Protein AF-A0A1H4KQU6-F1 (afdb_monomer)

Foldseek 3Di:
DQEPEDPVLLVQEDPVQRDPSVVLVVVQCVVLVQAALQQRDHHDSVPFRKYKAFQQHVVNVGGSYSVRIHIHTPVRVVQCVVPHSLLRRLLSNQVVLCVVVPVFDFLVSCCVSLVAAADFWAWDDDPFKIWIAGPVRDIDMWTWDWDADPNDIWIKTWIKDFSNQEDEPVLQAVGGDDSVLLSVLLVVCVPDVDDAAFEWEWDDADPVNTIGTHTRGDSSVSSSCSSVVNRITIHIYTYDDDSVNSNCVVCCCVPPVCPPPCLLVLLLVQFPVVVSVLSVVQCVVQVVVVHFDWQVSSLVVQDPDPRSVVNLVSSLSSLLVVLVPPPLQCLVVQCDPPHVVHAPPVLCSPQACVQQADSDTDPDGSVVVRLQSVQLSVLSSVLVVLLCVLQPNDDPDDDQDPLNSQSNLLCRQSLNSNQVNNQLQVLQCVLVVVPPDSGSGDDDDPVSVVQSSQLSVLLSPQCLSRDDCVPDPLSVLSVCCSVVVPPSNVSCVQCVSHNQCSRQRCNDPSNVVRVD

Radius of gyration: 28.19 Å; Cα contacts (8 Å, |Δi|>4): 769; chains: 1; bounding box: 75×46×89 Å

Organism: NCBI:txid402596

Sequence (516 aa):
MPYNIAKSLVNKLPANERNDPEVIGKYLLDEQGGICWLCSGQMHIASEVLEADHDEPEGEGGPTVLANLHLAHLECNRSKRNLSTTQIQPYLRLRRFMRENGGRLKYDGVTTHFDIVPGPSHVELSPTSADISFADKSTTSSQLHRESVGGTDFTFCFVEVPRVALFNDARVQPRNIRYDHAFMIYSDLLKNPLHEPPGCRLDEPDKNGLQRILMFDGQHKTIACWMQGRMTIVIKLYLDMSVSAANYLVNSIQSKIKKLPLSAFELASKMSDEWRNKVDQYESAMADQGKSASEDGFLRWVPSGAERTRAKAAFQSALMQRVLEHSNFRANNFTEASASPSLTEGMIKRQILDKMLSSAPLKDPFYESTSRREEEVENIVWMWNLVLDELATKRDDGTPDEIFIERSRRLFKQASLEHISNLLGQLYGYVMIKGDSKMLDGVPDQTQRDAIEKSIKNICDHPVWTASLDRDGRMLAVQDALTKNQGGKDSFEGVALKLSYALLGQGDTEYGAYWK

Nearest PDB structures (foldseek):
  3cyi-assembly1_A  TM=8.044E-01  e=8.217E-03  Homo sapiens
  7lj1-assembly1_a  TM=8.438E-01  e=5.896E-02  Homo sapiens
  6ryk-assembly1_B  TM=6.499E-01  e=9.026E-03  Myxococcus xanthus DK 1622
  2rii-assembly1_X  TM=7.075E-01  e=2.917E-02  Homo sapiens
  1yzs-assembly1_A  TM=7.013E-01  e=6.477E-02  Homo sapiens

Solvent-accessible surface area (backbone atoms only — not comparable to full-atom values): 28025 Å² total; per-residue (Å²): 106,42,47,56,49,55,68,72,58,44,70,58,27,49,82,93,69,50,64,56,47,66,58,51,40,50,52,43,36,62,75,50,70,39,36,18,70,46,44,70,38,80,59,50,67,90,83,41,55,30,30,62,46,56,57,50,45,63,94,78,70,29,65,66,40,75,94,32,44,41,44,20,45,47,73,55,54,66,66,34,73,92,49,51,55,85,67,38,24,47,52,39,33,50,49,48,54,38,53,79,64,72,52,69,37,39,64,64,70,47,28,64,83,70,76,42,68,62,32,51,26,41,73,46,77,56,103,57,33,39,41,37,37,37,65,88,70,50,71,44,74,28,58,59,44,78,50,74,57,98,90,44,77,46,43,31,31,64,40,71,40,50,64,35,37,54,38,58,23,74,91,55,37,86,67,57,56,52,63,69,59,17,43,55,50,29,62,44,52,76,80,42,95,80,71,87,55,30,39,28,26,50,47,78,60,46,99,86,55,38,21,43,39,26,37,48,43,44,63,46,58,55,50,17,42,49,57,72,65,49,63,57,49,58,28,38,38,28,71,76,55,49,70,68,58,50,37,49,49,51,48,42,44,72,73,69,46,70,72,74,62,60,59,62,50,53,49,21,70,60,26,59,73,72,49,28,56,48,52,53,52,49,44,50,59,24,51,79,68,78,43,80,48,18,53,38,54,47,57,65,67,39,58,84,59,74,60,29,52,51,50,51,52,42,51,50,51,21,58,50,47,54,47,68,67,35,90,75,35,59,73,61,71,26,48,44,95,84,37,82,68,51,45,53,69,71,47,47,48,60,23,34,41,63,51,40,50,57,80,71,63,44,76,47,40,41,80,60,41,42,56,41,51,50,31,24,42,52,46,52,36,51,57,51,40,55,51,38,54,72,40,65,43,84,74,81,78,71,77,86,50,71,65,50,53,44,24,27,50,52,47,65,20,60,18,38,34,34,38,51,25,41,44,52,43,51,48,49,31,60,70,67,66,43,76,91,50,70,57,49,46,68,84,75,51,73,69,46,45,53,52,50,54,52,18,52,47,33,57,66,68,37,59,84,51,71,54,65,45,78,75,43,78,48,36,35,40,34,46,48,9,51,72,70,53,44,64,24,57,65,22,39,41,67,66,32,61,41,67,63,24,24,75,46,34,88,73,19,66,63,38,42,75,73,78,106

InterPro domains:
  IPR002711 HNH endonuclease [PF01844] (36-82)
  IPR003615 HNH nuclease [cd00085] (31-80)

pLDDT: mean 86.47, std 12.46, range [33.03, 97.88]

Structure (mmCIF, N/CA/C/O backbone):
data_AF-A0A1H4KQU6-F1
#
_entry.id   AF-A0A1H4KQU6-F1
#
loop_
_atom_site.group_PDB
_atom_site.id
_atom_site.type_symbol
_atom_site.label_atom_id
_atom_site.label_alt_id
_atom_site.label_comp_id
_atom_site.label_asym_id
_atom_site.label_entity_id
_atom_site.label_seq_id
_atom_site.pdbx_PDB_ins_code
_atom_site.Cartn_x
_atom_site.Cartn_y
_atom_site.Cartn_z
_atom_site.occupancy
_atom_site.B_iso_or_equiv
_atom_site.auth_seq_id
_atom_site.auth_comp_id
_atom_site.auth_asym_id
_atom_site.auth_atom_id
_atom_site.pdbx_PDB_model_num
ATOM 1 N N . MET A 1 1 ? 26.985 -5.602 -9.247 1.00 61.44 1 MET A N 1
ATOM 2 C CA . MET A 1 1 ? 27.666 -5.727 -7.929 1.00 61.44 1 MET A CA 1
ATOM 3 C C . MET A 1 1 ? 26.610 -5.603 -6.840 1.00 61.44 1 MET A C 1
ATOM 5 O O . MET A 1 1 ? 25.777 -4.716 -6.979 1.00 61.44 1 MET A O 1
ATOM 9 N N . PRO A 1 2 ? 26.618 -6.436 -5.784 1.00 81.06 2 PRO A N 1
ATOM 10 C CA . PRO A 1 2 ? 25.543 -6.449 -4.782 1.00 81.06 2 PRO A CA 1
ATOM 11 C C . PRO A 1 2 ? 25.516 -5.195 -3.894 1.00 81.06 2 PRO A C 1
ATOM 13 O O . PRO A 1 2 ? 24.488 -4.882 -3.299 1.00 81.06 2 PRO A O 1
ATOM 16 N N . TYR A 1 3 ? 26.628 -4.457 -3.825 1.00 90.38 3 TYR A N 1
ATOM 17 C CA . TYR A 1 3 ? 26.761 -3.230 -3.045 1.00 90.38 3 TYR A CA 1
ATOM 18 C C . TYR A 1 3 ? 26.627 -1.998 -3.948 1.00 90.38 3 TYR A C 1
ATOM 20 O O . TYR A 1 3 ? 27.503 -1.705 -4.763 1.00 90.38 3 TYR A O 1
ATOM 28 N N . ASN A 1 4 ? 25.542 -1.250 -3.785 1.00 89.88 4 ASN A N 1
ATOM 29 C CA . ASN A 1 4 ? 25.312 0.029 -4.442 1.00 89.88 4 ASN A CA 1
ATOM 30 C C . ASN A 1 4 ? 25.788 1.177 -3.535 1.00 89.88 4 ASN A C 1
ATOM 32 O O . ASN A 1 4 ? 24.990 1.856 -2.890 1.00 89.88 4 ASN A O 1
ATOM 36 N N . ILE A 1 5 ? 27.108 1.372 -3.453 1.00 91.06 5 ILE A N 1
ATOM 37 C CA . ILE A 1 5 ? 27.723 2.455 -2.670 1.00 91.06 5 ILE A CA 1
ATOM 38 C C . ILE A 1 5 ? 28.143 3.581 -3.615 1.00 91.06 5 ILE A C 1
ATOM 40 O O . ILE A 1 5 ? 28.981 3.400 -4.503 1.00 91.06 5 ILE A O 1
ATOM 44 N N . ALA A 1 6 ? 27.559 4.766 -3.434 1.00 88.00 6 ALA A N 1
ATOM 45 C CA . ALA A 1 6 ? 27.809 5.903 -4.311 1.00 88.00 6 ALA A CA 1
ATOM 46 C C . ALA A 1 6 ? 29.274 6.371 -4.237 1.00 88.00 6 ALA A C 1
ATOM 48 O O . ALA A 1 6 ? 29.828 6.577 -3.158 1.00 88.00 6 ALA A O 1
ATOM 49 N N . LYS A 1 7 ? 29.894 6.650 -5.394 1.00 89.50 7 LYS A N 1
ATOM 50 C CA . LYS A 1 7 ? 31.267 7.197 -5.457 1.00 89.50 7 LYS A CA 1
ATOM 51 C C . LYS A 1 7 ? 31.419 8.505 -4.677 1.00 89.50 7 LYS A C 1
ATOM 53 O O . LYS A 1 7 ? 32.477 8.772 -4.118 1.00 89.50 7 LYS A O 1
ATOM 58 N N . SER A 1 8 ? 30.366 9.322 -4.638 1.00 89.19 8 SER A N 1
ATOM 59 C CA . SER A 1 8 ? 30.322 10.548 -3.837 1.00 89.19 8 SER A CA 1
ATOM 60 C C . SER A 1 8 ? 30.475 10.265 -2.343 1.00 89.19 8 SER A C 1
ATOM 62 O O . SER A 1 8 ? 31.195 11.000 -1.675 1.00 89.19 8 SER A O 1
ATOM 64 N N . LEU A 1 9 ? 29.856 9.194 -1.839 1.00 89.81 9 LEU A N 1
ATOM 65 C CA . LEU A 1 9 ? 29.969 8.764 -0.448 1.00 89.81 9 LEU A CA 1
ATOM 66 C C . LEU A 1 9 ? 31.392 8.287 -0.142 1.00 89.81 9 LEU A C 1
ATOM 68 O O . LEU A 1 9 ? 32.010 8.766 0.805 1.00 89.81 9 LEU A O 1
ATOM 72 N N . VAL A 1 10 ? 31.959 7.440 -1.010 1.00 93.31 10 VAL A N 1
ATOM 73 C CA . VAL A 1 10 ? 33.347 6.960 -0.875 1.00 93.31 10 VAL A CA 1
ATOM 74 C C . VAL A 1 10 ? 34.338 8.124 -0.849 1.00 93.31 10 VAL A C 1
ATOM 76 O O . VAL A 1 10 ? 35.224 8.172 -0.004 1.00 93.31 10 VAL A O 1
ATOM 79 N N . ASN A 1 11 ? 34.172 9.113 -1.728 1.00 93.19 11 ASN A N 1
ATOM 80 C CA . ASN A 1 11 ? 35.063 10.273 -1.782 1.00 93.19 11 ASN A CA 1
ATOM 81 C C . ASN A 1 11 ? 34.990 11.164 -0.533 1.00 93.19 11 ASN A C 1
ATOM 83 O O . ASN A 1 11 ? 35.941 11.899 -0.265 1.00 93.19 11 ASN A O 1
ATOM 87 N N . LYS A 1 12 ? 33.884 11.123 0.217 1.00 93.50 12 LYS A N 1
ATOM 88 C CA . LYS A 1 12 ? 33.710 11.879 1.463 1.00 93.50 12 LYS A CA 1
ATOM 89 C C . LYS A 1 12 ? 34.305 11.177 2.686 1.00 93.50 12 LYS A C 1
ATOM 91 O O . LYS A 1 12 ? 34.570 11.860 3.670 1.00 93.50 12 LYS A O 1
ATOM 96 N N . LEU A 1 13 ? 34.567 9.868 2.620 1.00 94.50 13 LEU A N 1
ATOM 97 C CA . LEU A 1 13 ? 35.227 9.140 3.707 1.00 94.50 13 LEU A CA 1
ATOM 98 C C . LEU A 1 13 ? 36.637 9.700 3.993 1.00 94.50 13 LEU A C 1
ATOM 100 O O . LEU A 1 13 ? 37.293 10.227 3.075 1.00 94.50 13 LEU A O 1
ATOM 104 N N . PRO A 1 14 ? 37.143 9.562 5.234 1.00 94.94 14 PRO A N 1
ATOM 105 C CA . PRO A 1 14 ? 38.536 9.828 5.578 1.00 94.94 14 PRO A CA 1
ATOM 106 C C . PRO A 1 14 ? 39.495 9.082 4.650 1.00 94.94 14 PRO A C 1
ATOM 108 O O . PRO A 1 14 ? 39.223 7.957 4.243 1.00 94.94 14 PRO A O 1
ATOM 111 N N . ALA A 1 15 ? 40.641 9.679 4.310 1.00 93.31 15 ALA A N 1
ATOM 112 C CA . ALA A 1 15 ? 41.569 9.104 3.327 1.00 93.31 15 ALA A CA 1
ATOM 113 C C . ALA A 1 15 ? 42.043 7.679 3.679 1.00 93.31 15 ALA A C 1
ATOM 115 O O . ALA A 1 15 ? 42.285 6.882 2.780 1.00 93.31 15 ALA A O 1
ATOM 116 N N . ASN A 1 16 ? 42.140 7.360 4.972 1.00 93.38 16 ASN A N 1
ATOM 117 C CA . ASN A 1 16 ? 42.482 6.037 5.499 1.00 93.38 16 ASN A CA 1
ATOM 118 C C . ASN A 1 16 ? 41.332 5.013 5.432 1.00 93.38 16 ASN A C 1
ATOM 120 O O . ASN A 1 16 ? 41.581 3.828 5.616 1.00 93.38 16 ASN A O 1
ATOM 124 N N . GLU A 1 17 ? 40.100 5.456 5.183 1.00 93.00 17 GLU A N 1
ATOM 125 C CA . GLU A 1 17 ? 38.889 4.626 5.090 1.00 93.00 17 GLU A CA 1
ATOM 126 C C . GLU A 1 17 ? 38.379 4.479 3.647 1.00 93.00 17 GLU A C 1
ATOM 128 O O . GLU A 1 17 ? 37.503 3.660 3.370 1.00 93.00 17 GLU A O 1
ATOM 133 N N . ARG A 1 18 ? 38.929 5.253 2.702 1.00 93.69 18 ARG A N 1
ATOM 134 C CA . ARG A 1 18 ? 38.573 5.154 1.281 1.00 93.69 18 ARG A CA 1
ATOM 135 C C . ARG A 1 18 ? 39.054 3.833 0.702 1.00 93.69 18 ARG A C 1
ATOM 137 O O . ARG A 1 18 ? 40.242 3.520 0.741 1.00 93.69 18 ARG A O 1
ATOM 144 N N . ASN A 1 19 ? 38.137 3.099 0.087 1.00 94.00 19 ASN A N 1
ATOM 145 C CA . ASN A 1 19 ? 38.436 1.876 -0.643 1.00 94.00 19 ASN A CA 1
ATOM 146 C C . ASN A 1 19 ? 37.432 1.677 -1.787 1.00 94.00 19 ASN A C 1
ATOM 148 O O . ASN A 1 19 ? 36.530 2.495 -1.980 1.00 94.00 19 ASN A O 1
ATOM 152 N N . ASP A 1 20 ? 37.593 0.601 -2.551 1.00 92.81 20 ASP A N 1
ATOM 153 C CA . ASP A 1 20 ? 36.606 0.197 -3.546 1.00 92.81 20 ASP A CA 1
ATOM 154 C C . ASP A 1 20 ? 35.235 -0.081 -2.879 1.00 92.81 20 ASP A C 1
ATOM 156 O O . ASP A 1 20 ? 35.203 -0.672 -1.790 1.00 92.81 20 ASP A O 1
ATOM 160 N N . PRO A 1 21 ? 34.104 0.329 -3.493 1.00 92.06 21 PRO A N 1
ATOM 161 C CA . PRO A 1 21 ? 32.752 0.019 -3.021 1.00 92.06 21 PRO A CA 1
ATOM 162 C C . PRO A 1 21 ? 32.526 -1.439 -2.617 1.00 92.06 21 PRO A C 1
ATOM 164 O O . PRO A 1 21 ? 31.807 -1.695 -1.655 1.00 92.06 21 PRO A O 1
ATOM 167 N N . GLU A 1 22 ? 33.137 -2.395 -3.317 1.00 92.31 22 GLU A N 1
ATOM 168 C CA . GLU A 1 22 ? 32.999 -3.816 -3.005 1.00 92.31 22 GLU A CA 1
ATOM 169 C C . GLU A 1 22 ? 33.698 -4.184 -1.690 1.00 92.31 22 GLU A C 1
ATOM 171 O O . GLU A 1 22 ? 33.154 -4.939 -0.882 1.00 92.31 22 GLU A O 1
ATOM 176 N N . VAL A 1 23 ? 34.868 -3.595 -1.424 1.00 94.06 23 VAL A N 1
ATOM 177 C CA . VAL A 1 23 ? 35.614 -3.799 -0.173 1.00 94.06 23 VAL A CA 1
ATOM 178 C C . VAL A 1 23 ? 34.871 -3.175 1.004 1.00 94.06 23 VAL A C 1
ATOM 180 O O . VAL A 1 23 ? 34.739 -3.812 2.048 1.00 94.06 23 VAL A O 1
ATOM 183 N N . ILE A 1 24 ? 34.346 -1.958 0.827 1.00 94.69 24 ILE A N 1
ATOM 184 C CA . ILE A 1 24 ? 33.536 -1.279 1.848 1.00 94.69 24 ILE A CA 1
ATOM 185 C C . ILE A 1 24 ? 32.263 -2.083 2.121 1.00 94.69 24 ILE A C 1
ATOM 187 O O . ILE A 1 24 ? 31.950 -2.368 3.271 1.00 94.69 24 ILE A O 1
ATOM 191 N N . GLY A 1 25 ? 31.548 -2.492 1.072 1.00 93.88 25 GLY A N 1
ATOM 192 C CA . GLY A 1 25 ? 30.322 -3.271 1.200 1.00 93.88 25 GLY A CA 1
ATOM 193 C C . GLY A 1 25 ? 30.546 -4.600 1.916 1.00 93.88 25 GLY A C 1
ATOM 194 O O . GLY A 1 25 ? 29.788 -4.945 2.818 1.00 93.88 25 GLY A O 1
ATOM 195 N N . LYS A 1 26 ? 31.623 -5.320 1.590 1.00 94.44 26 LYS A N 1
ATOM 196 C CA . LYS A 1 26 ? 31.975 -6.555 2.295 1.00 94.44 26 LYS A CA 1
ATOM 197 C C . LYS A 1 26 ? 32.310 -6.308 3.766 1.00 94.44 26 LYS A C 1
ATOM 199 O O . LYS A 1 26 ? 31.794 -7.019 4.620 1.00 94.44 26 LYS A O 1
ATOM 204 N N . TYR A 1 27 ? 33.113 -5.283 4.057 1.00 95.12 27 TYR A N 1
ATOM 205 C CA . TYR A 1 27 ? 33.445 -4.899 5.429 1.00 95.12 27 TYR A CA 1
ATOM 206 C C . TYR A 1 27 ? 32.188 -4.610 6.259 1.00 95.12 27 TYR A C 1
ATOM 208 O O . TYR A 1 27 ? 32.017 -5.189 7.328 1.00 95.12 27 TYR A O 1
ATOM 216 N N . LEU A 1 28 ? 31.282 -3.775 5.739 1.00 95.44 28 LEU A N 1
ATOM 217 C CA . LEU A 1 28 ? 30.032 -3.441 6.420 1.00 95.44 28 LEU A CA 1
ATOM 218 C C . LEU A 1 28 ? 29.142 -4.676 6.596 1.00 95.44 28 LEU A C 1
ATOM 220 O O . LEU A 1 28 ? 28.527 -4.852 7.643 1.00 95.44 28 LEU A O 1
ATOM 224 N N . LEU A 1 29 ? 29.048 -5.542 5.585 1.00 93.94 29 LEU A N 1
ATOM 225 C CA . LEU A 1 29 ? 28.237 -6.757 5.664 1.00 93.94 29 LEU A CA 1
ATOM 226 C C . LEU A 1 29 ? 28.731 -7.698 6.771 1.00 93.94 29 LEU A C 1
ATOM 228 O O . LEU A 1 29 ? 27.913 -8.218 7.530 1.00 93.94 29 LEU A O 1
ATOM 232 N N . ASP A 1 30 ? 30.048 -7.894 6.861 1.00 93.81 30 ASP A N 1
ATOM 233 C CA . ASP A 1 30 ? 30.680 -8.731 7.882 1.00 93.81 30 ASP A CA 1
ATOM 234 C C . ASP A 1 30 ? 30.490 -8.126 9.285 1.00 93.81 30 ASP A C 1
ATOM 236 O O . ASP A 1 30 ? 30.147 -8.841 10.227 1.00 93.81 30 ASP A O 1
ATOM 240 N N . GLU A 1 31 ? 30.644 -6.805 9.420 1.00 94.12 31 GLU A N 1
ATOM 241 C CA . GLU A 1 31 ? 30.481 -6.073 10.684 1.00 94.12 31 GLU A CA 1
ATOM 242 C C . GLU A 1 31 ? 29.044 -6.149 11.229 1.00 94.12 31 GLU A C 1
ATOM 244 O O . GLU A 1 31 ? 28.840 -6.363 12.424 1.00 94.12 31 GLU A O 1
ATOM 249 N N . GLN A 1 32 ? 28.045 -6.105 10.344 1.00 93.81 32 GLN A N 1
ATOM 250 C CA . GLN A 1 32 ? 26.621 -6.213 10.693 1.00 93.81 32 GLN A CA 1
ATOM 251 C C . GLN A 1 32 ? 26.112 -7.665 10.755 1.00 93.81 32 GLN A C 1
ATOM 253 O O . GLN A 1 32 ? 24.913 -7.902 10.927 1.00 93.81 32 GLN A O 1
ATOM 258 N N . GLY A 1 33 ? 26.988 -8.658 10.566 1.00 93.38 33 GLY A N 1
ATOM 259 C CA . GLY A 1 33 ? 26.627 -10.078 10.605 1.00 93.38 33 GLY A CA 1
ATOM 260 C C . GLY A 1 33 ? 25.660 -10.513 9.498 1.00 93.38 33 GLY A C 1
ATOM 261 O O . GLY A 1 33 ? 24.876 -11.442 9.695 1.00 93.38 33 GLY A O 1
ATOM 262 N N . GLY A 1 34 ? 25.676 -9.839 8.345 1.00 93.06 34 GLY A N 1
ATOM 263 C CA . GLY A 1 34 ? 24.780 -10.135 7.226 1.00 93.06 34 GLY A CA 1
ATOM 264 C C . GLY A 1 34 ? 23.324 -9.723 7.458 1.00 93.06 34 GLY A C 1
ATOM 265 O O . GLY A 1 34 ? 22.425 -10.274 6.820 1.00 93.06 34 GLY A O 1
ATOM 266 N N . ILE A 1 35 ? 23.076 -8.793 8.382 1.00 94.69 35 ILE A N 1
ATOM 267 C CA . ILE A 1 35 ? 21.739 -8.324 8.740 1.00 94.69 35 ILE A CA 1
ATOM 268 C C . ILE A 1 35 ? 21.542 -6.880 8.269 1.00 94.69 35 ILE A C 1
ATOM 270 O O . ILE A 1 35 ? 22.390 -6.015 8.454 1.00 94.69 35 ILE A O 1
ATOM 274 N N . CYS A 1 36 ? 20.373 -6.608 7.696 1.00 94.56 36 CYS A N 1
ATOM 275 C CA . CYS A 1 36 ? 19.926 -5.281 7.315 1.00 94.56 36 CYS A CA 1
ATOM 276 C C . CYS A 1 36 ? 19.754 -4.376 8.524 1.00 94.56 36 CYS A C 1
ATOM 278 O O . CYS A 1 36 ? 18.934 -4.653 9.402 1.00 94.56 36 CYS A O 1
ATOM 280 N N . TRP A 1 37 ? 20.456 -3.243 8.511 1.00 94.81 37 TRP A N 1
ATOM 281 C CA . TRP A 1 37 ? 20.439 -2.274 9.600 1.00 94.81 37 TRP A CA 1
ATOM 282 C C . TRP A 1 37 ? 19.043 -1.735 9.914 1.00 94.81 37 TRP A C 1
ATOM 284 O O . TRP A 1 37 ? 18.705 -1.463 11.063 1.00 94.81 37 TRP A O 1
ATOM 294 N N . LEU A 1 38 ? 18.186 -1.614 8.897 1.00 93.81 38 LEU A N 1
ATOM 295 C CA . LEU A 1 38 ? 16.875 -0.981 9.038 1.00 93.81 38 LEU A CA 1
ATOM 296 C C . LEU A 1 38 ? 15.747 -1.962 9.399 1.00 93.81 38 LEU A C 1
ATOM 298 O O . LEU A 1 38 ? 14.904 -1.647 10.234 1.00 93.81 38 LEU A O 1
ATOM 302 N N . CYS A 1 39 ? 15.693 -3.150 8.793 1.00 93.56 39 CYS A N 1
ATOM 303 C CA . CYS A 1 39 ? 14.611 -4.120 9.046 1.00 93.56 39 CYS A CA 1
ATOM 304 C C . CYS A 1 39 ? 15.043 -5.329 9.888 1.00 93.56 39 CYS A C 1
ATOM 306 O O . CYS A 1 39 ? 14.225 -6.207 10.173 1.00 93.56 39 CYS A O 1
ATOM 308 N N . SER A 1 40 ? 16.325 -5.397 10.260 1.00 93.94 40 SER A N 1
ATOM 309 C CA . SER A 1 40 ? 16.947 -6.519 10.970 1.00 93.94 40 SER A CA 1
ATOM 310 C C . SER A 1 40 ? 16.813 -7.860 10.240 1.00 93.94 40 SER A C 1
ATOM 312 O O . SER A 1 40 ? 16.745 -8.917 10.869 1.00 93.94 40 SER A O 1
ATOM 314 N N . GLY A 1 41 ? 16.724 -7.822 8.906 1.00 92.56 41 GLY A N 1
ATOM 315 C CA . GLY A 1 41 ? 16.575 -9.002 8.056 1.00 92.56 41 GLY A CA 1
ATOM 316 C C . GLY A 1 41 ? 17.827 -9.500 7.405 1.00 92.56 41 GLY A C 1
ATOM 317 O O . GLY A 1 41 ? 18.730 -8.725 7.133 1.00 92.56 41 GLY A O 1
ATOM 318 N N . GLN A 1 42 ? 17.867 -10.811 7.182 1.00 93.19 42 GLN A N 1
ATOM 319 C CA . GLN A 1 42 ? 19.005 -11.441 6.544 1.00 93.19 42 GLN A CA 1
ATOM 320 C C . GLN A 1 42 ? 19.179 -10.867 5.138 1.00 93.19 42 GLN A C 1
ATOM 322 O O . GLN A 1 42 ? 18.208 -10.698 4.401 1.00 93.19 42 GLN A O 1
ATOM 327 N N . MET A 1 43 ? 20.417 -10.522 4.810 1.00 92.38 43 MET A N 1
ATOM 328 C CA . MET A 1 43 ? 20.793 -10.021 3.501 1.00 92.38 43 MET A CA 1
ATOM 329 C C . MET A 1 43 ? 21.280 -11.171 2.629 1.00 92.38 43 MET A C 1
ATOM 331 O O . MET A 1 43 ? 22.181 -11.926 3.002 1.00 92.38 43 MET A O 1
ATOM 335 N N . HIS A 1 44 ? 20.719 -11.272 1.434 1.00 88.56 44 HIS A N 1
ATOM 336 C CA . HIS A 1 44 ? 21.075 -12.270 0.441 1.00 88.56 44 HIS A CA 1
ATOM 337 C C . HIS A 1 44 ? 21.771 -11.593 -0.738 1.00 88.56 44 HIS A C 1
ATOM 339 O O . HIS A 1 44 ? 21.147 -11.262 -1.742 1.00 88.56 44 HIS A O 1
ATOM 345 N N . ILE A 1 45 ? 23.096 -11.441 -0.645 1.00 86.56 45 ILE A N 1
ATOM 346 C CA . ILE A 1 45 ? 23.935 -10.786 -1.671 1.00 86.56 45 ILE A CA 1
ATOM 347 C C . ILE A 1 45 ? 23.804 -11.379 -3.086 1.00 86.56 45 ILE A C 1
ATOM 349 O O . ILE A 1 45 ? 24.190 -10.739 -4.055 1.00 86.56 45 ILE A O 1
ATOM 353 N N . ALA A 1 46 ? 23.283 -12.602 -3.221 1.00 83.06 46 ALA A N 1
ATOM 354 C CA . ALA A 1 46 ? 23.053 -13.241 -4.516 1.00 83.06 46 ALA A CA 1
ATOM 355 C C . ALA A 1 46 ? 21.792 -12.730 -5.237 1.00 83.06 46 ALA A C 1
ATOM 357 O O . ALA A 1 46 ? 21.683 -12.888 -6.449 1.00 83.06 46 ALA A O 1
ATOM 358 N N . SER A 1 47 ? 20.833 -12.161 -4.503 1.00 82.75 47 SER A N 1
ATOM 359 C CA . SER A 1 47 ? 19.510 -11.784 -5.018 1.00 82.75 47 SER A CA 1
ATOM 360 C C . SER A 1 47 ? 19.085 -10.365 -4.650 1.00 82.75 47 SER A C 1
ATOM 362 O O . SER A 1 47 ? 18.043 -9.903 -5.107 1.00 82.75 47 SER A O 1
ATOM 364 N N . GLU A 1 48 ? 19.850 -9.678 -3.806 1.00 85.50 48 GLU A N 1
ATOM 365 C CA . GLU A 1 48 ? 19.484 -8.381 -3.251 1.00 85.50 48 GLU A CA 1
ATOM 366 C C . GLU A 1 48 ? 20.543 -7.324 -3.555 1.00 85.50 48 GLU A C 1
ATOM 368 O O . GLU A 1 48 ? 21.747 -7.576 -3.493 1.00 85.50 48 GLU A O 1
ATOM 373 N N . VAL A 1 49 ? 20.067 -6.110 -3.827 1.00 89.06 49 VAL A N 1
ATOM 374 C CA . VAL A 1 49 ? 20.903 -4.912 -3.898 1.00 89.06 49 VAL A CA 1
ATOM 375 C C . VAL A 1 49 ? 20.896 -4.241 -2.530 1.00 89.06 49 VAL A C 1
ATOM 377 O O . VAL A 1 49 ? 19.831 -3.942 -1.975 1.00 89.06 49 VAL A O 1
ATOM 380 N N . LEU A 1 50 ? 22.091 -4.000 -2.002 1.00 92.75 50 LEU A N 1
ATOM 381 C CA . LEU A 1 50 ? 22.312 -3.361 -0.714 1.00 92.75 50 LEU A CA 1
ATOM 382 C C . LEU A 1 50 ? 22.824 -1.941 -0.932 1.00 92.75 50 LEU A C 1
ATOM 384 O O . LEU A 1 50 ? 23.727 -1.720 -1.736 1.00 92.75 50 LEU A O 1
ATOM 388 N N . GLU A 1 51 ? 22.268 -0.982 -0.207 1.00 93.00 51 GLU A N 1
ATOM 389 C CA . GLU A 1 51 ? 22.746 0.400 -0.195 1.00 93.00 51 GLU A CA 1
ATOM 390 C C . GLU A 1 51 ? 23.419 0.697 1.139 1.00 93.00 51 GLU A C 1
ATOM 392 O O . GLU A 1 51 ? 22.967 0.218 2.180 1.00 93.00 51 GLU A O 1
ATOM 397 N N . ALA A 1 52 ? 24.498 1.479 1.093 1.00 92.62 52 ALA A N 1
ATOM 398 C CA . ALA A 1 52 ? 25.098 2.057 2.286 1.00 92.62 52 ALA A CA 1
ATOM 399 C C . ALA A 1 52 ? 24.502 3.446 2.527 1.00 92.62 52 ALA A C 1
ATOM 401 O O . ALA A 1 52 ? 24.459 4.261 1.602 1.00 92.62 52 ALA A O 1
ATOM 402 N N . ASP A 1 53 ? 24.080 3.709 3.757 1.00 89.06 53 ASP A N 1
ATOM 403 C CA . ASP A 1 53 ? 23.577 5.014 4.185 1.00 89.06 53 ASP A CA 1
ATOM 404 C C . ASP A 1 53 ? 24.073 5.339 5.595 1.00 89.06 53 ASP A C 1
ATOM 406 O O . ASP A 1 53 ? 24.507 4.447 6.332 1.00 89.06 53 ASP A O 1
ATOM 410 N N . HIS A 1 54 ? 24.031 6.621 5.954 1.00 88.94 54 HIS A N 1
ATOM 411 C CA . HIS A 1 54 ? 24.443 7.070 7.276 1.00 88.94 54 HIS A CA 1
ATOM 412 C C . HIS A 1 54 ? 23.438 6.658 8.358 1.00 88.94 54 HIS A C 1
ATOM 414 O O . HIS A 1 54 ? 22.223 6.751 8.143 1.00 88.94 54 HIS A O 1
ATOM 420 N N . ASP A 1 55 ? 23.917 6.258 9.539 1.00 86.75 55 ASP A N 1
ATOM 421 C CA . ASP A 1 55 ? 23.048 6.061 10.704 1.00 86.75 55 ASP A CA 1
ATOM 422 C C . ASP A 1 55 ? 22.505 7.405 11.192 1.00 86.75 55 ASP A C 1
ATOM 424 O O . ASP A 1 55 ? 21.294 7.642 11.196 1.00 86.75 55 ASP A O 1
ATOM 428 N N . GLU A 1 56 ? 23.431 8.313 11.501 1.00 84.75 56 GLU A N 1
ATOM 429 C CA . GLU A 1 56 ? 23.180 9.730 11.718 1.00 84.75 56 GLU A CA 1
ATOM 430 C C . GLU A 1 56 ? 23.279 10.464 10.374 1.00 84.75 56 GLU A C 1
ATOM 432 O O . GLU A 1 56 ? 24.374 10.534 9.803 1.00 84.75 56 GLU A O 1
ATOM 437 N N . PRO A 1 57 ? 22.173 11.013 9.838 1.00 82.75 57 PRO A N 1
ATOM 438 C CA . PRO A 1 57 ? 22.181 11.657 8.530 1.00 82.75 57 PRO A CA 1
ATOM 439 C C . PRO A 1 57 ? 23.192 12.808 8.441 1.00 82.75 57 PRO A C 1
ATOM 441 O O . PRO A 1 57 ? 23.294 13.638 9.345 1.00 82.75 57 PRO A O 1
ATOM 444 N N . GLU A 1 58 ? 23.866 12.941 7.294 1.00 82.31 58 GLU A N 1
ATOM 445 C CA . GLU A 1 58 ? 24.807 14.048 7.039 1.00 82.31 58 GLU A CA 1
ATOM 446 C C . GLU A 1 58 ? 24.141 15.427 7.236 1.00 82.31 58 GLU A C 1
ATOM 448 O O . GLU A 1 58 ? 24.746 16.349 7.782 1.00 82.31 58 GLU A O 1
ATOM 453 N N . GLY A 1 59 ? 22.864 15.561 6.854 1.00 78.69 59 GLY A N 1
ATOM 454 C CA . GLY A 1 59 ? 22.080 16.792 7.028 1.00 78.69 59 GLY A CA 1
ATOM 455 C C . GLY A 1 59 ? 21.799 17.178 8.487 1.00 78.69 59 GLY A C 1
ATOM 456 O O . GLY A 1 59 ? 21.468 18.332 8.750 1.00 78.69 59 GLY A O 1
ATOM 457 N N . GLU A 1 60 ? 21.962 16.245 9.425 1.00 78.25 60 GLU A N 1
ATOM 458 C CA . GLU A 1 60 ? 21.819 16.460 10.871 1.00 78.25 60 GLU A CA 1
ATOM 459 C C . GLU A 1 60 ? 23.184 16.586 11.575 1.00 78.25 60 GLU A C 1
ATOM 461 O O . GLU A 1 60 ? 23.250 16.684 12.797 1.00 78.25 60 GLU A O 1
ATOM 466 N N . GLY A 1 61 ? 24.280 16.643 10.806 1.00 82.94 61 GLY A N 1
ATOM 467 C CA . GLY A 1 61 ? 25.647 16.758 11.318 1.00 82.94 61 GLY A CA 1
ATOM 468 C C . GLY A 1 61 ? 26.378 15.424 11.483 1.00 82.94 61 GLY A C 1
ATOM 469 O O . GLY A 1 61 ? 27.498 15.421 11.995 1.00 82.94 61 GLY A O 1
ATOM 470 N N . GLY A 1 62 ? 25.788 14.313 11.032 1.00 86.50 62 GLY A N 1
ATOM 471 C CA . GLY A 1 62 ? 26.413 12.996 11.095 1.00 86.50 62 GLY A CA 1
ATOM 472 C C . GLY A 1 62 ? 27.698 12.914 10.254 1.00 86.50 62 GLY A C 1
ATOM 473 O O . GLY A 1 62 ? 27.712 13.341 9.091 1.00 86.50 62 GLY A O 1
ATOM 474 N N . PRO A 1 63 ? 28.808 12.380 10.797 1.00 91.75 63 PRO A N 1
ATOM 475 C CA . PRO A 1 63 ? 30.076 12.313 10.080 1.00 91.75 63 PRO A CA 1
ATOM 476 C C . PRO A 1 63 ? 30.032 11.254 8.972 1.00 91.75 63 PRO A C 1
ATOM 478 O O . PRO A 1 63 ? 29.481 10.169 9.145 1.00 91.75 63 PRO A O 1
ATOM 481 N N . THR A 1 64 ? 30.675 11.520 7.834 1.00 93.50 64 THR A N 1
ATOM 482 C CA . THR A 1 64 ? 30.873 10.488 6.802 1.00 93.50 64 THR A CA 1
ATOM 483 C C . THR A 1 64 ? 32.112 9.664 7.135 1.00 93.50 64 THR A C 1
ATOM 485 O O . THR A 1 64 ? 33.200 9.981 6.668 1.00 93.50 64 THR A O 1
ATOM 488 N N . VAL A 1 65 ? 31.945 8.634 7.963 1.00 95.62 65 VAL A N 1
ATOM 489 C CA . VAL A 1 65 ? 32.978 7.667 8.389 1.00 95.62 65 VAL A CA 1
ATOM 490 C C . VAL A 1 65 ? 32.391 6.258 8.351 1.00 95.62 65 VAL A C 1
ATOM 492 O O . VAL A 1 65 ? 31.180 6.116 8.504 1.00 95.62 65 VAL A O 1
ATOM 495 N N . LEU A 1 66 ? 33.214 5.219 8.187 1.00 93.69 66 LEU A N 1
ATOM 496 C CA . LEU A 1 66 ? 32.728 3.831 8.097 1.00 93.69 66 LEU A CA 1
ATOM 497 C C . LEU A 1 66 ? 31.883 3.419 9.307 1.00 93.69 66 LEU A C 1
ATOM 499 O O . LEU 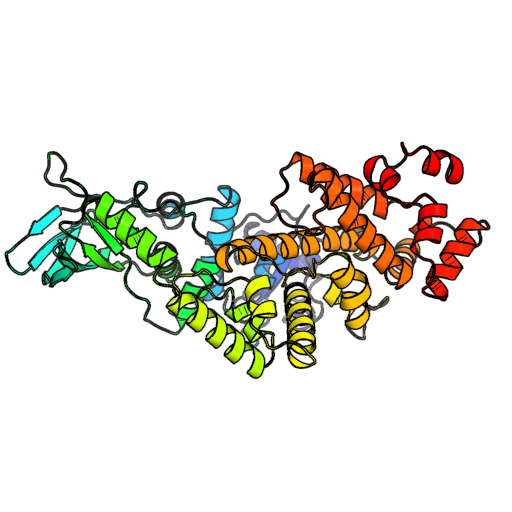A 1 66 ? 30.878 2.747 9.133 1.00 93.69 66 LEU A O 1
ATOM 503 N N . ALA A 1 67 ? 32.241 3.883 10.506 1.00 93.19 67 ALA A N 1
ATOM 504 C CA . ALA A 1 67 ? 31.496 3.606 11.736 1.00 93.19 67 ALA A CA 1
ATOM 505 C C . ALA A 1 67 ? 30.085 4.228 11.787 1.00 93.19 67 ALA A C 1
ATOM 507 O O . ALA A 1 67 ? 29.301 3.854 12.649 1.00 93.19 67 ALA A O 1
ATOM 508 N N . ASN A 1 68 ? 29.772 5.185 10.906 1.00 92.12 68 ASN A N 1
ATOM 509 C CA . ASN A 1 68 ? 28.438 5.778 10.768 1.00 92.12 68 ASN A CA 1
ATOM 510 C C . ASN A 1 68 ? 27.735 5.288 9.491 1.00 92.12 68 ASN A C 1
ATOM 512 O O . ASN A 1 68 ? 26.683 5.808 9.148 1.00 92.12 68 ASN A O 1
ATOM 516 N N . LEU A 1 69 ? 28.314 4.349 8.737 1.00 93.25 69 LEU A N 1
ATOM 517 C CA . LEU A 1 69 ? 27.695 3.793 7.536 1.00 93.25 69 LEU A CA 1
ATOM 518 C C . LEU A 1 69 ? 27.221 2.376 7.806 1.00 93.25 69 LEU A C 1
ATOM 520 O O . LEU A 1 69 ? 27.973 1.547 8.303 1.00 93.25 69 LEU A O 1
ATOM 524 N N . HIS A 1 70 ? 26.003 2.076 7.379 1.00 94.19 70 HIS A N 1
ATOM 525 C CA . HIS A 1 70 ? 25.437 0.742 7.498 1.00 94.19 70 HIS A CA 1
ATOM 526 C C . HIS A 1 70 ? 24.776 0.312 6.201 1.00 94.19 70 HIS A C 1
ATOM 528 O O . HIS A 1 70 ? 24.355 1.139 5.390 1.00 94.19 70 HIS A O 1
ATOM 534 N N . LEU A 1 71 ? 24.686 -1.003 6.005 1.00 95.12 71 LEU A N 1
ATOM 535 C CA . LEU A 1 71 ? 24.006 -1.557 4.843 1.00 95.12 71 LEU A CA 1
ATOM 536 C C . LEU A 1 71 ? 22.525 -1.744 5.146 1.00 95.12 71 LEU A C 1
ATOM 538 O O . LEU A 1 71 ? 22.118 -2.205 6.214 1.00 95.12 71 LEU A O 1
ATOM 542 N N . ALA A 1 72 ? 21.706 -1.470 4.143 1.00 94.06 72 ALA A N 1
ATOM 543 C CA . ALA A 1 72 ? 20.292 -1.775 4.161 1.00 94.06 72 ALA A CA 1
ATOM 544 C C . ALA A 1 72 ? 19.847 -2.357 2.820 1.00 94.06 72 ALA A C 1
ATOM 546 O O . ALA A 1 72 ? 20.439 -2.089 1.774 1.00 94.06 72 ALA A O 1
ATOM 547 N N . HIS A 1 73 ? 18.759 -3.131 2.836 1.00 91.69 73 HIS A N 1
ATOM 548 C CA . HIS A 1 73 ? 18.053 -3.477 1.602 1.00 91.69 73 HIS A CA 1
ATOM 549 C C . HIS A 1 73 ? 17.655 -2.202 0.863 1.00 91.69 73 HIS A C 1
ATOM 551 O O . HIS A 1 73 ? 17.159 -1.262 1.489 1.00 91.69 73 HIS A O 1
ATOM 557 N N . LEU A 1 74 ? 17.759 -2.214 -0.465 1.00 88.31 74 LEU A N 1
ATOM 558 C CA . LEU A 1 74 ? 17.332 -1.110 -1.328 1.00 88.31 74 LEU A CA 1
ATOM 559 C C . LEU A 1 74 ? 15.935 -0.562 -0.967 1.00 88.31 74 LEU A C 1
ATOM 561 O O . LEU A 1 74 ? 15.740 0.645 -0.833 1.00 88.31 74 LEU A O 1
ATOM 565 N N . GLU A 1 75 ? 14.948 -1.445 -0.771 1.00 85.44 75 GLU A N 1
ATOM 566 C CA . GLU A 1 75 ? 13.575 -1.052 -0.408 1.00 85.44 75 GLU A CA 1
ATOM 567 C C . GLU A 1 75 ? 13.507 -0.397 0.983 1.00 85.44 75 GLU A C 1
ATOM 569 O O . GLU A 1 75 ? 12.752 0.558 1.184 1.00 85.44 75 GLU A O 1
ATOM 574 N N . CYS A 1 76 ? 14.302 -0.883 1.940 1.00 88.38 76 CYS A N 1
ATOM 575 C CA . CYS A 1 76 ? 14.355 -0.336 3.293 1.00 88.38 76 CYS A CA 1
ATOM 576 C C . CYS A 1 76 ? 14.974 1.062 3.291 1.00 88.38 76 CYS A C 1
ATOM 578 O O . CYS A 1 76 ? 14.385 1.984 3.855 1.00 88.38 76 CYS A O 1
ATOM 580 N N . ASN A 1 77 ? 16.104 1.226 2.597 1.00 86.75 77 ASN A N 1
ATOM 581 C CA . ASN A 1 77 ? 16.801 2.504 2.507 1.00 86.75 77 ASN A CA 1
ATOM 582 C C . ASN A 1 77 ? 15.921 3.573 1.846 1.00 86.75 77 ASN A C 1
ATOM 584 O O . ASN A 1 77 ? 15.695 4.648 2.392 1.00 86.75 77 ASN A O 1
ATOM 588 N N . ARG A 1 78 ? 15.273 3.233 0.727 1.00 82.62 78 ARG A N 1
ATOM 589 C CA . ARG A 1 78 ? 14.337 4.143 0.044 1.00 82.62 78 ARG A CA 1
ATOM 590 C C . ARG A 1 78 ? 13.092 4.478 0.868 1.00 82.62 78 ARG A C 1
ATOM 592 O O . ARG A 1 78 ? 12.511 5.549 0.695 1.00 82.62 78 ARG A O 1
ATOM 599 N N . SER A 1 79 ? 12.668 3.580 1.760 1.00 78.69 79 SER A N 1
ATOM 600 C CA . SER A 1 79 ? 11.532 3.821 2.660 1.00 78.69 79 SER A CA 1
ATOM 601 C C . SER A 1 79 ? 11.868 4.810 3.783 1.00 78.69 79 SER A C 1
ATOM 603 O O . SER A 1 79 ? 10.959 5.488 4.259 1.00 78.69 79 SER A O 1
ATOM 605 N N . LYS A 1 80 ? 13.146 4.927 4.177 1.00 80.31 80 LYS A N 1
ATOM 606 C CA . LYS A 1 80 ? 13.628 5.863 5.208 1.00 80.31 80 LYS A CA 1
ATOM 607 C C . LYS A 1 80 ? 13.307 7.318 4.854 1.00 80.31 80 LYS A C 1
ATOM 609 O O . LYS A 1 80 ? 12.813 8.052 5.706 1.00 80.31 80 LYS A O 1
ATOM 614 N N . ARG A 1 81 ? 13.475 7.719 3.586 1.00 74.50 81 ARG A N 1
ATOM 615 C CA . ARG A 1 81 ? 13.274 9.108 3.119 1.00 74.50 81 ARG A CA 1
ATOM 616 C C . ARG A 1 81 ? 14.006 10.102 4.039 1.00 74.50 81 ARG A C 1
ATOM 618 O O . ARG A 1 81 ? 15.224 10.069 4.100 1.00 74.50 81 ARG A O 1
ATOM 625 N N . ASN A 1 82 ? 13.263 10.944 4.762 1.00 69.06 82 ASN A N 1
ATOM 626 C CA . ASN A 1 82 ? 13.794 11.957 5.679 1.00 69.06 82 ASN A CA 1
ATOM 627 C C . ASN A 1 82 ? 13.634 11.557 7.159 1.00 69.06 82 ASN A C 1
ATOM 629 O O . ASN A 1 82 ? 13.743 12.414 8.030 1.00 69.06 82 ASN A O 1
ATOM 633 N N . LEU A 1 83 ? 13.263 10.307 7.451 1.00 74.38 83 LEU A N 1
ATOM 634 C CA . LEU A 1 83 ? 13.146 9.808 8.821 1.00 74.38 83 LEU A CA 1
ATOM 635 C C . LEU A 1 83 ? 14.513 9.336 9.318 1.00 74.38 83 LEU A C 1
ATOM 637 O O . LEU A 1 83 ? 15.298 8.774 8.553 1.00 74.38 83 LEU A O 1
ATOM 641 N N . SER A 1 84 ? 14.779 9.517 10.610 1.00 81.81 84 SER A N 1
ATOM 642 C CA . SER A 1 84 ? 15.976 8.949 11.232 1.00 81.81 84 SER A CA 1
ATOM 643 C C . SER A 1 84 ? 15.906 7.417 11.247 1.00 81.81 84 SER A C 1
ATOM 645 O O . SER A 1 84 ? 14.822 6.821 11.180 1.00 81.81 84 SER A O 1
ATOM 647 N N . THR A 1 85 ? 17.056 6.753 11.399 1.00 86.94 85 THR A N 1
ATOM 648 C CA . THR A 1 85 ? 17.107 5.291 11.562 1.00 86.94 85 THR A CA 1
ATOM 649 C C . THR A 1 85 ? 16.194 4.819 12.700 1.00 86.94 85 THR A C 1
ATOM 651 O O . THR A 1 85 ? 15.395 3.897 12.525 1.00 86.94 85 THR A O 1
ATOM 654 N N . THR A 1 86 ? 16.237 5.505 13.843 1.00 86.06 86 THR A N 1
ATOM 655 C CA . THR A 1 86 ? 15.422 5.189 15.027 1.00 86.06 86 THR A CA 1
ATOM 656 C C . THR A 1 86 ? 13.917 5.325 14.786 1.00 86.06 86 THR A C 1
ATOM 658 O O . THR A 1 86 ? 13.136 4.587 15.384 1.00 86.06 86 THR A O 1
ATOM 661 N N . GLN A 1 87 ? 13.497 6.221 13.889 1.00 85.69 87 GLN A N 1
ATOM 662 C CA . GLN A 1 87 ? 12.092 6.409 13.524 1.00 85.69 87 GLN A CA 1
ATOM 663 C C . GLN A 1 87 ? 11.603 5.361 12.520 1.00 85.69 87 GLN A C 1
ATOM 665 O O . GLN A 1 87 ? 10.470 4.896 12.608 1.00 85.69 87 GLN A O 1
ATOM 670 N N . ILE A 1 88 ? 12.423 4.973 11.541 1.00 88.69 88 ILE A N 1
ATOM 671 C CA . ILE A 1 88 ? 11.965 4.058 10.486 1.00 88.69 88 ILE A CA 1
ATOM 672 C C . ILE A 1 88 ? 12.058 2.577 10.891 1.00 88.69 88 ILE A C 1
ATOM 674 O O . ILE A 1 88 ? 11.248 1.762 10.439 1.00 88.69 88 ILE A O 1
ATOM 678 N N . GLN A 1 89 ? 13.015 2.212 11.754 1.00 93.31 89 GLN A N 1
ATOM 679 C CA . GLN A 1 89 ? 13.274 0.818 12.137 1.00 93.31 89 GLN A CA 1
ATOM 680 C C . GLN A 1 89 ? 12.038 0.079 12.687 1.00 93.31 89 GLN A C 1
ATOM 682 O O . GLN A 1 89 ? 11.760 -1.018 12.192 1.00 93.31 89 GLN A O 1
ATOM 687 N N . PRO A 1 90 ? 11.257 0.623 13.650 1.00 94.19 90 PRO A N 1
ATOM 688 C CA . PRO A 1 90 ? 10.092 -0.083 14.195 1.00 94.19 90 PRO A CA 1
ATOM 689 C C . PRO A 1 90 ? 9.086 -0.483 13.112 1.00 94.19 90 PRO A C 1
ATOM 691 O O . PRO A 1 90 ? 8.584 -1.607 13.094 1.00 94.19 90 PRO A O 1
ATOM 694 N N . TYR A 1 91 ? 8.854 0.416 12.155 1.00 92.25 91 TYR A N 1
ATOM 695 C CA . TYR A 1 91 ? 7.978 0.165 11.021 1.00 92.25 91 TYR A CA 1
ATOM 696 C C . TYR A 1 91 ? 8.525 -0.913 10.084 1.00 92.25 91 TYR A C 1
ATOM 698 O O . TYR A 1 91 ? 7.797 -1.836 9.720 1.00 92.25 91 TYR A O 1
ATOM 706 N N . LEU A 1 92 ? 9.796 -0.823 9.685 1.00 93.75 92 LEU A N 1
ATOM 707 C CA . LEU A 1 92 ? 10.379 -1.775 8.736 1.00 93.75 92 LEU A CA 1
ATOM 708 C C . LEU A 1 92 ? 10.493 -3.182 9.325 1.00 93.75 92 LEU A C 1
ATOM 710 O O . LEU A 1 92 ? 10.229 -4.158 8.618 1.00 93.75 92 LEU A O 1
ATOM 714 N N . ARG A 1 93 ? 10.805 -3.290 10.621 1.00 95.56 93 ARG A N 1
ATOM 715 C CA . ARG A 1 93 ? 10.787 -4.559 11.360 1.00 95.56 93 ARG A CA 1
ATOM 716 C C . ARG A 1 93 ? 9.380 -5.158 11.400 1.00 95.56 93 ARG A C 1
ATOM 718 O O . ARG A 1 93 ? 9.224 -6.335 11.075 1.00 95.56 93 ARG A O 1
ATOM 725 N N . LEU A 1 94 ? 8.352 -4.355 11.695 1.00 93.56 94 LEU A N 1
ATOM 726 C CA . LEU A 1 94 ? 6.959 -4.812 11.676 1.00 93.56 94 LEU A CA 1
ATOM 727 C C . LEU A 1 94 ? 6.511 -5.231 10.269 1.00 93.56 94 LEU A C 1
ATOM 729 O O . LEU A 1 94 ? 5.905 -6.287 10.098 1.00 93.56 94 LEU A O 1
ATOM 733 N N . ARG A 1 95 ? 6.806 -4.423 9.244 1.00 90.81 95 ARG A N 1
ATOM 734 C CA . ARG A 1 95 ? 6.461 -4.70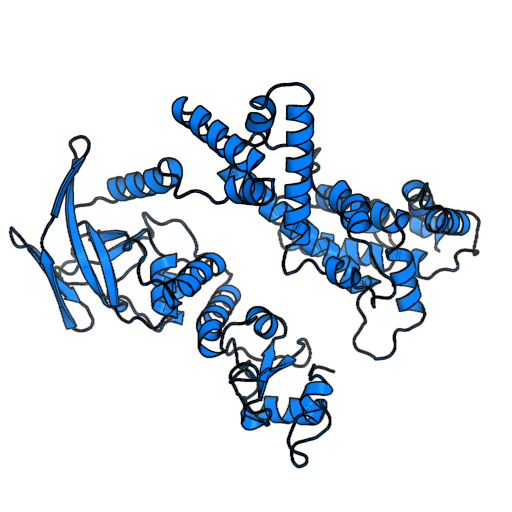7 7.842 1.00 90.81 95 ARG A CA 1
ATOM 735 C C . ARG A 1 95 ? 7.064 -6.030 7.387 1.00 90.81 95 ARG A C 1
ATOM 737 O O . ARG A 1 95 ? 6.372 -6.833 6.763 1.00 90.81 95 ARG A O 1
ATOM 744 N N . ARG A 1 96 ? 8.337 -6.262 7.707 1.00 91.69 96 ARG A N 1
ATOM 745 C CA . ARG A 1 96 ? 9.012 -7.523 7.408 1.00 91.69 96 ARG A CA 1
ATOM 746 C C . ARG A 1 96 ? 8.362 -8.691 8.144 1.00 91.69 96 ARG A C 1
ATOM 748 O O . ARG A 1 96 ? 7.966 -9.646 7.485 1.00 91.69 96 ARG A O 1
ATOM 755 N N . PHE A 1 97 ? 8.176 -8.577 9.460 1.00 94.69 97 PHE A N 1
ATOM 756 C CA . PHE A 1 97 ? 7.508 -9.602 10.265 1.00 94.69 97 PHE A CA 1
ATOM 757 C C . PHE A 1 97 ? 6.135 -9.975 9.684 1.00 94.69 97 PHE A C 1
ATOM 759 O O . PHE A 1 97 ? 5.825 -11.151 9.510 1.00 94.69 97 PHE A O 1
ATOM 766 N N . MET A 1 98 ? 5.332 -8.974 9.311 1.00 89.12 98 MET A N 1
ATOM 767 C CA . MET A 1 98 ? 4.032 -9.175 8.669 1.00 89.12 98 MET A CA 1
ATOM 768 C C . MET A 1 98 ? 4.165 -9.940 7.346 1.00 89.12 98 MET A C 1
ATOM 770 O O . MET A 1 98 ? 3.405 -10.878 7.120 1.00 89.12 98 MET A O 1
ATOM 774 N N . ARG A 1 99 ? 5.114 -9.565 6.475 1.00 86.38 99 ARG A N 1
ATOM 775 C CA . ARG A 1 99 ? 5.351 -10.232 5.180 1.00 86.38 99 ARG A CA 1
ATOM 776 C C . ARG A 1 99 ? 5.769 -11.694 5.350 1.00 86.38 99 ARG A C 1
ATOM 778 O O . ARG A 1 99 ? 5.198 -12.557 4.690 1.00 86.38 99 ARG A O 1
ATOM 785 N N . GLU A 1 100 ? 6.697 -11.972 6.261 1.00 89.19 100 GLU A N 1
ATOM 786 C CA . GLU A 1 100 ? 7.184 -13.330 6.555 1.00 89.19 100 GLU A CA 1
ATOM 787 C C . GLU A 1 100 ? 6.083 -14.238 7.130 1.00 89.19 100 GLU A C 1
ATOM 789 O O . GLU A 1 100 ? 6.125 -15.452 6.961 1.00 89.19 100 GLU A O 1
ATOM 794 N N . ASN A 1 101 ? 5.048 -13.648 7.734 1.00 87.88 101 ASN A N 1
ATOM 795 C CA . ASN A 1 101 ? 3.891 -14.349 8.293 1.00 87.88 101 ASN A CA 1
ATOM 796 C C . ASN A 1 101 ? 2.625 -14.228 7.412 1.00 87.88 101 ASN A C 1
ATOM 798 O O . ASN A 1 101 ? 1.497 -14.263 7.907 1.00 87.88 101 ASN A O 1
ATOM 802 N N . GLY A 1 102 ? 2.784 -14.064 6.092 1.00 77.88 102 GLY A N 1
ATOM 803 C CA . GLY A 1 102 ? 1.682 -14.124 5.117 1.00 77.88 102 GLY A CA 1
ATOM 804 C C . GLY A 1 102 ? 0.841 -12.847 4.977 1.00 77.88 102 GLY A C 1
ATOM 805 O O . GLY A 1 102 ? -0.198 -12.856 4.316 1.00 77.88 102 GLY A O 1
ATOM 806 N N . GLY A 1 103 ? 1.251 -11.739 5.600 1.00 72.25 103 GLY A N 1
ATOM 807 C CA . GLY A 1 103 ? 0.707 -10.387 5.405 1.00 72.25 103 GLY A CA 1
ATOM 808 C C . GLY A 1 103 ? -0.698 -10.131 5.966 1.00 72.25 103 GLY A C 1
ATOM 809 O O . GLY A 1 103 ? -1.161 -8.992 5.957 1.00 72.25 103 GLY A O 1
ATOM 810 N N . ARG A 1 104 ? -1.388 -11.161 6.466 1.00 78.19 104 ARG A N 1
ATOM 811 C CA . ARG A 1 104 ? -2.797 -11.117 6.895 1.00 78.19 104 ARG A CA 1
ATOM 812 C C . ARG A 1 104 ? -2.951 -11.417 8.383 1.00 78.19 104 ARG A C 1
ATOM 814 O O . ARG A 1 104 ? -3.678 -12.327 8.769 1.00 78.19 104 ARG A O 1
ATOM 821 N N . LEU A 1 105 ? -2.261 -10.647 9.217 1.00 84.25 105 LEU A N 1
ATOM 822 C CA . LEU A 1 105 ? -2.322 -10.808 10.667 1.00 84.25 105 LEU A CA 1
ATOM 823 C C . LEU A 1 105 ? -3.343 -9.862 11.302 1.00 84.25 105 LEU A C 1
ATOM 825 O O . LEU A 1 105 ? -3.513 -8.720 10.867 1.00 84.25 105 LEU A O 1
ATOM 829 N N . LYS A 1 106 ? -4.003 -10.342 12.356 1.00 88.50 106 LYS A N 1
ATOM 830 C CA . LYS A 1 106 ? -4.764 -9.530 13.314 1.00 88.50 106 LYS A CA 1
ATOM 831 C C . LYS A 1 106 ? -3.877 -9.200 14.519 1.00 88.50 106 LYS A C 1
ATOM 833 O O . LYS A 1 106 ? -2.706 -9.568 14.542 1.00 88.50 106 LYS A O 1
ATOM 838 N N . TYR A 1 107 ? -4.415 -8.474 15.500 1.00 92.75 107 TYR A N 1
ATOM 839 C CA . TYR A 1 107 ? -3.643 -8.005 16.657 1.00 92.75 107 TYR A CA 1
ATOM 840 C C . TYR A 1 107 ? -2.897 -9.128 17.392 1.00 92.75 107 TYR A C 1
ATOM 842 O O . TYR A 1 107 ? -1.704 -9.000 17.64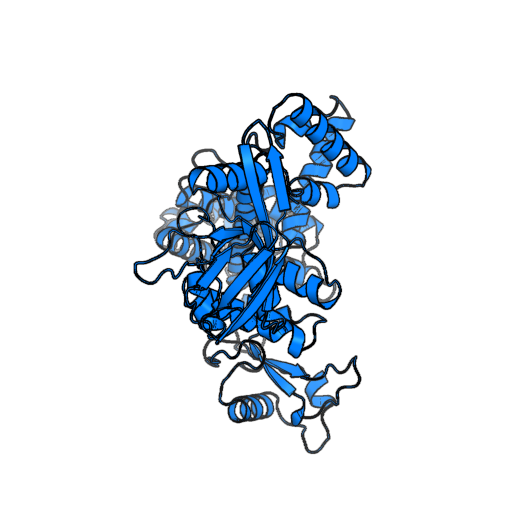4 1.00 92.75 107 TYR A O 1
ATOM 850 N N . ASP A 1 108 ? -3.575 -10.243 17.653 1.00 92.25 108 ASP A N 1
ATOM 851 C CA . ASP A 1 108 ? -3.017 -11.459 18.261 1.00 92.25 108 ASP A CA 1
ATOM 852 C C . ASP A 1 108 ? -1.866 -12.081 17.456 1.00 92.25 108 ASP A C 1
ATOM 854 O O . ASP A 1 108 ? -0.900 -12.563 18.035 1.00 92.25 108 ASP A O 1
ATOM 858 N N . GLY A 1 109 ? -1.925 -12.031 16.125 1.00 91.69 109 GLY A N 1
ATOM 859 C CA . GLY A 1 109 ? -0.839 -12.497 15.261 1.00 91.69 109 GLY A CA 1
ATOM 860 C C . GLY A 1 109 ? 0.422 -11.631 15.334 1.00 91.69 109 GLY A C 1
ATOM 861 O O . GLY A 1 109 ? 1.494 -12.088 14.952 1.00 91.69 109 GLY A O 1
ATOM 862 N N . VAL A 1 110 ? 0.308 -10.390 15.817 1.00 92.94 110 VAL A N 1
ATOM 863 C CA . VAL A 1 110 ? 1.410 -9.417 15.863 1.00 92.94 110 VAL A CA 1
ATOM 864 C C . VAL A 1 110 ? 1.987 -9.246 17.270 1.00 92.94 110 VAL A C 1
ATOM 866 O O . VAL A 1 110 ? 3.091 -8.730 17.411 1.00 92.94 110 VAL A O 1
ATOM 869 N N . THR A 1 111 ? 1.321 -9.711 18.329 1.00 94.00 111 THR A N 1
ATOM 870 C CA . THR A 1 111 ? 1.832 -9.561 19.705 1.00 94.00 111 THR A CA 1
ATOM 871 C C . THR A 1 111 ? 3.204 -10.205 19.906 1.00 94.00 111 THR A C 1
ATOM 873 O O . THR A 1 111 ? 4.020 -9.672 20.654 1.00 94.00 111 THR A O 1
ATOM 876 N N . THR A 1 112 ? 3.495 -11.299 19.199 1.00 93.88 112 THR A N 1
ATOM 877 C CA . THR A 1 112 ? 4.796 -11.984 19.242 1.00 93.88 112 THR A CA 1
ATOM 878 C C . THR A 1 112 ? 5.938 -11.119 18.720 1.00 93.88 112 THR A C 1
ATOM 880 O O . THR A 1 112 ? 7.028 -11.182 19.270 1.00 93.88 112 THR A O 1
ATOM 883 N N . HIS A 1 113 ? 5.690 -10.253 17.732 1.00 95.00 113 HIS A N 1
ATOM 884 C CA . HIS A 1 113 ? 6.681 -9.290 17.240 1.00 95.00 113 HIS A CA 1
ATOM 885 C C . HIS A 1 113 ? 7.148 -8.313 18.327 1.00 95.00 113 HIS A C 1
ATOM 887 O O . HIS A 1 113 ? 8.270 -7.822 18.285 1.00 95.00 113 HIS A O 1
ATOM 893 N N . PHE A 1 114 ? 6.271 -8.019 19.286 1.00 94.88 114 PHE A N 1
ATOM 894 C CA . PHE A 1 114 ? 6.517 -7.070 20.368 1.00 94.88 114 PHE A CA 1
ATOM 895 C C . PHE A 1 114 ? 6.850 -7.754 21.704 1.00 94.88 114 PHE A C 1
ATOM 897 O O . PHE A 1 114 ? 6.877 -7.079 22.738 1.00 94.88 114 PHE A O 1
ATOM 904 N N . ASP A 1 115 ? 7.057 -9.075 21.706 1.00 94.88 115 ASP A N 1
ATOM 905 C CA . ASP A 1 115 ? 7.249 -9.891 22.912 1.00 94.88 115 ASP A CA 1
ATOM 906 C C . ASP A 1 115 ? 6.108 -9.719 23.930 1.00 94.88 115 ASP A C 1
ATOM 908 O O . ASP A 1 115 ? 6.312 -9.548 25.137 1.00 94.88 115 ASP A O 1
ATOM 912 N N . ILE A 1 116 ? 4.871 -9.699 23.429 1.00 95.56 116 ILE A N 1
ATOM 913 C CA . ILE A 1 116 ? 3.662 -9.557 24.237 1.00 95.56 116 ILE A CA 1
ATOM 914 C C . ILE A 1 116 ? 2.979 -10.918 24.352 1.00 95.56 116 ILE A C 1
ATOM 916 O O . ILE A 1 116 ? 2.547 -11.505 23.358 1.00 95.56 116 ILE A O 1
ATOM 920 N N . VAL A 1 117 ? 2.814 -11.374 25.593 1.00 95.56 117 VAL A N 1
ATOM 921 C CA . VAL A 1 117 ? 1.968 -12.517 25.946 1.00 95.56 117 VAL A CA 1
ATOM 922 C C . VAL A 1 117 ? 0.785 -11.988 26.758 1.00 95.56 117 VAL A C 1
ATOM 924 O O . VAL A 1 117 ? 0.974 -11.622 27.919 1.00 95.56 117 VAL A O 1
ATOM 927 N N . PRO A 1 118 ? -0.417 -11.890 26.161 1.00 95.06 118 PRO A N 1
ATOM 928 C CA . PRO A 1 118 ? -1.587 -11.395 26.868 1.00 95.06 118 PRO A CA 1
ATOM 929 C C . PRO A 1 118 ? -1.988 -12.288 28.049 1.00 95.06 118 PRO A C 1
ATOM 931 O O . PRO A 1 118 ? -2.050 -13.512 27.919 1.00 95.06 118 PRO A O 1
ATOM 934 N N . GLY A 1 119 ? -2.305 -11.677 29.188 1.00 96.00 119 GLY A N 1
ATOM 935 C CA . GLY A 1 119 ? -2.775 -12.340 30.400 1.00 96.00 119 GLY A CA 1
ATOM 936 C C . GLY A 1 119 ? -4.076 -11.713 30.916 1.00 96.00 119 GLY A C 1
ATOM 937 O O . GLY A 1 119 ? -4.281 -10.506 30.760 1.00 96.00 119 GLY A O 1
ATOM 938 N N . PRO A 1 120 ? -4.990 -12.513 31.494 1.00 97.06 120 PRO A N 1
ATOM 939 C CA . PRO A 1 120 ? -6.269 -12.007 31.973 1.00 97.06 120 PRO A CA 1
ATOM 940 C C . PRO A 1 120 ? -6.080 -11.072 33.176 1.00 97.06 120 PRO A C 1
ATOM 942 O O . PRO A 1 120 ? -5.043 -11.073 33.839 1.00 97.06 120 PRO A O 1
ATOM 945 N N . SER A 1 121 ? -7.093 -10.253 33.435 1.00 96.94 121 SER A N 1
ATOM 946 C CA . SER A 1 121 ? -7.117 -9.234 34.484 1.00 96.94 121 SER A CA 1
ATOM 947 C C . SER A 1 121 ? -8.174 -9.567 35.531 1.00 96.94 121 SER A C 1
ATOM 949 O O . SER A 1 121 ? -9.185 -10.193 35.220 1.00 96.94 121 SER A O 1
ATOM 951 N N . HIS A 1 122 ? -7.962 -9.130 36.763 1.00 96.38 122 HIS A N 1
ATOM 952 C CA . HIS A 1 122 ? -8.990 -9.125 37.798 1.00 96.38 122 HIS A CA 1
ATOM 953 C C . HIS A 1 122 ? -9.651 -7.747 37.828 1.00 96.38 122 HIS A C 1
ATOM 955 O O . HIS A 1 122 ? -8.937 -6.744 37.845 1.00 96.38 122 HIS A O 1
ATOM 961 N N . VAL A 1 123 ? -10.983 -7.692 37.813 1.00 95.38 123 VAL A N 1
ATOM 962 C CA . VAL A 1 123 ? -11.743 -6.435 37.795 1.00 95.38 123 VAL A CA 1
ATOM 963 C C . VAL A 1 123 ? -12.711 -6.423 38.969 1.00 95.38 123 VAL A C 1
ATOM 965 O O . VAL A 1 123 ? -13.649 -7.214 39.017 1.00 95.38 123 VAL A O 1
ATOM 968 N N . GLU A 1 124 ? -12.504 -5.494 39.894 1.00 94.75 124 GLU A N 1
ATOM 969 C CA . GLU A 1 124 ? -13.425 -5.220 40.991 1.00 94.75 124 GLU A CA 1
ATOM 970 C C . GLU A 1 124 ? -14.203 -3.943 40.693 1.00 94.75 124 GLU A C 1
ATOM 972 O O . GLU A 1 124 ? -13.633 -2.889 40.407 1.00 94.75 124 GLU A O 1
ATOM 977 N N . LEU A 1 125 ? -15.531 -4.036 40.740 1.00 93.31 125 LEU A N 1
ATOM 978 C CA . LEU A 1 125 ? -16.412 -2.902 40.497 1.00 93.31 125 LEU A CA 1
ATOM 979 C C . LEU A 1 125 ? -16.962 -2.380 41.819 1.00 93.31 125 LEU A C 1
ATOM 981 O O . LEU A 1 125 ? -17.642 -3.097 42.554 1.00 93.31 125 LEU A O 1
ATOM 985 N N . SER A 1 126 ? -16.715 -1.102 42.086 1.00 91.38 126 SER A N 1
ATOM 986 C CA . SER A 1 126 ? -17.416 -0.335 43.109 1.00 91.38 126 SER A CA 1
ATOM 987 C C . SER A 1 126 ? -18.558 0.472 42.466 1.00 91.38 126 SER A C 1
ATOM 989 O O . SER A 1 126 ? -18.667 0.546 41.239 1.00 91.38 126 SER A O 1
ATOM 991 N N . PRO A 1 127 ? -19.434 1.124 43.253 1.00 88.56 127 PRO A N 1
ATOM 992 C CA . PRO A 1 127 ? -20.498 1.960 42.694 1.00 88.56 127 PRO A CA 1
ATOM 993 C C . PRO A 1 127 ? -20.000 3.094 41.780 1.00 88.56 127 PRO A C 1
ATOM 995 O O . PRO A 1 127 ? -20.753 3.542 40.911 1.00 88.56 127 PRO A O 1
ATOM 998 N N . THR A 1 128 ? -18.761 3.563 41.977 1.00 93.25 128 THR A N 1
ATOM 999 C CA . THR A 1 128 ? -18.196 4.754 41.316 1.00 93.25 128 THR A CA 1
ATOM 1000 C C . THR A 1 128 ? -16.849 4.524 40.634 1.00 93.25 128 THR A C 1
ATOM 1002 O O . THR A 1 128 ? -16.406 5.396 39.888 1.00 93.25 128 THR A O 1
ATOM 1005 N N . SER A 1 129 ? -16.187 3.392 40.872 1.00 95.44 129 SER A N 1
ATOM 1006 C CA . SER A 1 129 ? -14.868 3.072 40.314 1.00 95.44 129 SER A CA 1
ATOM 1007 C C . SER A 1 129 ? -14.771 1.623 39.840 1.00 95.44 129 SER A C 1
ATOM 1009 O O . SER A 1 129 ? -15.516 0.756 40.292 1.00 95.44 129 SER A O 1
ATOM 1011 N N . ALA A 1 130 ? -13.832 1.375 38.933 1.00 95.62 130 ALA A N 1
ATOM 1012 C CA . ALA A 1 130 ? -13.323 0.051 38.612 1.00 95.62 130 ALA A CA 1
ATOM 1013 C C . ALA A 1 130 ? -11.860 -0.027 39.050 1.00 95.62 130 ALA A C 1
ATOM 1015 O O . ALA A 1 130 ? -11.045 0.779 38.595 1.00 95.62 130 ALA A O 1
ATOM 1016 N N . ASP A 1 131 ? -11.546 -1.005 39.891 1.00 96.56 131 ASP A N 1
ATOM 1017 C CA . ASP A 1 131 ? -10.193 -1.340 40.316 1.00 96.56 131 ASP A CA 1
ATOM 1018 C C . ASP A 1 131 ? -9.741 -2.582 39.540 1.00 96.56 131 ASP A C 1
ATOM 1020 O O . ASP A 1 131 ? -10.403 -3.621 39.550 1.00 96.56 131 ASP A O 1
ATOM 1024 N N . ILE A 1 132 ? -8.639 -2.465 38.799 1.00 97.12 132 ILE A N 1
ATOM 1025 C CA . ILE A 1 132 ? -8.180 -3.495 37.863 1.00 97.12 132 ILE A CA 1
ATOM 1026 C C . ILE A 1 132 ? -6.760 -3.913 38.216 1.00 97.12 132 ILE A C 1
ATOM 1028 O O . ILE A 1 132 ? -5.873 -3.071 38.351 1.00 97.12 132 ILE A O 1
ATOM 1032 N N . SER A 1 133 ? -6.541 -5.221 38.325 1.00 97.00 133 SER A N 1
ATOM 1033 C CA . SER A 1 133 ? -5.219 -5.830 38.492 1.00 97.00 133 SER A CA 1
ATOM 1034 C C . SER A 1 133 ? -4.860 -6.659 37.262 1.00 97.00 133 SER A C 1
ATOM 1036 O O . SER A 1 133 ? -5.658 -7.480 36.809 1.00 97.00 133 SER A O 1
ATOM 1038 N N . PHE A 1 134 ? -3.661 -6.461 36.724 1.00 97.19 134 PHE A N 1
ATOM 1039 C CA . PHE A 1 134 ? -3.204 -7.084 35.482 1.00 97.19 134 PHE A CA 1
ATOM 1040 C C . PHE A 1 134 ? -2.251 -8.261 35.733 1.00 97.19 134 PHE A C 1
ATOM 1042 O O . PHE A 1 134 ? -1.736 -8.461 36.834 1.00 97.19 134 PHE A O 1
ATOM 1049 N N . ALA A 1 135 ? -1.969 -9.037 34.684 1.00 93.75 135 ALA A N 1
ATOM 1050 C CA . ALA A 1 135 ? -1.093 -10.208 34.761 1.00 93.75 135 ALA A CA 1
ATOM 1051 C C . ALA A 1 135 ? 0.372 -9.882 35.119 1.00 93.75 135 ALA A C 1
ATOM 1053 O O . ALA A 1 135 ? 1.069 -10.722 35.687 1.00 93.75 135 ALA A O 1
ATOM 1054 N N . ASP 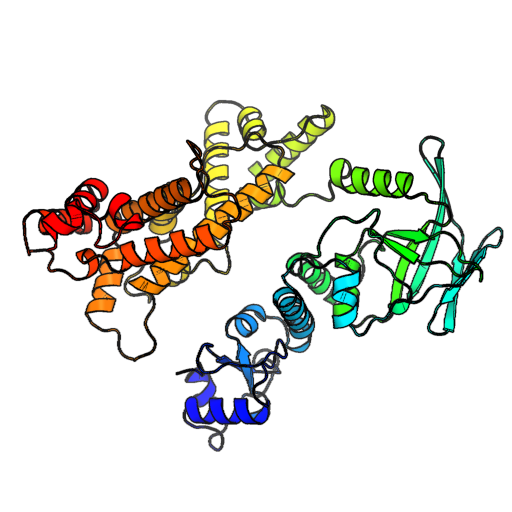A 1 136 ? 0.841 -8.665 34.833 1.00 94.38 136 ASP A N 1
ATOM 1055 C CA . ASP A 1 136 ? 2.165 -8.176 35.248 1.00 94.38 136 ASP A CA 1
ATOM 1056 C C . ASP A 1 136 ? 2.191 -7.629 36.687 1.00 94.38 136 ASP A C 1
ATOM 1058 O O . ASP A 1 136 ? 3.212 -7.098 37.123 1.00 94.38 136 ASP A O 1
ATOM 1062 N N . LYS A 1 137 ? 1.091 -7.802 37.437 1.00 95.00 137 LYS A N 1
ATOM 1063 C CA . LYS A 1 137 ? 0.871 -7.311 38.808 1.00 95.00 137 LYS A CA 1
ATOM 1064 C C . LYS A 1 137 ? 0.733 -5.795 38.923 1.00 95.00 137 LYS A C 1
ATOM 1066 O O . LYS A 1 137 ? 0.617 -5.297 40.042 1.00 95.00 137 LYS A O 1
ATOM 1071 N N . SER A 1 138 ? 0.736 -5.061 37.811 1.00 96.06 138 SER A N 1
ATOM 1072 C CA . SER A 1 138 ? 0.348 -3.658 37.847 1.00 96.06 138 SER A CA 1
ATOM 1073 C C . SER A 1 138 ? -1.146 -3.539 38.159 1.00 96.06 138 SER A C 1
ATOM 1075 O O . SER A 1 138 ? -1.939 -4.451 37.900 1.00 96.06 138 SER A O 1
ATOM 1077 N N . THR A 1 139 ? -1.522 -2.419 38.764 1.00 96.44 139 THR A N 1
ATOM 1078 C CA . THR A 1 139 ? -2.899 -2.137 39.171 1.00 96.44 139 THR A CA 1
ATOM 1079 C C . THR A 1 139 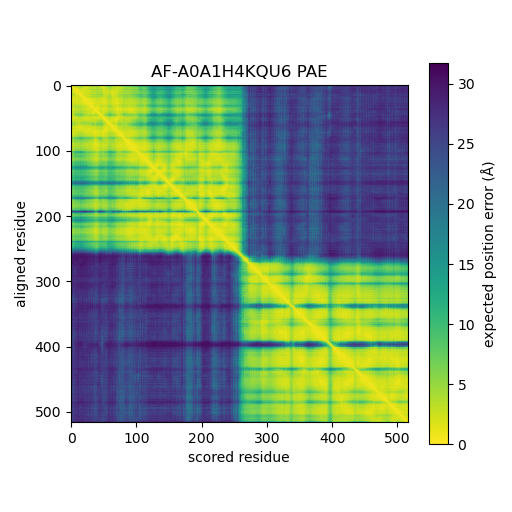? -3.278 -0.727 38.767 1.00 96.44 139 THR A C 1
ATOM 1081 O O . THR A 1 139 ? -2.433 0.169 38.770 1.00 96.44 139 THR A O 1
ATOM 1084 N N . THR A 1 140 ? -4.551 -0.508 38.480 1.00 96.06 140 THR A N 1
ATOM 1085 C CA . THR A 1 140 ? -5.084 0.810 38.137 1.00 96.06 140 THR A CA 1
ATOM 1086 C C . THR A 1 140 ? -6.502 0.965 38.668 1.00 96.06 140 THR A C 1
ATOM 1088 O O . THR A 1 140 ? -7.194 -0.024 38.905 1.00 96.06 140 THR A O 1
ATOM 1091 N N . SER A 1 141 ? -6.926 2.209 38.856 1.00 94.75 141 SER A N 1
ATOM 1092 C CA . SER A 1 141 ? -8.276 2.555 39.290 1.00 94.75 141 SER A CA 1
ATOM 1093 C C . SER A 1 141 ? -8.808 3.658 38.392 1.00 94.75 141 SER A C 1
ATOM 1095 O O . SER A 1 141 ? -8.087 4.606 38.072 1.00 94.75 141 SER A O 1
ATOM 1097 N N . SER A 1 142 ? -10.060 3.539 37.961 1.00 96.38 142 SER A N 1
ATOM 1098 C CA . SER A 1 142 ? -10.698 4.541 37.109 1.00 96.38 142 SER A CA 1
ATOM 1099 C C . SER A 1 142 ? -12.149 4.771 37.500 1.00 96.38 142 SER A C 1
ATOM 1101 O O . SER A 1 142 ? -12.831 3.866 37.981 1.00 96.38 142 SER A O 1
ATOM 1103 N N . GLN A 1 143 ? -12.628 5.996 37.292 1.00 96.44 143 GLN A N 1
ATOM 1104 C CA . GLN A 1 143 ? -14.017 6.353 37.555 1.00 96.44 143 GLN A CA 1
ATOM 1105 C C . GLN A 1 143 ? -14.954 5.726 36.522 1.00 96.44 143 GLN A C 1
ATOM 1107 O O . GLN A 1 143 ? -14.632 5.615 35.337 1.00 96.44 143 GLN A O 1
ATOM 1112 N N . LEU A 1 144 ? -16.140 5.337 36.985 1.00 96.06 144 LEU A N 1
ATOM 1113 C CA . LEU A 1 144 ? -17.193 4.826 36.120 1.00 96.06 144 LEU A CA 1
ATOM 1114 C C . LEU A 1 144 ? -17.969 5.972 35.476 1.00 96.06 144 LEU A C 1
ATOM 1116 O O . LEU A 1 144 ? -18.437 6.892 36.145 1.00 96.06 144 LEU A O 1
ATOM 1120 N N . HIS A 1 145 ? -18.177 5.854 34.173 1.00 95.81 145 HIS A N 1
ATOM 1121 C CA . HIS A 1 145 ? -19.068 6.689 33.387 1.00 95.81 145 HIS A CA 1
ATOM 1122 C C . HIS A 1 145 ? -20.270 5.864 32.937 1.00 95.81 145 HIS A C 1
ATOM 1124 O O . HIS A 1 145 ? -20.161 4.660 32.691 1.00 95.81 145 HIS A O 1
ATOM 1130 N N . ARG A 1 146 ? -21.426 6.522 32.833 1.00 93.56 146 ARG A N 1
ATOM 1131 C CA . ARG A 1 146 ? -22.671 5.914 32.364 1.00 93.56 146 ARG A CA 1
ATOM 1132 C C . ARG A 1 146 ? -23.288 6.787 31.290 1.00 93.56 146 ARG A C 1
ATOM 1134 O O . ARG A 1 146 ? -23.349 8.005 31.448 1.00 93.56 146 ARG A O 1
ATOM 1141 N N . GLU A 1 147 ? -23.758 6.160 30.226 1.00 91.25 147 GLU A N 1
ATOM 1142 C CA . GLU A 1 147 ? -24.425 6.833 29.116 1.00 91.25 147 GLU A CA 1
ATOM 1143 C C . GLU A 1 147 ? -25.609 5.988 28.648 1.00 91.25 147 GLU A C 1
ATOM 1145 O O . GLU A 1 147 ? -25.488 4.771 28.547 1.00 91.25 147 GLU A O 1
ATOM 1150 N N . SER A 1 148 ? -26.745 6.627 28.364 1.00 87.94 148 SER A N 1
ATOM 1151 C CA . SER A 1 148 ? -27.935 5.952 27.840 1.00 87.94 148 SER A CA 1
ATOM 1152 C C . SER A 1 148 ? -28.197 6.417 26.416 1.00 87.94 148 SER A C 1
ATOM 1154 O O . SER A 1 148 ? -28.425 7.604 26.173 1.00 87.94 148 SER A O 1
ATOM 1156 N N . VAL A 1 149 ? -28.160 5.487 25.462 1.00 80.94 149 VAL A N 1
ATOM 1157 C CA . VAL A 1 149 ? -28.367 5.771 24.037 1.00 80.94 149 VAL A CA 1
ATOM 1158 C C . VAL A 1 149 ? -29.471 4.867 23.512 1.00 80.94 149 VAL A C 1
ATOM 1160 O O . VAL A 1 149 ? -29.350 3.644 23.523 1.00 80.94 149 VAL A O 1
ATOM 1163 N N . GLY A 1 150 ? -30.573 5.464 23.047 1.00 75.38 150 GLY A N 1
ATOM 1164 C CA . GLY A 1 150 ? -31.691 4.713 22.464 1.00 75.38 150 GLY A CA 1
ATOM 1165 C C . GLY A 1 150 ? -32.321 3.684 23.412 1.00 75.38 150 GLY A C 1
ATOM 1166 O O . GLY A 1 150 ? -32.805 2.657 22.947 1.00 75.38 150 GLY A O 1
ATOM 1167 N N . GLY A 1 151 ? -32.280 3.930 24.728 1.00 79.69 151 GLY A N 1
ATOM 1168 C CA . GLY A 1 151 ? -32.791 3.015 25.755 1.00 79.69 151 GLY A CA 1
ATOM 1169 C C . GLY A 1 151 ? -31.840 1.876 26.138 1.00 79.69 151 GLY A C 1
ATOM 1170 O O . GLY A 1 151 ? -32.249 0.981 26.870 1.00 79.69 151 GLY A O 1
ATOM 1171 N N . THR A 1 152 ? -30.596 1.887 25.647 1.00 80.12 152 THR A N 1
ATOM 1172 C CA . THR A 1 152 ? -29.525 0.992 26.109 1.00 80.12 152 THR A CA 1
ATOM 1173 C C . THR A 1 152 ? -28.557 1.774 26.984 1.00 80.12 152 THR A C 1
ATOM 1175 O O . THR A 1 152 ? -28.024 2.794 26.543 1.00 80.12 152 THR A O 1
ATOM 1178 N N . ASP A 1 153 ? -28.318 1.281 28.195 1.00 87.50 153 ASP A N 1
ATOM 1179 C CA . ASP A 1 153 ? -27.345 1.856 29.117 1.00 87.50 153 ASP A CA 1
ATOM 1180 C C . ASP A 1 153 ? -25.972 1.216 28.899 1.00 87.50 153 ASP A C 1
ATOM 1182 O O . ASP A 1 153 ? -25.854 0.001 28.744 1.00 87.50 153 ASP A O 1
ATOM 1186 N N . PHE A 1 154 ? -24.937 2.048 28.880 1.00 90.00 154 PHE A N 1
ATOM 1187 C CA . PHE A 1 154 ? -23.544 1.643 28.769 1.00 90.00 154 PHE A CA 1
ATOM 1188 C C . PHE A 1 154 ? -22.781 2.127 29.992 1.00 90.00 154 PHE A C 1
ATOM 1190 O O . PHE A 1 154 ? -22.760 3.329 30.272 1.00 90.00 154 PHE A O 1
ATOM 1197 N N . THR A 1 155 ? -22.088 1.212 30.665 1.00 94.62 155 THR A N 1
ATOM 1198 C CA . THR A 1 155 ? -21.140 1.542 31.728 1.00 94.62 155 THR A CA 1
ATOM 1199 C C . THR A 1 155 ? -19.720 1.359 31.209 1.00 94.62 155 THR A C 1
ATOM 1201 O O . THR A 1 155 ? -19.345 0.290 30.723 1.00 94.62 155 THR A O 1
ATOM 1204 N N . PHE A 1 156 ? -18.898 2.400 31.299 1.00 96.00 156 PHE A N 1
ATOM 1205 C CA . PHE A 1 156 ? -17.523 2.354 30.807 1.00 96.00 156 PHE A CA 1
ATOM 1206 C C . PHE A 1 156 ? -16.567 3.173 31.670 1.00 96.00 156 PHE A C 1
ATOM 1208 O O . PHE A 1 156 ? -16.981 4.058 32.411 1.00 96.00 156 PHE A O 1
ATOM 1215 N N . CYS A 1 157 ? -15.272 2.913 31.539 1.00 96.75 157 CYS A N 1
ATOM 1216 C CA . CYS A 1 157 ? -14.213 3.728 32.125 1.00 96.75 157 CYS A CA 1
ATOM 1217 C C . CYS A 1 157 ? -13.081 3.958 31.113 1.00 96.75 157 CYS A C 1
ATOM 1219 O O . CYS A 1 157 ? -12.951 3.231 30.122 1.00 96.75 157 CYS A O 1
ATOM 1221 N N . PHE A 1 158 ? -12.271 4.990 31.347 1.00 96.50 158 PHE A N 1
ATOM 1222 C CA . PHE A 1 158 ? -11.015 5.189 30.626 1.00 96.50 158 PHE A CA 1
ATOM 1223 C C . PHE A 1 158 ? -9.874 4.725 31.510 1.00 96.50 158 PHE A C 1
ATOM 1225 O O . PHE A 1 158 ? -9.686 5.257 32.603 1.00 96.50 158 PHE A O 1
ATOM 1232 N N . VAL A 1 159 ? -9.135 3.720 31.063 1.00 95.50 159 VAL A N 1
ATOM 1233 C CA . VAL A 1 159 ? -8.145 3.055 31.904 1.00 95.50 159 VAL A CA 1
ATOM 1234 C C . VAL A 1 159 ? -6.834 2.885 31.161 1.00 95.50 159 VAL A C 1
ATOM 1236 O O . VAL A 1 159 ? -6.816 2.497 29.994 1.00 95.50 159 VAL A O 1
ATOM 1239 N N . GLU A 1 160 ? -5.736 3.213 31.833 1.00 95.62 160 GLU A N 1
ATOM 1240 C CA . GLU A 1 160 ? -4.397 2.897 31.356 1.00 95.62 160 GLU A CA 1
ATOM 1241 C C . GLU A 1 160 ? -4.105 1.421 31.629 1.00 95.62 160 GLU A C 1
ATOM 1243 O O . GLU A 1 160 ? -4.177 0.968 32.771 1.00 95.62 160 GLU A O 1
ATOM 1248 N N . VAL A 1 161 ? -3.808 0.669 30.572 1.00 96.44 161 VAL A N 1
ATOM 1249 C CA . VAL A 1 161 ? -3.540 -0.769 30.645 1.00 96.44 161 VAL A CA 1
ATOM 1250 C C . VAL A 1 161 ? -2.141 -1.078 30.120 1.00 96.44 161 VAL A C 1
ATOM 1252 O O . VAL A 1 161 ? -1.713 -0.465 29.133 1.00 96.44 161 VAL A O 1
ATOM 1255 N N . PRO A 1 162 ? -1.423 -2.041 30.721 1.00 97.19 162 PRO A N 1
ATOM 1256 C CA . PRO A 1 162 ? -0.173 -2.525 30.165 1.00 97.19 162 PRO A CA 1
ATOM 1257 C C . PRO A 1 162 ? -0.436 -3.326 28.890 1.00 97.19 162 PRO A C 1
ATOM 1259 O O . PRO A 1 162 ? -1.490 -3.941 28.711 1.00 97.19 162 PRO A O 1
ATOM 1262 N N . ARG A 1 163 ? 0.562 -3.381 28.006 1.00 95.31 163 ARG A N 1
ATOM 1263 C CA . ARG A 1 163 ? 0.491 -4.123 26.735 1.00 95.31 163 ARG A CA 1
ATOM 1264 C C . ARG A 1 163 ? 0.056 -5.588 26.887 1.00 95.31 163 ARG A C 1
ATOM 1266 O O . ARG A 1 163 ? -0.604 -6.130 26.004 1.00 95.31 163 ARG A O 1
ATOM 1273 N N . VAL A 1 164 ? 0.383 -6.206 28.025 1.00 96.75 164 VAL A N 1
ATOM 1274 C CA . VAL A 1 164 ? 0.045 -7.600 28.356 1.00 96.75 164 VAL A CA 1
ATOM 1275 C C . VAL A 1 164 ? -1.414 -7.804 28.770 1.00 96.75 164 VAL A C 1
ATOM 1277 O O . VAL A 1 164 ? -1.840 -8.940 28.908 1.00 96.75 164 VAL A O 1
ATOM 1280 N N . ALA A 1 165 ? -2.203 -6.752 28.977 1.00 96.75 165 ALA A N 1
ATOM 1281 C CA . ALA A 1 165 ? -3.606 -6.897 29.367 1.00 96.75 165 ALA A CA 1
ATOM 1282 C C . ALA A 1 165 ? -4.551 -7.094 28.168 1.00 96.75 165 ALA A C 1
ATOM 1284 O O . ALA A 1 165 ? -5.693 -7.521 28.337 1.00 96.75 165 ALA A O 1
ATOM 1285 N N . LEU A 1 166 ? -4.100 -6.755 26.955 1.00 96.38 166 LEU A N 1
ATOM 1286 C CA . LEU A 1 166 ? -4.962 -6.644 25.782 1.00 96.38 166 LEU A CA 1
ATOM 1287 C C . LEU A 1 166 ? -4.992 -7.915 24.944 1.00 96.38 166 LEU A C 1
ATOM 1289 O O . LEU A 1 166 ? -3.969 -8.397 24.461 1.00 96.38 166 LEU A O 1
ATOM 1293 N N . PHE A 1 167 ? -6.205 -8.382 24.674 1.00 96.25 167 PHE A N 1
ATOM 1294 C CA . PHE A 1 167 ? -6.491 -9.482 23.765 1.00 96.25 167 PHE A CA 1
ATOM 1295 C C . PHE A 1 167 ? -7.202 -8.965 22.515 1.00 96.25 167 PHE A C 1
ATOM 1297 O O . PHE A 1 167 ? -7.947 -7.990 22.564 1.00 96.25 167 PHE A O 1
ATOM 1304 N N . ASN A 1 168 ? -7.026 -9.656 21.392 1.00 94.62 168 ASN A N 1
ATOM 1305 C CA . ASN A 1 168 ? -7.841 -9.428 20.202 1.00 94.62 168 ASN A CA 1
ATOM 1306 C C . ASN A 1 168 ? -9.263 -9.980 20.414 1.00 94.62 168 ASN A C 1
ATOM 1308 O O . ASN A 1 168 ? -9.421 -11.147 20.782 1.00 94.62 168 ASN A O 1
ATOM 1312 N N . ASP A 1 169 ? -10.306 -9.194 20.139 1.00 93.94 169 ASP A N 1
ATOM 1313 C CA . ASP A 1 169 ? -11.678 -9.709 20.117 1.00 93.94 169 ASP A CA 1
ATOM 1314 C C . ASP A 1 169 ? -12.002 -10.356 18.766 1.00 93.94 169 ASP A C 1
ATOM 1316 O O . ASP A 1 169 ? -12.635 -9.757 17.895 1.00 93.94 169 ASP A O 1
ATOM 1320 N N . ALA A 1 170 ? -11.604 -11.615 18.585 1.00 87.38 170 ALA A N 1
ATOM 1321 C CA . ALA A 1 170 ? -11.827 -12.339 17.332 1.00 87.38 170 ALA A CA 1
ATOM 1322 C C . ALA A 1 170 ? -13.315 -12.472 16.931 1.00 87.38 170 ALA A C 1
ATOM 1324 O O . ALA A 1 170 ? -13.598 -12.739 15.762 1.00 87.38 170 ALA A O 1
ATOM 1325 N N . ARG A 1 171 ? -14.258 -12.280 17.871 1.00 85.88 171 ARG A N 1
ATOM 1326 C CA . ARG A 1 171 ? -15.712 -12.349 17.624 1.00 85.88 171 ARG A CA 1
ATOM 1327 C C . ARG A 1 171 ? -16.293 -11.056 17.048 1.00 85.88 171 ARG A C 1
ATOM 1329 O O . ARG A 1 171 ? -17.380 -11.102 16.478 1.00 85.88 171 ARG A O 1
ATOM 1336 N N . VAL A 1 172 ? -15.605 -9.928 17.235 1.00 83.44 172 VAL A N 1
ATOM 1337 C CA . VAL A 1 172 ? -16.107 -8.589 16.882 1.00 83.44 172 VAL A CA 1
ATOM 1338 C C . VAL A 1 172 ? -15.199 -7.882 15.877 1.00 83.44 172 VAL A C 1
ATOM 1340 O O . VAL A 1 172 ? -15.688 -7.147 15.023 1.00 83.44 172 VAL A O 1
ATOM 1343 N N . GLN A 1 173 ? -13.886 -8.123 15.931 1.00 73.94 173 GLN A N 1
ATOM 1344 C CA . GLN A 1 173 ? -12.904 -7.536 15.024 1.00 73.94 173 GLN A CA 1
ATOM 1345 C C . GLN A 1 173 ? -12.504 -8.513 13.889 1.00 73.94 173 GLN A C 1
ATOM 1347 O O . GLN A 1 173 ? -11.629 -9.376 14.060 1.00 73.94 173 GLN A O 1
ATOM 1352 N N . PRO A 1 174 ? -13.093 -8.392 12.681 1.00 61.25 174 PRO A N 1
ATOM 1353 C CA . PRO A 1 174 ? -12.738 -9.241 11.546 1.00 61.25 174 PRO A CA 1
ATOM 1354 C C . PRO A 1 174 ? -11.466 -8.816 10.788 1.00 61.25 174 PRO A C 1
ATOM 1356 O O . PRO A 1 174 ? -10.929 -9.625 10.035 1.00 61.25 174 PRO A O 1
ATOM 1359 N N . ARG A 1 175 ? -10.981 -7.579 10.932 1.00 69.12 175 ARG A N 1
ATOM 1360 C CA . ARG A 1 175 ? -10.005 -6.958 10.023 1.00 69.12 175 ARG A CA 1
ATOM 1361 C C . ARG A 1 175 ? -8.559 -7.308 10.338 1.00 69.12 175 ARG A C 1
ATOM 1363 O O . ARG A 1 175 ? -8.106 -7.190 11.472 1.00 69.12 175 ARG A O 1
ATOM 1370 N N . ASN A 1 176 ? -7.797 -7.553 9.281 1.00 80.75 176 ASN A N 1
ATOM 1371 C CA . ASN A 1 176 ? -6.343 -7.621 9.351 1.00 80.75 176 ASN A CA 1
ATOM 1372 C C . ASN A 1 176 ? -5.725 -6.230 9.542 1.00 80.75 176 ASN A C 1
ATOM 1374 O O . ASN A 1 176 ? -6.302 -5.192 9.192 1.00 80.75 176 ASN A O 1
ATOM 1378 N N . ILE A 1 177 ? -4.523 -6.215 10.097 1.00 82.44 177 ILE A N 1
ATOM 1379 C CA . ILE A 1 177 ? -3.705 -5.020 10.237 1.00 82.44 177 ILE A CA 1
ATOM 1380 C C . ILE A 1 177 ? -3.171 -4.630 8.861 1.00 82.44 177 ILE A C 1
ATOM 1382 O O . ILE A 1 177 ? -2.715 -5.461 8.083 1.00 82.44 177 ILE A O 1
ATOM 1386 N N . ARG A 1 178 ? -3.208 -3.328 8.586 1.00 81.00 178 ARG A N 1
ATOM 1387 C CA . ARG A 1 178 ? -2.582 -2.704 7.420 1.00 81.00 178 ARG A CA 1
ATOM 1388 C C . ARG A 1 178 ? -1.371 -1.960 7.956 1.00 81.00 178 ARG A C 1
ATOM 1390 O O . ARG A 1 178 ? -1.558 -0.948 8.633 1.00 81.00 178 ARG A O 1
ATOM 1397 N N . TYR A 1 179 ? -0.170 -2.484 7.734 1.00 81.50 179 TYR A N 1
ATOM 1398 C CA . TYR A 1 179 ? 1.048 -1.901 8.307 1.00 81.50 179 TYR A CA 1
ATOM 1399 C C . TYR A 1 179 ? 1.282 -0.465 7.814 1.00 81.50 179 TYR A C 1
ATOM 1401 O O . TYR A 1 179 ? 1.711 0.360 8.610 1.00 81.50 179 TYR A O 1
ATOM 1409 N N . ASP A 1 180 ? 0.889 -0.124 6.579 1.00 75.94 180 ASP A N 1
ATOM 1410 C CA . ASP A 1 180 ? 0.976 1.253 6.066 1.00 75.94 180 ASP A CA 1
ATOM 1411 C C . ASP A 1 180 ? 0.096 2.217 6.872 1.00 75.94 180 ASP A C 1
ATOM 1413 O O . ASP A 1 180 ? 0.518 3.306 7.247 1.00 75.94 180 ASP A O 1
ATOM 1417 N N . HIS A 1 181 ? -1.118 1.789 7.231 1.00 80.56 181 HIS A N 1
ATOM 1418 C CA . HIS A 1 181 ? -2.017 2.602 8.049 1.00 80.56 181 HIS A CA 1
ATOM 1419 C C . HIS A 1 181 ? -1.511 2.732 9.493 1.00 80.56 181 HIS A C 1
ATOM 1421 O O . HIS A 1 181 ? -1.569 3.814 10.073 1.00 80.56 181 HIS A O 1
ATOM 1427 N N . ALA A 1 182 ? -0.975 1.651 10.071 1.00 86.75 182 ALA A N 1
ATOM 1428 C CA . ALA A 1 182 ? -0.327 1.718 11.381 1.00 86.75 182 ALA A CA 1
ATOM 1429 C C . ALA A 1 182 ? 0.891 2.661 11.356 1.00 86.75 182 ALA A C 1
ATOM 1431 O O . ALA A 1 182 ? 1.110 3.397 12.314 1.00 86.75 182 ALA A O 1
ATOM 1432 N N . PHE A 1 183 ? 1.642 2.692 10.252 1.00 85.25 183 PHE A N 1
ATOM 1433 C CA . PHE A 1 183 ? 2.773 3.596 10.064 1.00 85.25 183 PHE A CA 1
ATOM 1434 C C . PHE A 1 183 ? 2.366 5.064 9.938 1.00 85.25 183 PHE A C 1
ATOM 1436 O O . PHE A 1 183 ? 3.025 5.921 10.520 1.00 85.25 183 PHE A O 1
ATOM 1443 N N . MET A 1 184 ? 1.275 5.367 9.228 1.00 83.56 184 MET A N 1
ATOM 1444 C CA . MET A 1 184 ? 0.728 6.729 9.178 1.00 83.56 184 MET A CA 1
ATOM 1445 C C . MET A 1 184 ? 0.385 7.240 10.579 1.00 83.56 184 MET A C 1
ATOM 1447 O O . MET A 1 184 ? 0.779 8.345 10.942 1.00 83.56 184 MET A O 1
ATOM 1451 N N . ILE A 1 185 ? -0.287 6.409 11.383 1.00 88.12 185 ILE A N 1
ATOM 1452 C CA . ILE A 1 185 ? -0.618 6.733 12.776 1.00 88.12 185 ILE A CA 1
ATOM 1453 C C . ILE A 1 185 ? 0.660 6.893 13.606 1.00 88.12 185 ILE A C 1
ATOM 1455 O O . ILE A 1 185 ? 0.797 7.854 14.347 1.00 88.12 185 ILE A O 1
ATOM 1459 N N . TYR A 1 186 ? 1.624 5.984 13.469 1.00 90.31 186 TYR A N 1
ATOM 1460 C CA . TYR A 1 186 ? 2.900 6.065 14.181 1.00 90.31 186 TYR A CA 1
ATOM 1461 C C . TYR A 1 186 ? 3.677 7.338 13.845 1.00 90.31 186 TYR A C 1
ATOM 1463 O O . TYR A 1 186 ? 4.156 8.015 14.749 1.00 90.31 186 TYR A O 1
ATOM 1471 N N . SER A 1 187 ? 3.743 7.700 12.565 1.00 85.56 187 SER A N 1
ATOM 1472 C CA . SER A 1 187 ? 4.419 8.911 12.098 1.00 85.56 187 SER A CA 1
ATOM 1473 C C . SER A 1 187 ? 3.772 10.174 12.662 1.00 85.56 187 SER A C 1
ATOM 1475 O O . SER A 1 187 ? 4.474 11.131 12.985 1.00 85.56 187 SER A O 1
ATOM 1477 N N . ASP A 1 188 ? 2.445 10.171 12.805 1.00 86.56 188 ASP A N 1
ATOM 1478 C CA . ASP A 1 188 ? 1.715 11.248 13.468 1.00 86.56 188 ASP A CA 1
ATOM 1479 C C . ASP A 1 188 ? 1.986 11.260 14.980 1.00 86.56 188 ASP A C 1
ATOM 1481 O O . ASP A 1 188 ? 2.311 12.309 15.532 1.00 86.56 188 ASP A O 1
ATOM 1485 N N . LEU A 1 189 ? 1.993 10.092 15.635 1.00 87.88 189 LEU A N 1
ATOM 1486 C CA . LEU A 1 189 ? 2.284 9.939 17.067 1.00 87.88 189 LEU A CA 1
ATOM 1487 C C . LEU A 1 189 ? 3.682 10.418 17.483 1.00 87.88 189 LEU A C 1
ATOM 1489 O O . LEU A 1 189 ? 3.896 10.724 18.659 1.00 87.88 189 LEU A O 1
ATOM 1493 N N . LEU A 1 190 ? 4.633 10.498 16.546 1.00 83.75 190 LEU A N 1
ATOM 1494 C CA . LEU A 1 190 ? 5.950 11.099 16.784 1.00 83.75 190 LEU A CA 1
ATOM 1495 C C . LEU A 1 190 ? 5.874 12.611 17.049 1.00 83.75 190 LEU A C 1
ATOM 1497 O O . LEU A 1 190 ? 6.794 13.167 17.644 1.00 83.75 190 LEU A O 1
ATOM 1501 N N . LYS A 1 191 ? 4.802 13.278 16.608 1.00 83.19 191 LYS A N 1
ATOM 1502 C CA . LYS A 1 191 ? 4.614 14.735 16.720 1.00 83.19 191 LYS A CA 1
ATOM 1503 C C . LYS A 1 191 ? 3.385 15.108 17.546 1.00 83.19 191 LYS A C 1
ATOM 1505 O O . LYS A 1 191 ? 3.391 16.139 18.211 1.00 83.19 191 LYS A O 1
ATOM 1510 N N . ASN A 1 192 ? 2.352 14.271 17.514 1.00 81.88 192 ASN A N 1
ATOM 1511 C CA . ASN A 1 192 ? 1.039 14.543 18.077 1.00 81.88 192 ASN A CA 1
ATOM 1512 C C . ASN A 1 192 ? 0.650 13.452 19.086 1.00 81.88 192 ASN A C 1
ATOM 1514 O O . ASN A 1 192 ? 0.594 12.276 18.741 1.00 81.88 192 ASN A O 1
ATOM 1518 N N . PRO A 1 193 ? 0.334 13.794 20.344 1.00 68.12 193 PRO A N 1
ATOM 1519 C CA . PRO A 1 193 ? 0.050 12.788 21.365 1.00 68.12 193 PRO A CA 1
ATOM 1520 C C . PRO A 1 193 ? -1.357 12.163 21.286 1.00 68.12 193 PRO A C 1
ATOM 1522 O O . PRO A 1 193 ? -1.653 11.294 22.107 1.00 68.12 193 PRO A O 1
ATOM 1525 N N . LEU A 1 194 ? -2.234 12.577 20.357 1.00 54.50 194 LEU A N 1
ATOM 1526 C CA . LEU A 1 194 ? -3.677 12.345 20.482 1.00 54.50 194 LEU A CA 1
ATOM 1527 C C . LEU A 1 194 ? -4.324 11.621 19.289 1.00 54.50 194 LEU A C 1
ATOM 1529 O O . LEU A 1 194 ? -4.630 12.212 18.258 1.00 54.50 194 LEU A O 1
ATOM 1533 N N . HIS A 1 195 ? -4.703 10.367 19.530 1.00 69.56 195 HIS A N 1
ATOM 1534 C CA . HIS A 1 195 ? -5.802 9.700 18.837 1.00 69.56 195 HIS A CA 1
ATOM 1535 C C . HIS A 1 195 ? -6.782 9.149 19.876 1.00 69.56 195 HIS A C 1
ATOM 1537 O O . HIS A 1 195 ? -6.379 8.818 20.989 1.00 69.56 195 HIS A O 1
ATOM 1543 N N . GLU A 1 196 ? -8.067 9.031 19.526 1.00 83.62 196 GLU A N 1
ATOM 1544 C CA . GLU A 1 196 ? -9.073 8.467 20.441 1.00 83.62 196 GLU A CA 1
ATOM 1545 C C . GLU A 1 196 ? -8.642 7.073 20.937 1.00 83.62 196 GLU A C 1
ATOM 1547 O O . GLU A 1 196 ? -8.130 6.291 20.116 1.00 83.62 196 GLU A O 1
ATOM 1552 N N . PRO A 1 197 ? -8.877 6.745 22.220 1.00 91.19 197 PRO A N 1
ATOM 1553 C CA . PRO A 1 197 ? -8.446 5.486 22.816 1.00 91.19 197 PRO A CA 1
ATOM 1554 C C . PRO A 1 197 ? -9.108 4.270 22.140 1.00 91.19 197 PRO A C 1
ATOM 1556 O O . PRO A 1 197 ? -10.252 4.373 21.685 1.00 91.19 197 PRO A O 1
ATOM 1559 N N . PRO A 1 198 ? -8.427 3.108 22.073 1.00 92.62 198 PRO A N 1
ATOM 1560 C CA . PRO A 1 198 ? -9.016 1.868 21.573 1.00 92.62 198 PRO A CA 1
ATOM 1561 C C . PRO A 1 198 ? -10.259 1.452 22.365 1.00 92.62 198 PRO A C 1
ATOM 1563 O O . PRO A 1 198 ? -10.325 1.623 23.586 1.00 92.62 198 PRO A O 1
ATOM 1566 N N . GLY A 1 199 ? -11.231 0.874 21.662 1.00 94.25 199 GLY A N 1
ATOM 1567 C CA . GLY A 1 199 ? -12.454 0.341 22.253 1.00 94.25 199 GLY A CA 1
ATOM 1568 C C . GLY A 1 199 ? -12.254 -1.103 22.697 1.00 94.25 199 GLY A C 1
ATOM 1569 O O . GLY A 1 199 ? -11.924 -1.969 21.880 1.00 94.25 199 GLY A O 1
ATOM 1570 N N . CYS A 1 200 ? -12.472 -1.362 23.985 1.00 96.00 200 CYS A N 1
ATOM 1571 C CA . CYS A 1 200 ? -12.340 -2.686 24.584 1.00 96.00 200 CYS A CA 1
ATOM 1572 C C . CYS A 1 200 ? -13.572 -3.048 25.411 1.00 96.00 200 CYS A C 1
ATOM 1574 O O . CYS A 1 200 ? -14.263 -2.174 25.928 1.00 96.00 200 CYS A O 1
ATOM 1576 N N . ARG A 1 201 ? -13.843 -4.342 25.560 1.00 95.94 201 ARG A N 1
ATOM 1577 C CA . ARG A 1 201 ? -14.886 -4.856 26.453 1.00 95.94 201 ARG A CA 1
ATOM 1578 C C . ARG A 1 201 ? -14.336 -5.947 27.355 1.00 95.94 201 ARG A C 1
ATOM 1580 O O . ARG A 1 201 ? -13.345 -6.590 27.007 1.00 95.94 201 ARG A O 1
ATOM 1587 N N . LEU A 1 202 ? -15.010 -6.185 28.470 1.00 95.56 202 LEU A N 1
ATOM 1588 C CA . LEU A 1 202 ? -14.740 -7.356 29.292 1.00 95.56 202 LEU A CA 1
ATOM 1589 C C . LEU A 1 202 ? -15.360 -8.616 28.682 1.00 95.56 202 LEU A C 1
ATOM 1591 O O . LEU A 1 202 ? -16.431 -8.592 28.069 1.00 95.56 202 LEU A O 1
ATOM 1595 N N . ASP A 1 203 ? -14.642 -9.722 28.821 1.00 93.44 203 ASP A N 1
ATOM 1596 C CA . ASP A 1 203 ? -15.193 -11.055 28.616 1.00 93.44 203 ASP A CA 1
ATOM 1597 C C . ASP A 1 203 ? -15.871 -11.573 29.887 1.00 93.44 203 ASP A C 1
ATOM 1599 O O . ASP A 1 203 ? -15.725 -10.994 30.967 1.00 93.44 203 ASP A O 1
ATOM 1603 N N . GLU A 1 204 ? -16.585 -12.689 29.768 1.00 90.56 204 GLU A N 1
ATOM 1604 C CA . GLU A 1 204 ? -17.117 -13.380 30.942 1.00 90.56 204 GLU A CA 1
ATOM 1605 C C . GLU A 1 204 ? -15.975 -13.815 31.882 1.00 90.56 204 GLU A C 1
ATOM 1607 O O . GLU A 1 204 ? -14.926 -14.262 31.399 1.00 90.56 204 GLU A O 1
ATOM 1612 N N . PRO A 1 205 ? -16.148 -13.670 33.210 1.00 91.44 205 PRO A N 1
ATOM 1613 C CA . PRO A 1 205 ? -15.162 -14.126 34.179 1.00 91.44 205 PRO A CA 1
ATOM 1614 C C . PRO A 1 205 ? -15.003 -15.641 34.122 1.00 91.44 205 PRO A C 1
ATOM 1616 O O . PRO A 1 205 ? -15.973 -16.393 34.005 1.00 91.44 205 PRO A O 1
ATOM 1619 N N . ASP A 1 206 ? -13.759 -16.094 34.227 1.00 91.50 206 ASP A N 1
ATOM 1620 C CA . ASP A 1 206 ? -13.454 -17.504 34.391 1.00 91.50 206 ASP A CA 1
ATOM 1621 C C . ASP A 1 206 ? -13.804 -17.997 35.810 1.00 91.50 206 ASP A C 1
ATOM 1623 O O . ASP A 1 206 ? -14.301 -17.261 36.666 1.00 91.50 206 ASP A O 1
ATOM 1627 N N . LYS A 1 207 ? -13.526 -19.277 36.086 1.00 88.56 207 LYS A N 1
ATOM 1628 C CA . LYS A 1 207 ? -13.809 -19.898 37.393 1.00 88.56 207 LYS A CA 1
ATOM 1629 C C . LYS A 1 207 ? -13.069 -19.243 38.568 1.00 88.56 207 LYS A C 1
ATOM 1631 O O . LYS A 1 207 ? -13.462 -19.469 39.707 1.00 88.56 207 LYS A O 1
ATOM 1636 N N . ASN A 1 208 ? -12.013 -18.479 38.299 1.00 88.88 208 ASN A N 1
ATOM 1637 C CA . ASN A 1 208 ? -11.198 -17.782 39.288 1.00 88.88 208 ASN A CA 1
ATOM 1638 C C . ASN A 1 208 ? -11.532 -16.281 39.359 1.00 88.88 208 ASN A C 1
ATOM 1640 O O . ASN A 1 208 ? -10.831 -15.545 40.048 1.00 88.88 208 ASN A O 1
ATOM 1644 N N . GLY A 1 209 ? -12.566 -15.818 38.645 1.00 89.81 209 GLY A N 1
ATOM 1645 C CA . GLY A 1 209 ? -12.935 -14.403 38.578 1.00 89.81 209 GLY A CA 1
ATOM 1646 C C . GLY A 1 209 ? -12.046 -13.566 37.653 1.00 89.81 209 GLY A C 1
ATOM 1647 O O . GLY A 1 209 ? -12.142 -12.342 37.666 1.00 89.81 209 GLY A O 1
ATOM 1648 N N . LEU A 1 210 ? -11.183 -14.189 36.844 1.00 94.88 210 LEU A N 1
ATOM 1649 C CA . LEU A 1 210 ? -10.317 -13.480 35.905 1.00 94.88 210 LEU A CA 1
ATOM 1650 C C . LEU A 1 210 ? -11.040 -13.243 34.578 1.00 94.88 210 LEU A C 1
ATOM 1652 O O . LEU A 1 210 ? -11.704 -14.127 34.039 1.00 94.88 210 LEU A O 1
ATOM 1656 N N . GLN A 1 211 ? -10.874 -12.050 34.019 1.00 95.62 211 GLN A N 1
ATOM 1657 C CA . GLN A 1 211 ? -11.534 -11.594 32.800 1.00 95.62 211 GLN A CA 1
ATOM 1658 C C . GLN A 1 211 ? -10.515 -11.149 31.757 1.00 95.62 211 GLN A C 1
ATOM 1660 O O . GLN A 1 211 ? -9.497 -10.528 32.058 1.00 95.62 211 GLN A O 1
ATOM 1665 N N . ARG A 1 212 ? -10.798 -11.432 30.486 1.00 96.38 212 ARG A N 1
ATOM 1666 C CA . ARG A 1 212 ? -9.995 -10.909 29.374 1.00 96.38 212 ARG A CA 1
ATOM 1667 C C . ARG A 1 212 ? -10.496 -9.526 28.983 1.00 96.38 212 ARG A C 1
ATOM 1669 O O . ARG A 1 212 ? -11.700 -9.338 28.816 1.00 96.38 212 ARG A O 1
ATOM 1676 N N . ILE A 1 213 ? -9.574 -8.592 28.764 1.00 97.31 213 ILE A N 1
ATOM 1677 C CA . ILE A 1 213 ? -9.877 -7.303 28.138 1.00 97.31 213 ILE A CA 1
ATOM 1678 C C . ILE A 1 213 ? -9.751 -7.482 26.623 1.00 97.31 213 ILE A C 1
ATOM 1680 O O . ILE A 1 213 ? -8.653 -7.621 26.083 1.00 97.31 213 ILE A O 1
ATOM 1684 N N . LEU A 1 214 ? -10.893 -7.534 25.942 1.00 96.94 214 LEU A N 1
ATOM 1685 C CA . LEU A 1 214 ? -11.003 -7.837 24.519 1.00 96.94 214 LEU A CA 1
ATOM 1686 C C . LEU A 1 214 ? -11.109 -6.537 23.706 1.00 96.94 214 LEU A C 1
ATOM 1688 O O . LEU A 1 214 ? -12.115 -5.829 23.782 1.00 96.94 214 LEU A O 1
ATOM 1692 N N . MET A 1 215 ? -10.081 -6.227 22.917 1.00 95.56 215 MET A N 1
ATOM 1693 C CA . MET A 1 215 ? -10.042 -5.082 22.008 1.00 95.56 215 MET A CA 1
ATOM 1694 C C . MET A 1 215 ? -10.818 -5.394 20.729 1.00 95.56 215 MET A C 1
ATOM 1696 O O . MET A 1 215 ? -10.465 -6.311 19.986 1.00 95.56 215 MET A O 1
ATOM 1700 N N . PHE A 1 216 ? -11.843 -4.595 20.447 1.00 92.38 216 PHE A N 1
ATOM 1701 C CA . PHE A 1 216 ? -12.695 -4.757 19.267 1.00 92.38 216 PHE A CA 1
ATOM 1702 C C . PHE A 1 216 ? -12.580 -3.588 18.270 1.00 92.38 216 PHE A C 1
ATOM 1704 O O . PHE A 1 216 ? -12.970 -3.736 17.113 1.00 92.38 216 PHE A O 1
ATOM 1711 N N . ASP A 1 217 ? -12.026 -2.440 18.682 1.00 90.00 217 ASP A N 1
ATOM 1712 C CA . ASP A 1 217 ? -11.690 -1.313 17.801 1.00 90.00 217 ASP A CA 1
ATOM 1713 C C . ASP A 1 217 ? -10.344 -0.683 18.190 1.00 90.00 217 ASP A C 1
ATOM 1715 O O . ASP A 1 217 ? -9.983 -0.639 19.363 1.00 90.00 217 ASP A O 1
ATOM 1719 N N . GLY A 1 218 ? -9.612 -0.154 17.204 1.00 89.88 218 GLY A N 1
ATOM 1720 C CA . GLY A 1 218 ? -8.365 0.586 17.438 1.00 89.88 218 GLY A CA 1
ATOM 1721 C C . GLY A 1 218 ? -7.055 -0.187 17.238 1.00 89.88 218 GLY A C 1
ATOM 1722 O O . GLY A 1 218 ? -6.005 0.336 17.594 1.00 89.88 218 GLY A O 1
ATOM 1723 N N . GLN A 1 219 ? -7.065 -1.370 16.609 1.00 91.25 219 GLN A N 1
ATOM 1724 C CA . GLN A 1 219 ? -5.859 -2.207 16.453 1.00 91.25 219 GLN A CA 1
ATOM 1725 C C . GLN A 1 219 ? -4.641 -1.485 15.844 1.00 91.25 219 GLN A C 1
ATOM 1727 O O . GLN A 1 219 ? -3.529 -1.637 16.340 1.00 91.25 219 GLN A O 1
ATOM 1732 N N . HIS A 1 220 ? -4.833 -0.666 14.798 1.00 90.31 220 HIS A N 1
ATOM 1733 C CA . HIS A 1 220 ? -3.732 0.065 14.154 1.00 90.31 220 HIS A CA 1
ATOM 1734 C C . HIS A 1 220 ? -3.142 1.137 15.075 1.00 90.31 220 HIS A C 1
ATOM 1736 O O . HIS A 1 220 ? -1.934 1.345 15.054 1.00 90.31 220 HIS A O 1
ATOM 1742 N N . LYS A 1 221 ? -3.978 1.767 15.915 1.00 90.56 221 LYS A N 1
ATOM 1743 C CA . LYS A 1 221 ? -3.539 2.754 16.913 1.00 90.56 221 LYS A CA 1
ATOM 1744 C C . LYS A 1 221 ? -2.709 2.088 18.002 1.00 90.56 221 LYS A C 1
ATOM 1746 O O . LYS A 1 221 ? -1.618 2.550 18.309 1.00 90.56 221 LYS A O 1
ATOM 1751 N N . THR A 1 222 ? -3.196 0.965 18.521 1.00 94.12 222 THR A N 1
ATOM 1752 C CA . THR A 1 222 ? -2.496 0.173 19.536 1.00 94.12 222 THR A CA 1
ATOM 1753 C C . THR A 1 222 ? -1.112 -0.260 19.049 1.00 94.12 222 THR A C 1
ATOM 1755 O O . THR A 1 222 ? -0.119 -0.056 19.738 1.00 94.12 222 THR A O 1
ATOM 1758 N N . ILE A 1 223 ? -1.015 -0.764 17.816 1.00 94.19 223 ILE A N 1
ATOM 1759 C CA . ILE A 1 223 ? 0.266 -1.172 17.218 1.00 94.19 223 ILE A CA 1
ATOM 1760 C C . ILE A 1 223 ? 1.193 0.019 16.982 1.00 94.19 223 ILE A C 1
ATOM 1762 O O . ILE A 1 223 ? 2.395 -0.095 17.200 1.00 94.19 223 ILE A O 1
ATOM 1766 N N . ALA A 1 224 ? 0.658 1.168 16.572 1.00 93.38 224 ALA A N 1
ATOM 1767 C CA . ALA A 1 224 ? 1.448 2.385 16.437 1.00 93.38 224 ALA A CA 1
ATOM 1768 C C . ALA A 1 224 ? 2.051 2.833 17.781 1.00 93.38 224 ALA A C 1
ATOM 1770 O O . ALA A 1 224 ? 3.223 3.202 17.831 1.00 93.38 224 ALA A O 1
ATOM 1771 N N . CYS A 1 225 ? 1.300 2.722 18.883 1.00 93.19 225 CYS A N 1
ATOM 1772 C CA . CYS A 1 225 ? 1.831 2.955 20.228 1.00 93.19 225 CYS A CA 1
ATOM 1773 C C . CYS A 1 225 ? 2.946 1.962 20.595 1.00 93.19 225 CYS A C 1
ATOM 1775 O O . CYS A 1 225 ? 3.953 2.375 21.170 1.00 93.19 225 CYS A O 1
ATOM 1777 N N . TRP A 1 226 ? 2.811 0.684 20.225 1.00 94.75 226 TRP A N 1
ATOM 1778 C CA . TRP A 1 226 ? 3.857 -0.326 20.434 1.00 94.75 226 TRP A CA 1
ATOM 1779 C C . TRP A 1 226 ? 5.116 -0.050 19.610 1.00 94.75 226 TRP A C 1
ATOM 1781 O O . TRP A 1 226 ? 6.216 -0.156 20.143 1.00 94.75 226 TRP A O 1
ATOM 1791 N N . MET A 1 227 ? 4.980 0.397 18.357 1.00 93.69 227 MET A N 1
ATOM 1792 C CA . MET A 1 227 ? 6.118 0.838 17.537 1.00 93.69 227 MET A CA 1
ATOM 1793 C C . MET A 1 227 ? 6.829 2.065 18.125 1.00 93.69 227 MET A C 1
ATOM 1795 O O . MET A 1 227 ? 8.040 2.196 17.978 1.00 93.69 227 MET A O 1
ATOM 1799 N N . GLN A 1 228 ? 6.104 2.947 18.819 1.00 91.31 228 GLN A N 1
ATOM 1800 C CA . GLN A 1 228 ? 6.692 4.070 19.562 1.00 91.31 228 GLN A CA 1
ATOM 1801 C C . GLN A 1 228 ? 7.404 3.628 20.853 1.00 91.31 228 GLN A C 1
ATOM 1803 O O . GLN A 1 228 ? 8.063 4.440 21.495 1.00 91.31 228 GLN A O 1
ATOM 1808 N N . GLY A 1 229 ? 7.286 2.357 21.246 1.00 92.06 229 GLY A N 1
ATOM 1809 C CA . GLY A 1 229 ? 7.875 1.835 22.476 1.00 92.06 229 GLY A CA 1
ATOM 1810 C C . GLY A 1 229 ? 7.068 2.160 23.734 1.00 92.06 229 GLY A C 1
ATOM 1811 O O . GLY A 1 229 ? 7.602 2.072 24.838 1.00 92.06 229 GLY A O 1
ATOM 1812 N N . ARG A 1 230 ? 5.785 2.538 23.608 1.00 92.19 230 ARG A N 1
ATOM 1813 C CA . ARG A 1 230 ? 4.919 2.698 24.786 1.00 92.19 230 ARG A CA 1
ATOM 1814 C C . ARG A 1 230 ? 4.688 1.334 25.438 1.00 92.19 230 ARG A C 1
ATOM 1816 O O . ARG A 1 230 ? 4.466 0.346 24.748 1.00 92.19 230 ARG A O 1
ATOM 1823 N N . MET A 1 231 ? 4.702 1.285 26.766 1.00 94.56 231 MET A N 1
ATOM 1824 C CA . MET A 1 231 ? 4.445 0.048 27.524 1.00 94.56 231 MET A CA 1
ATOM 1825 C C . MET A 1 231 ? 2.993 -0.068 27.990 1.00 94.56 231 MET A C 1
ATOM 1827 O O . MET A 1 231 ? 2.509 -1.165 28.279 1.00 94.56 231 MET A O 1
ATOM 1831 N N . THR A 1 232 ? 2.299 1.065 28.011 1.00 94.88 232 THR A N 1
ATOM 1832 C CA . THR A 1 232 ? 0.911 1.223 28.421 1.00 94.88 232 THR A CA 1
ATOM 1833 C C . THR A 1 232 ? 0.153 2.060 27.394 1.00 94.88 232 THR A C 1
ATOM 1835 O O . THR A 1 232 ? 0.743 2.855 26.653 1.00 94.88 232 THR A O 1
ATOM 1838 N N . ILE A 1 233 ? -1.166 1.880 27.335 1.00 94.62 233 ILE A N 1
ATOM 1839 C CA . ILE A 1 233 ? -2.070 2.745 26.569 1.00 94.62 233 ILE A CA 1
ATOM 1840 C C . ILE A 1 233 ? -3.352 2.996 27.353 1.00 94.62 233 ILE A C 1
ATOM 1842 O O . ILE A 1 233 ? -3.798 2.143 28.115 1.00 94.62 233 ILE A O 1
ATOM 1846 N N . VAL A 1 234 ? -3.986 4.142 27.112 1.00 95.25 234 VAL A N 1
ATOM 1847 C CA . VAL A 1 234 ? -5.339 4.409 27.607 1.00 95.25 234 VAL A CA 1
ATOM 1848 C C . VAL A 1 234 ? -6.351 3.766 26.662 1.00 95.25 234 VAL A C 1
ATOM 1850 O O . VAL A 1 234 ? -6.314 4.013 25.456 1.00 95.25 234 VAL A O 1
ATOM 1853 N N . ILE A 1 235 ? -7.269 2.974 27.208 1.00 96.00 235 ILE A N 1
ATOM 1854 C CA . ILE A 1 235 ? -8.395 2.367 26.487 1.00 96.00 235 ILE A CA 1
ATOM 1855 C C . ILE A 1 235 ? -9.727 2.890 27.022 1.00 96.00 235 ILE A C 1
ATOM 1857 O O . ILE A 1 235 ? -9.825 3.289 28.182 1.00 96.00 235 ILE A O 1
ATOM 1861 N N . LYS A 1 236 ? -10.772 2.832 26.191 1.00 96.06 236 LYS A N 1
ATOM 1862 C CA . LYS A 1 236 ? -12.162 2.910 26.651 1.00 96.06 236 LYS A CA 1
ATOM 1863 C C . LYS A 1 236 ? -12.648 1.487 26.914 1.00 96.06 236 LYS A C 1
ATOM 1865 O O . LYS A 1 236 ? -12.855 0.727 25.966 1.00 96.06 236 LYS A O 1
ATOM 1870 N N . LEU A 1 237 ? -12.807 1.129 28.184 1.00 97.06 237 LEU A N 1
ATOM 1871 C CA . LEU A 1 237 ? -13.255 -0.191 28.610 1.00 97.06 237 LEU A CA 1
ATOM 1872 C C . LEU A 1 237 ? -14.751 -0.161 28.923 1.00 97.06 237 LEU A C 1
ATOM 1874 O O . LEU A 1 237 ? -15.173 0.475 29.884 1.00 97.06 237 LEU A O 1
ATOM 1878 N N . TYR A 1 238 ? -15.543 -0.865 28.122 1.00 95.94 238 TYR A N 1
ATOM 1879 C CA . TYR A 1 238 ? -16.950 -1.119 28.410 1.00 95.94 238 TYR A CA 1
ATOM 1880 C C . TYR A 1 238 ? -17.079 -2.320 29.350 1.00 95.94 238 TYR A C 1
ATOM 1882 O O . TYR A 1 238 ? -16.532 -3.394 29.075 1.00 95.94 238 TYR A O 1
ATOM 1890 N N . LEU A 1 239 ? -17.805 -2.135 30.449 1.00 93.50 239 LEU A N 1
ATOM 1891 C CA . LEU A 1 239 ? -17.891 -3.102 31.545 1.00 93.50 239 LEU A CA 1
ATOM 1892 C C . LEU A 1 239 ? -19.052 -4.089 31.379 1.00 93.50 239 LEU A C 1
ATOM 1894 O O . LEU A 1 239 ? -18.971 -5.213 31.859 1.00 93.50 239 LEU A O 1
ATOM 1898 N N . ASP A 1 240 ? -20.101 -3.687 30.664 1.00 87.94 240 ASP A N 1
ATOM 1899 C CA . ASP A 1 240 ? -21.369 -4.411 30.506 1.00 87.94 240 ASP A CA 1
ATOM 1900 C C . ASP A 1 240 ? -21.773 -4.607 29.031 1.00 87.94 240 ASP A C 1
ATOM 1902 O O . ASP A 1 240 ? -22.937 -4.837 28.702 1.00 87.94 240 ASP A O 1
ATOM 1906 N N . MET A 1 241 ? -20.809 -4.554 28.106 1.00 90.44 241 MET A N 1
ATOM 1907 C CA . MET A 1 241 ? -21.096 -4.634 26.674 1.00 90.44 241 MET A CA 1
ATOM 1908 C C . MET A 1 241 ? -21.068 -6.064 26.124 1.00 90.44 241 MET A C 1
ATOM 1910 O O . MET A 1 241 ? -20.036 -6.738 26.108 1.00 90.44 241 MET A O 1
ATOM 1914 N N . SER A 1 242 ? -22.199 -6.490 25.561 1.00 88.31 242 SER A N 1
ATOM 1915 C CA . SER A 1 242 ? -22.328 -7.773 24.869 1.00 88.31 242 SER A CA 1
ATOM 1916 C C . SER A 1 242 ? -21.623 -7.790 23.504 1.00 88.31 242 SER A C 1
ATOM 1918 O O . SER A 1 242 ? -21.375 -6.756 22.880 1.00 88.31 242 SER A O 1
ATOM 1920 N N . VAL A 1 243 ? -21.358 -8.994 22.984 1.00 87.50 243 VAL A N 1
ATOM 1921 C CA . VAL A 1 243 ? -20.798 -9.197 21.633 1.00 87.50 243 VAL A CA 1
ATOM 1922 C C . VAL A 1 243 ? -21.689 -8.574 20.551 1.00 87.50 243 VAL A C 1
ATOM 1924 O O . VAL A 1 243 ? -21.180 -7.997 19.594 1.00 87.50 243 VAL A O 1
ATOM 1927 N N . SER A 1 244 ? -23.016 -8.668 20.685 1.00 84.06 244 SER A N 1
ATOM 1928 C CA . SER A 1 244 ? -23.953 -8.093 19.712 1.00 84.06 244 SER A CA 1
ATOM 1929 C C . SER A 1 244 ? -23.930 -6.565 19.729 1.00 84.06 244 SER A C 1
ATOM 1931 O O . SER A 1 244 ? -23.892 -5.956 18.661 1.00 84.06 244 SER A O 1
ATOM 1933 N N . ALA A 1 245 ? -23.885 -5.950 20.915 1.00 85.69 245 ALA A N 1
ATOM 1934 C CA . ALA A 1 245 ? -23.766 -4.502 21.065 1.00 85.69 245 ALA A CA 1
ATOM 1935 C C . ALA A 1 245 ? -22.426 -3.988 20.516 1.00 85.69 245 ALA A C 1
ATOM 1937 O O . ALA A 1 245 ? -22.407 -3.016 19.761 1.00 85.69 245 ALA A O 1
ATOM 1938 N N . ALA A 1 246 ? -21.324 -4.689 20.800 1.00 86.50 246 ALA A N 1
ATOM 1939 C CA . ALA A 1 246 ? -20.008 -4.365 20.254 1.00 86.50 246 ALA A CA 1
ATOM 1940 C C . ALA A 1 246 ? -19.981 -4.481 18.718 1.00 86.50 246 ALA A C 1
ATOM 1942 O O . ALA A 1 246 ? -19.508 -3.572 18.041 1.00 86.50 246 ALA A O 1
ATOM 1943 N N . ASN A 1 247 ? -20.560 -5.546 18.150 1.00 80.94 247 ASN A N 1
ATOM 1944 C CA . ASN A 1 247 ? -20.703 -5.709 16.699 1.00 80.94 247 ASN A CA 1
ATOM 1945 C C . ASN A 1 247 ? -21.542 -4.594 16.070 1.00 80.94 247 ASN A C 1
ATOM 1947 O O . ASN A 1 247 ? -21.172 -4.060 15.027 1.00 80.94 247 ASN A O 1
ATOM 1951 N N . TYR A 1 248 ? -22.661 -4.223 16.696 1.00 81.81 248 TYR A N 1
ATOM 1952 C CA . TYR A 1 248 ? -23.482 -3.113 16.225 1.00 81.81 248 TYR A CA 1
ATOM 1953 C C . TYR A 1 248 ? -22.703 -1.795 16.255 1.00 81.81 248 TYR A C 1
ATOM 1955 O O . TYR A 1 248 ? -22.700 -1.074 15.259 1.00 81.81 248 TYR A O 1
ATOM 1963 N N . LEU A 1 249 ? -21.995 -1.507 17.351 1.00 80.25 249 LEU A N 1
ATOM 1964 C CA . LEU A 1 249 ? -21.168 -0.313 17.492 1.00 80.25 249 LEU A CA 1
ATOM 1965 C C . LEU A 1 249 ? -20.082 -0.266 16.415 1.00 80.25 249 LEU A C 1
ATOM 1967 O O . LEU A 1 249 ? -20.020 0.706 15.666 1.00 80.25 249 LEU A O 1
ATOM 1971 N N . VAL A 1 250 ? -19.287 -1.327 16.277 1.00 74.44 250 VAL A N 1
ATOM 1972 C CA . VAL A 1 250 ? -18.226 -1.423 15.267 1.00 74.44 250 VAL A CA 1
ATOM 1973 C C . VAL A 1 250 ? -18.793 -1.262 13.865 1.00 74.44 250 VAL A C 1
ATOM 1975 O O . VAL A 1 250 ? -18.317 -0.414 13.117 1.00 74.44 250 VAL A O 1
ATOM 1978 N N . ASN A 1 251 ? -19.845 -1.998 13.511 1.00 66.75 251 ASN A N 1
ATOM 1979 C CA . ASN A 1 251 ? -20.455 -1.884 12.191 1.00 66.75 251 ASN A CA 1
ATOM 1980 C C . ASN A 1 251 ? -21.048 -0.494 11.964 1.00 66.75 251 ASN A C 1
ATOM 1982 O O . ASN A 1 251 ? -20.912 0.041 10.872 1.00 66.75 251 ASN A O 1
ATOM 1986 N N . SER A 1 252 ? -21.661 0.130 12.971 1.00 67.50 252 SER A N 1
ATOM 1987 C CA . SER A 1 252 ? -22.205 1.487 12.863 1.00 67.50 252 SER A CA 1
ATOM 1988 C C . SER A 1 252 ? -21.108 2.538 12.688 1.00 67.50 252 SER A C 1
ATOM 1990 O O . SER A 1 252 ? -21.241 3.407 11.833 1.00 67.50 252 SER A O 1
ATOM 1992 N N . ILE A 1 253 ? -19.986 2.426 13.402 1.00 64.75 253 ILE A N 1
ATOM 1993 C CA . ILE A 1 253 ? -18.830 3.305 13.206 1.00 64.75 253 ILE A CA 1
ATOM 1994 C C . ILE A 1 253 ? -18.243 3.071 11.815 1.00 64.75 253 ILE A C 1
ATOM 1996 O O . ILE A 1 253 ? -17.900 4.011 11.125 1.00 64.75 253 ILE A O 1
ATOM 2000 N N . GLN A 1 254 ? -18.147 1.827 11.359 1.00 60.25 254 GLN A N 1
ATOM 2001 C CA . GLN A 1 254 ? -17.539 1.517 10.068 1.00 60.25 254 GLN A CA 1
ATOM 2002 C C . GLN A 1 254 ? -18.436 1.858 8.866 1.00 60.25 254 GLN A C 1
ATOM 2004 O O . GLN A 1 254 ? -17.908 2.179 7.806 1.00 60.25 254 GLN A O 1
ATOM 2009 N N . SER A 1 255 ? -19.763 1.784 9.017 1.00 45.72 255 SER A N 1
ATOM 2010 C CA . SER A 1 255 ? -20.738 1.985 7.929 1.00 45.72 255 SER A CA 1
ATOM 2011 C C . SER A 1 255 ? -21.456 3.337 7.961 1.00 45.72 255 SER A C 1
ATOM 2013 O O . SER A 1 255 ? -21.774 3.866 6.900 1.00 45.72 255 SER A O 1
ATOM 2015 N N . LYS A 1 256 ? -21.724 3.903 9.149 1.00 45.25 256 LYS A N 1
ATOM 2016 C CA . LYS A 1 256 ? -22.539 5.122 9.335 1.00 45.25 256 LYS A CA 1
ATOM 2017 C C . LYS A 1 256 ? -21.705 6.338 9.727 1.00 45.25 256 LYS A C 1
ATOM 2019 O O . LYS A 1 256 ? -21.926 7.417 9.188 1.00 45.25 256 LYS A O 1
ATOM 2024 N N . ILE A 1 257 ? -20.745 6.180 10.640 1.00 45.47 257 ILE A N 1
ATOM 2025 C CA . ILE A 1 257 ? -19.821 7.260 11.012 1.00 45.47 257 ILE A CA 1
ATOM 2026 C C . ILE A 1 257 ? -18.619 7.164 10.090 1.00 45.47 257 ILE A C 1
ATOM 2028 O O . ILE A 1 257 ? -17.610 6.550 10.415 1.00 45.47 257 ILE A O 1
ATOM 2032 N N . LYS A 1 258 ? -18.714 7.782 8.915 1.00 43.22 258 LYS A N 1
ATOM 2033 C CA . LYS A 1 258 ? -17.547 7.987 8.060 1.00 43.22 258 LYS A CA 1
ATOM 2034 C C . LYS A 1 258 ? -16.457 8.697 8.888 1.00 43.22 258 LYS A C 1
ATOM 2036 O O . LYS A 1 258 ? -16.446 9.920 8.964 1.00 43.22 258 LYS A O 1
ATOM 2041 N N . LYS A 1 259 ? -15.515 7.954 9.492 1.00 42.28 259 LYS A N 1
ATOM 2042 C CA . LYS A 1 259 ? -14.148 8.446 9.709 1.00 42.28 259 LYS A CA 1
ATOM 2043 C C . LYS A 1 259 ? -13.702 8.782 8.309 1.00 42.28 259 LYS A C 1
ATOM 2045 O O . LYS A 1 259 ? -13.414 7.823 7.601 1.00 42.28 259 LYS A O 1
ATOM 2050 N N . LEU A 1 260 ? -13.841 10.058 7.917 1.00 33.75 260 LEU A N 1
ATOM 2051 C CA . LEU A 1 260 ? -13.655 10.585 6.563 1.00 33.75 260 LEU A CA 1
ATOM 2052 C C . LEU A 1 260 ? -12.837 9.593 5.747 1.00 33.75 260 LEU A C 1
ATOM 2054 O O . LEU A 1 260 ? -11.612 9.562 5.901 1.00 33.75 260 LEU A O 1
ATOM 2058 N N . PRO A 1 261 ? -13.484 8.678 4.999 1.00 33.03 261 PRO A N 1
ATOM 2059 C CA . PRO A 1 261 ? -12.722 7.818 4.140 1.00 33.03 261 PRO A CA 1
ATOM 2060 C C . PRO A 1 261 ? -12.061 8.801 3.191 1.00 33.03 261 PRO A C 1
ATOM 2062 O O . PRO A 1 261 ? -12.738 9.542 2.477 1.00 33.03 261 PRO A O 1
ATOM 2065 N N . LEU A 1 262 ? -10.731 8.821 3.205 1.00 37.62 262 LEU A N 1
ATOM 2066 C CA . LEU A 1 262 ? -9.892 9.554 2.261 1.00 37.62 262 LEU A CA 1
ATOM 2067 C C . LEU A 1 262 ? -10.125 9.086 0.810 1.00 37.62 262 LEU A C 1
ATOM 2069 O O . LEU A 1 262 ? -9.318 9.320 -0.062 1.00 37.62 262 LEU A O 1
ATOM 2073 N N . SER A 1 263 ? -11.246 8.443 0.511 1.00 46.12 263 SER A N 1
ATOM 2074 C CA . SER A 1 263 ? -11.564 7.793 -0.742 1.00 46.12 263 SER A CA 1
ATOM 2075 C C . SER A 1 263 ? -12.223 8.772 -1.724 1.00 46.12 263 SER A C 1
ATOM 2077 O O . SER A 1 263 ? -11.921 8.749 -2.914 1.00 46.12 263 SER A O 1
ATOM 2079 N N . ALA A 1 264 ? -13.041 9.705 -1.221 1.00 41.94 264 ALA A N 1
ATOM 2080 C CA . ALA A 1 264 ? -13.518 10.867 -1.972 1.00 41.94 264 ALA A CA 1
ATOM 2081 C C . ALA A 1 264 ? -12.494 12.018 -1.921 1.00 41.94 264 ALA A C 1
ATOM 2083 O O . ALA A 1 264 ? -12.245 12.671 -2.935 1.00 41.94 264 ALA A O 1
ATOM 2084 N N . PHE A 1 265 ? -11.825 12.191 -0.771 1.00 42.84 265 PHE A N 1
ATOM 2085 C CA . PHE A 1 265 ? -10.786 13.201 -0.543 1.00 42.84 265 PHE A CA 1
ATOM 2086 C C . PHE A 1 265 ? -9.484 12.947 -1.313 1.00 42.84 265 PHE A C 1
ATOM 2088 O O . PHE A 1 265 ? -8.839 13.918 -1.682 1.00 42.84 265 PHE A O 1
ATOM 2095 N N . GLU A 1 266 ? -9.067 11.715 -1.613 1.00 45.91 266 GLU A N 1
ATOM 2096 C CA . GLU A 1 266 ? -7.865 11.481 -2.435 1.00 45.91 266 GLU A CA 1
ATOM 2097 C C . GLU A 1 266 ? -8.083 11.875 -3.893 1.00 45.91 266 GLU A C 1
ATOM 2099 O O . GLU A 1 266 ? -7.231 12.533 -4.479 1.00 45.91 266 GLU A O 1
ATOM 2104 N N . LEU A 1 267 ? -9.242 11.561 -4.478 1.00 47.12 267 LEU A N 1
ATOM 2105 C CA . LEU A 1 267 ? -9.540 12.005 -5.838 1.00 47.12 267 LEU A CA 1
ATOM 2106 C C . LEU A 1 267 ? -9.751 13.526 -5.880 1.00 47.12 267 LEU A C 1
ATOM 2108 O O . LEU A 1 267 ? -9.184 14.214 -6.723 1.00 47.12 267 LEU A O 1
ATOM 2112 N N . ALA A 1 268 ? -10.508 14.056 -4.918 1.00 42.50 268 ALA A N 1
ATOM 2113 C CA . ALA A 1 268 ? -10.801 15.474 -4.777 1.00 42.50 268 ALA A CA 1
ATOM 2114 C C . ALA A 1 268 ? -9.585 16.343 -4.416 1.00 42.50 268 ALA A C 1
ATOM 2116 O O . ALA A 1 268 ? -9.489 17.463 -4.903 1.00 42.50 268 ALA A O 1
ATOM 2117 N N . SER A 1 269 ? -8.651 15.854 -3.594 1.00 42.47 269 SER A N 1
ATOM 2118 C CA . SER A 1 269 ? -7.396 16.553 -3.252 1.00 42.47 269 SER A CA 1
ATOM 2119 C C . SER A 1 269 ? -6.431 16.635 -4.431 1.00 42.47 269 SER A C 1
ATOM 2121 O O . SER A 1 269 ? -5.560 17.502 -4.448 1.00 42.47 269 SER A O 1
ATOM 2123 N N . LYS A 1 270 ? -6.598 15.749 -5.421 1.00 49.16 270 LYS A N 1
ATOM 2124 C CA . LYS A 1 270 ? -5.885 15.776 -6.704 1.00 49.16 270 LYS A CA 1
ATOM 2125 C C . LYS A 1 270 ? -6.632 16.555 -7.785 1.00 49.16 270 LYS A C 1
ATOM 2127 O O . LYS A 1 270 ? -6.069 16.822 -8.845 1.00 49.16 270 LYS A O 1
ATOM 2132 N N . MET A 1 271 ? -7.875 16.949 -7.521 1.00 54.56 271 MET A N 1
ATOM 2133 C CA . MET A 1 271 ? -8.611 17.932 -8.309 1.00 54.56 271 MET A CA 1
ATOM 2134 C C . MET A 1 271 ? -8.422 19.325 -7.674 1.00 54.56 271 MET A C 1
ATOM 2136 O O . MET A 1 271 ? -8.010 19.451 -6.525 1.00 54.56 271 MET A O 1
ATOM 2140 N N . SER A 1 272 ? -8.686 20.406 -8.414 1.00 57.97 272 SER A N 1
ATOM 2141 C CA . SER A 1 272 ? -8.631 21.764 -7.843 1.00 57.97 272 SER A CA 1
ATOM 2142 C C . SER A 1 272 ? -9.586 21.913 -6.648 1.00 57.97 272 SER A C 1
ATOM 2144 O O . SER A 1 272 ? -10.617 21.240 -6.623 1.00 57.97 272 SER A O 1
ATOM 2146 N N . ASP A 1 273 ? -9.324 22.856 -5.730 1.00 50.78 273 ASP A N 1
ATOM 2147 C CA . ASP A 1 273 ? -10.173 23.122 -4.546 1.00 50.78 273 ASP A CA 1
ATOM 2148 C C . ASP A 1 273 ? -11.675 23.248 -4.885 1.00 50.78 273 ASP A C 1
ATOM 2150 O O . ASP A 1 273 ? -12.532 22.808 -4.121 1.00 50.78 273 ASP A O 1
ATOM 2154 N N . GLU A 1 274 ? -11.997 23.779 -6.074 1.00 60.97 274 GLU A N 1
ATOM 2155 C CA . GLU A 1 274 ? -13.358 23.832 -6.631 1.00 60.97 274 GLU A CA 1
ATOM 2156 C C . GLU A 1 274 ? -14.064 22.460 -6.635 1.00 60.97 274 GLU A C 1
ATOM 2158 O O . GLU A 1 274 ? -15.225 22.348 -6.241 1.00 60.97 274 GLU A O 1
ATOM 2163 N N . TRP A 1 275 ? -13.382 21.411 -7.095 1.00 68.81 275 TRP A N 1
ATOM 2164 C CA . TRP A 1 275 ? -13.966 20.081 -7.252 1.00 68.81 275 TRP A CA 1
ATOM 2165 C C . TRP A 1 275 ? -14.018 19.316 -5.943 1.00 68.81 275 TRP A C 1
ATOM 2167 O O . TRP A 1 275 ? -14.965 18.559 -5.749 1.00 68.81 275 TRP A O 1
ATOM 2177 N N . ARG A 1 276 ? -13.072 19.567 -5.030 1.00 59.69 276 ARG A N 1
ATOM 2178 C CA . ARG A 1 276 ? -13.144 19.029 -3.670 1.00 59.69 276 ARG A CA 1
ATOM 2179 C C . ARG A 1 276 ? -14.419 19.461 -2.975 1.00 59.69 276 ARG A C 1
ATOM 2181 O O . ARG A 1 276 ? -15.213 18.615 -2.582 1.00 59.69 276 ARG A O 1
ATOM 2188 N N . ASN A 1 277 ? -14.688 20.760 -2.995 1.00 62.97 277 ASN A N 1
ATOM 2189 C CA . ASN A 1 277 ? -15.905 21.305 -2.407 1.00 62.97 277 ASN A CA 1
ATOM 2190 C C . ASN A 1 277 ? -17.179 20.718 -3.048 1.00 62.97 277 ASN A C 1
ATOM 2192 O O . ASN A 1 277 ? -18.177 20.519 -2.363 1.00 62.97 277 ASN A O 1
ATOM 2196 N N . LYS A 1 278 ? -17.166 20.418 -4.355 1.00 72.06 278 LYS A N 1
ATOM 2197 C CA . LYS A 1 278 ? -18.313 19.802 -5.048 1.00 72.06 278 LYS A CA 1
ATOM 2198 C C . LYS A 1 278 ? -18.513 18.332 -4.698 1.00 72.06 278 LYS A C 1
ATOM 2200 O O . LYS A 1 278 ? -19.657 17.897 -4.600 1.00 72.06 278 LYS A O 1
ATOM 2205 N N . VAL A 1 279 ? -17.435 17.571 -4.530 1.00 69.88 279 VAL A N 1
ATOM 2206 C CA . VAL A 1 279 ? -17.517 16.181 -4.062 1.00 69.88 279 VAL A CA 1
ATOM 2207 C C . VAL A 1 279 ? -18.077 16.154 -2.639 1.00 69.88 279 VAL A C 1
ATOM 2209 O O . VAL A 1 279 ? -19.020 15.407 -2.392 1.00 69.88 279 VAL A O 1
ATOM 2212 N N . ASP A 1 280 ? -17.614 17.046 -1.760 1.00 64.56 280 ASP A N 1
ATOM 2213 C CA . ASP A 1 280 ? -18.120 17.174 -0.385 1.00 64.56 280 ASP A CA 1
ATOM 2214 C C . ASP A 1 280 ? -19.618 17.534 -0.352 1.00 64.56 280 ASP A C 1
ATOM 2216 O O . ASP A 1 280 ? -20.405 16.942 0.395 1.00 64.56 280 ASP A O 1
ATOM 2220 N N . GLN A 1 281 ? -20.042 18.475 -1.204 1.00 74.19 281 GLN A N 1
ATOM 2221 C CA . GLN A 1 281 ? -21.453 18.850 -1.360 1.00 74.19 281 GLN A CA 1
ATOM 2222 C C . GLN A 1 281 ? -22.306 17.679 -1.856 1.00 74.19 281 GLN A C 1
ATOM 2224 O O . GLN A 1 281 ? -23.400 17.451 -1.340 1.00 74.19 281 GLN A O 1
ATOM 2229 N N . TYR A 1 282 ? -21.813 16.926 -2.839 1.00 80.31 282 TYR A N 1
ATOM 2230 C CA . TYR A 1 282 ? -22.502 15.749 -3.355 1.00 80.31 282 TYR A CA 1
ATOM 2231 C C . TYR A 1 282 ? -22.632 14.653 -2.295 1.00 80.31 282 TYR A C 1
ATOM 2233 O O . TYR A 1 282 ? -23.719 14.107 -2.112 1.00 80.31 282 TYR A O 1
ATOM 2241 N N . GLU A 1 283 ? -21.553 14.342 -1.576 1.00 66.06 283 GLU A N 1
ATOM 2242 C CA . GLU A 1 283 ? -21.583 13.339 -0.515 1.00 66.06 283 GLU A CA 1
ATOM 2243 C C . GLU A 1 283 ? -22.561 13.717 0.597 1.00 66.06 283 GLU A C 1
ATOM 2245 O O . GLU A 1 283 ? -23.327 12.860 1.040 1.00 66.06 283 GLU A O 1
ATOM 2250 N N . SER A 1 284 ? -22.576 14.992 0.995 1.00 68.75 284 SER A N 1
ATOM 2251 C CA . SER A 1 284 ? -23.525 15.521 1.981 1.00 68.75 284 SER A CA 1
ATOM 2252 C C . SER A 1 284 ? -24.967 15.385 1.479 1.00 68.75 284 SER A C 1
ATOM 2254 O O . SER A 1 284 ? -25.813 14.815 2.163 1.00 68.75 284 SER A O 1
ATOM 2256 N N . ALA A 1 285 ? -25.231 15.779 0.228 1.00 69.44 285 ALA A N 1
ATOM 2257 C CA . ALA A 1 285 ? -26.556 15.669 -0.382 1.00 69.44 285 ALA A CA 1
ATOM 2258 C C . ALA A 1 285 ? -27.045 14.216 -0.535 1.00 69.44 285 ALA A C 1
ATOM 2260 O O . ALA A 1 285 ? -28.251 13.965 -0.498 1.00 69.44 285 ALA A O 1
ATOM 2261 N N . MET A 1 286 ? -26.140 13.253 -0.743 1.00 72.56 286 MET A N 1
ATOM 2262 C CA . MET A 1 286 ? -26.485 11.827 -0.781 1.00 72.56 286 MET A CA 1
ATOM 2263 C C . MET A 1 286 ? -26.725 11.265 0.622 1.00 72.56 286 MET A C 1
ATOM 2265 O O . MET A 1 286 ? -27.666 10.490 0.806 1.00 72.56 286 MET A O 1
ATOM 2269 N N . ALA A 1 287 ? -25.934 11.693 1.609 1.00 63.88 287 ALA A N 1
ATOM 2270 C CA . ALA A 1 287 ? -26.098 11.304 3.006 1.00 63.88 287 ALA A CA 1
ATOM 2271 C C . ALA A 1 287 ? -27.447 11.769 3.576 1.00 63.88 287 ALA A C 1
ATOM 2273 O O . ALA A 1 287 ? -28.154 10.960 4.176 1.00 63.88 287 ALA A O 1
ATOM 2274 N N . ASP A 1 288 ? -27.860 13.008 3.291 1.00 60.84 288 ASP A N 1
ATOM 2275 C CA . ASP A 1 288 ? -29.172 13.551 3.685 1.00 60.84 288 ASP A CA 1
ATOM 2276 C C . ASP A 1 288 ? -30.346 12.743 3.101 1.00 60.84 288 ASP A C 1
ATOM 2278 O O . ASP A 1 288 ? -31.435 12.692 3.670 1.00 60.84 288 ASP A O 1
ATOM 2282 N N . GLN A 1 289 ? -30.125 12.070 1.968 1.00 71.88 289 GLN A N 1
ATOM 2283 C CA . GLN A 1 289 ? -31.103 11.198 1.311 1.00 71.88 289 GLN A CA 1
ATOM 2284 C C . GLN A 1 289 ? -31.000 9.727 1.743 1.00 71.88 289 GLN A C 1
ATOM 2286 O O . GLN A 1 289 ? -31.715 8.887 1.192 1.00 71.88 289 GLN A O 1
ATOM 2291 N N . GLY A 1 290 ? -30.096 9.387 2.667 1.00 65.25 290 GLY A N 1
ATOM 2292 C CA . GLY A 1 290 ? -29.827 8.007 3.075 1.00 65.25 290 GLY A CA 1
ATOM 2293 C C . GLY A 1 290 ? -29.263 7.127 1.952 1.00 65.25 290 GLY A C 1
ATOM 2294 O O . GLY A 1 290 ? -29.446 5.910 1.979 1.00 65.25 290 GLY A O 1
ATOM 2295 N N . LYS A 1 291 ? -28.618 7.724 0.940 1.00 73.88 291 LYS A N 1
ATOM 2296 C CA . LYS A 1 291 ? -28.035 7.026 -0.216 1.00 73.88 291 LYS A CA 1
ATOM 2297 C C . LYS A 1 291 ? -26.513 7.003 -0.138 1.00 73.88 291 LYS A C 1
ATOM 2299 O O . LYS A 1 291 ? -25.881 7.921 0.379 1.00 73.88 291 LYS A O 1
ATOM 2304 N N . SER A 1 292 ? -25.915 5.974 -0.730 1.00 73.81 292 SER A N 1
ATOM 2305 C CA . SER A 1 292 ? -24.462 5.893 -0.881 1.00 73.81 292 SER A CA 1
ATOM 2306 C C . SER A 1 292 ? -23.984 6.698 -2.089 1.00 73.81 292 SER A C 1
ATOM 2308 O O . SER A 1 292 ? -24.518 6.562 -3.189 1.00 73.81 292 SER A O 1
ATOM 2310 N N . ALA A 1 293 ? -22.954 7.517 -1.883 1.00 80.12 293 ALA A N 1
ATOM 2311 C CA . ALA A 1 293 ? -22.292 8.264 -2.945 1.00 80.12 293 ALA A CA 1
ATOM 2312 C C . ALA A 1 293 ? -21.367 7.354 -3.779 1.00 80.12 293 ALA A C 1
ATOM 2314 O O . ALA A 1 293 ? -20.661 6.510 -3.224 1.00 80.12 293 ALA A O 1
ATOM 2315 N N . SER A 1 294 ? -21.377 7.544 -5.100 1.00 85.31 294 SER A N 1
ATOM 2316 C CA . SER A 1 294 ? -20.538 6.845 -6.090 1.00 85.31 294 SER A CA 1
ATOM 2317 C C . SER A 1 294 ? -19.938 7.799 -7.130 1.00 85.31 294 SER A C 1
ATOM 2319 O O . SER A 1 294 ? -20.435 8.919 -7.300 1.00 85.31 294 SER A O 1
ATOM 2321 N N . GLU A 1 295 ? -18.907 7.348 -7.860 1.00 88.06 295 GLU A N 1
ATOM 2322 C CA . GLU A 1 295 ? -18.240 8.118 -8.927 1.00 88.06 295 GLU A CA 1
ATOM 2323 C C . GLU A 1 295 ? -19.220 8.491 -10.060 1.00 88.06 295 GLU A C 1
ATOM 2325 O O . GLU A 1 295 ? -19.290 9.646 -10.487 1.00 88.06 295 GLU A O 1
ATOM 2330 N N . ASP A 1 296 ? -20.017 7.525 -10.534 1.00 90.56 296 ASP A N 1
ATOM 2331 C CA . ASP A 1 296 ? -21.020 7.739 -11.591 1.00 90.56 296 ASP A CA 1
ATOM 2332 C C . ASP A 1 296 ? -22.141 8.665 -11.107 1.00 90.56 296 ASP A C 1
ATOM 2334 O O . ASP A 1 296 ? -22.570 9.564 -11.835 1.00 90.56 296 ASP A O 1
ATOM 2338 N N . GLY A 1 297 ? -22.574 8.504 -9.854 1.00 89.75 297 GLY A N 1
ATOM 2339 C CA . GLY A 1 297 ? -23.570 9.384 -9.257 1.00 89.75 297 GLY A CA 1
ATOM 2340 C C . GLY A 1 297 ? -23.068 10.826 -9.120 1.00 89.75 297 GLY A C 1
ATOM 2341 O O . GLY A 1 297 ? -23.820 11.748 -9.433 1.00 89.75 297 GLY A O 1
ATOM 2342 N N . PHE A 1 298 ? -21.791 11.033 -8.771 1.00 88.50 298 PHE A N 1
ATOM 2343 C CA . PHE A 1 298 ? -21.185 12.365 -8.690 1.00 88.50 298 PHE A CA 1
ATOM 2344 C C . PHE A 1 298 ? -21.208 13.069 -10.049 1.00 88.50 298 PHE A C 1
ATOM 2346 O O . PHE A 1 298 ? -21.705 14.188 -10.168 1.00 88.50 298 PHE A O 1
ATOM 2353 N N . LEU A 1 299 ? -20.740 12.401 -11.108 1.00 89.19 299 LEU A N 1
ATOM 2354 C CA . LEU A 1 299 ? -20.719 13.000 -12.446 1.00 89.19 299 LEU A CA 1
ATOM 2355 C C . LEU A 1 299 ? -22.127 13.306 -12.977 1.00 89.19 299 LEU A C 1
ATOM 2357 O O . LEU A 1 299 ? -22.300 14.261 -13.735 1.00 89.19 299 LEU A O 1
ATOM 2361 N N . ARG A 1 300 ? -23.141 12.529 -12.578 1.00 90.50 300 ARG A N 1
ATOM 2362 C CA . ARG A 1 300 ? -24.550 12.812 -12.900 1.00 90.50 300 ARG A CA 1
ATOM 2363 C C . ARG A 1 300 ? -25.125 13.958 -12.078 1.00 90.50 300 ARG A C 1
ATOM 2365 O O . ARG A 1 300 ? -25.944 14.706 -12.608 1.00 90.50 300 ARG A O 1
ATOM 2372 N N . TRP A 1 301 ? -24.701 14.088 -10.824 1.00 91.19 301 TRP A N 1
ATOM 2373 C CA . TRP A 1 301 ? -25.094 15.170 -9.928 1.00 91.19 301 TRP A CA 1
ATOM 2374 C C . TRP A 1 301 ? -24.551 16.525 -10.395 1.00 91.19 301 TRP A C 1
ATOM 2376 O O . TRP A 1 301 ? -25.274 17.517 -10.346 1.00 91.19 301 TRP A O 1
ATOM 2386 N N . VAL A 1 302 ? -23.326 16.565 -10.938 1.00 87.50 302 VAL A N 1
ATOM 2387 C CA . VAL A 1 302 ? -22.770 17.783 -11.549 1.00 87.50 302 VAL A CA 1
ATOM 2388 C C . VAL A 1 302 ? -23.657 18.241 -12.721 1.00 87.50 302 VAL A C 1
ATOM 2390 O O . VAL A 1 302 ? -23.981 17.410 -13.583 1.00 87.50 302 VAL A O 1
ATOM 2393 N N . PRO A 1 303 ? -24.022 19.539 -12.814 1.00 89.81 303 PRO A N 1
ATOM 2394 C CA . PRO A 1 303 ? -24.863 20.061 -13.888 1.00 89.81 303 PRO A CA 1
ATOM 2395 C C . PRO A 1 303 ? -24.344 19.717 -15.289 1.00 89.81 303 PRO A C 1
ATOM 2397 O O . PRO A 1 303 ? -23.148 19.783 -15.581 1.00 89.81 303 PRO A O 1
ATOM 2400 N N . SER A 1 304 ? -25.260 19.334 -16.180 1.00 88.44 304 SER A N 1
ATOM 2401 C CA . SER A 1 304 ? -24.927 19.002 -17.567 1.00 88.44 304 SER A CA 1
ATOM 2402 C C . SER A 1 304 ? -24.360 20.204 -18.324 1.00 88.44 304 SER A C 1
ATOM 2404 O O . SER A 1 304 ? -24.773 21.336 -18.095 1.00 88.44 304 SER A O 1
ATOM 2406 N N . GLY A 1 305 ? -23.477 19.946 -19.289 1.00 88.56 305 GLY A N 1
ATOM 2407 C CA . GLY A 1 305 ? -22.842 20.976 -20.111 1.00 88.56 305 GLY A CA 1
ATOM 2408 C C . GLY A 1 305 ? -21.349 21.084 -19.819 1.00 88.56 305 GLY A C 1
ATOM 2409 O O . GLY A 1 305 ? -20.699 20.087 -19.499 1.00 88.56 305 GLY A O 1
ATOM 2410 N N . ALA A 1 306 ? -20.798 22.294 -19.935 1.00 85.56 306 ALA A N 1
ATOM 2411 C CA . ALA A 1 306 ? -19.362 22.542 -19.787 1.00 85.56 306 ALA A CA 1
ATOM 2412 C C . ALA A 1 306 ? -18.810 22.103 -18.418 1.00 85.56 306 ALA A C 1
ATOM 2414 O O . ALA A 1 306 ? -17.677 21.634 -18.322 1.00 85.56 306 ALA A O 1
ATOM 2415 N N . GLU A 1 307 ? -19.621 22.209 -17.367 1.00 81.94 307 GLU A N 1
ATOM 2416 C CA . GLU A 1 307 ? -19.229 21.869 -16.002 1.00 81.94 307 GLU A CA 1
ATOM 2417 C C . GLU A 1 307 ? -19.013 20.363 -15.817 1.00 81.94 307 GLU A C 1
ATOM 2419 O O . GLU A 1 307 ? -17.944 19.955 -15.368 1.00 81.94 307 GLU A O 1
ATOM 2424 N N . ARG A 1 308 ? -19.953 19.518 -16.262 1.00 85.50 308 ARG A N 1
ATOM 2425 C CA . ARG A 1 308 ? -19.774 18.056 -16.253 1.00 85.50 308 ARG A CA 1
ATOM 2426 C C . ARG A 1 308 ? -18.598 17.602 -17.118 1.00 85.50 308 ARG A C 1
ATOM 2428 O O . ARG A 1 308 ? -17.900 16.662 -16.745 1.00 85.50 308 ARG A O 1
ATOM 2435 N N . THR A 1 309 ? -18.335 18.274 -18.240 1.00 85.62 309 THR A N 1
ATOM 2436 C CA . THR A 1 309 ? -17.149 17.991 -19.067 1.00 85.62 309 THR A CA 1
ATOM 2437 C C . THR A 1 309 ? -15.857 18.285 -18.304 1.00 85.62 309 THR A C 1
ATOM 2439 O O . THR A 1 309 ? -14.958 17.443 -18.287 1.00 85.62 309 THR A O 1
ATOM 2442 N N . ARG A 1 310 ? -15.774 19.431 -17.611 1.00 83.00 310 ARG A N 1
ATOM 2443 C CA . ARG A 1 310 ? -14.632 19.759 -16.741 1.00 83.00 310 ARG A CA 1
ATOM 2444 C C . ARG A 1 310 ? -14.500 18.774 -15.576 1.00 83.00 310 ARG A C 1
ATOM 2446 O O . ARG A 1 310 ? -13.384 18.356 -15.285 1.00 83.00 310 ARG A O 1
ATOM 2453 N N . ALA A 1 311 ? -15.612 18.361 -14.965 1.00 81.94 311 ALA A N 1
ATOM 2454 C CA . ALA A 1 311 ? -15.624 17.368 -13.891 1.00 81.94 311 ALA A CA 1
ATOM 2455 C C . ALA A 1 311 ? -15.054 16.027 -14.364 1.00 81.94 311 ALA A C 1
ATOM 2457 O O . ALA A 1 311 ? -14.199 15.449 -13.701 1.00 81.94 311 ALA A O 1
ATOM 2458 N N . LYS A 1 312 ? -15.477 15.560 -15.546 1.00 86.69 312 LYS A N 1
ATOM 2459 C CA . LYS A 1 312 ? -14.987 14.315 -16.145 1.00 86.69 312 LYS A CA 1
ATOM 2460 C C . LYS A 1 312 ? -13.492 14.385 -16.471 1.00 86.69 312 LYS A C 1
ATOM 2462 O O . LYS A 1 312 ? -12.772 13.435 -16.187 1.00 86.69 312 LYS A O 1
ATOM 2467 N N . ALA A 1 313 ? -13.022 15.502 -17.026 1.00 83.12 313 ALA A N 1
ATOM 2468 C CA . ALA A 1 313 ? -11.601 15.698 -17.313 1.00 83.12 313 ALA A CA 1
ATOM 2469 C C . ALA A 1 313 ? -10.756 15.732 -16.027 1.00 83.12 313 ALA A C 1
ATOM 2471 O O . ALA A 1 313 ? -9.714 15.086 -15.952 1.00 83.12 313 ALA A O 1
ATOM 2472 N N . ALA A 1 314 ? -11.229 16.435 -14.995 1.00 79.88 314 ALA A N 1
ATOM 2473 C CA . ALA A 1 314 ? -10.567 16.486 -13.695 1.00 79.88 314 ALA A CA 1
ATOM 2474 C C . ALA A 1 314 ? -10.548 15.109 -13.008 1.00 79.88 314 ALA A C 1
ATOM 2476 O O . ALA A 1 314 ? -9.518 14.710 -12.476 1.00 79.88 314 ALA A O 1
ATOM 2477 N N . PHE A 1 315 ? -11.645 14.352 -13.101 1.00 85.06 315 PHE A N 1
ATOM 2478 C CA . PHE A 1 315 ? -11.747 12.975 -12.615 1.00 85.06 315 PHE A CA 1
ATOM 2479 C C . PHE A 1 315 ? -10.713 12.060 -13.290 1.00 85.06 315 PHE A C 1
ATOM 2481 O O . PHE A 1 315 ? -9.938 11.390 -12.612 1.00 85.06 315 PHE A O 1
ATOM 2488 N N . GLN A 1 316 ? -10.642 12.080 -14.625 1.00 85.31 316 GLN A N 1
ATOM 2489 C CA . GLN A 1 316 ? -9.659 11.297 -15.383 1.00 85.31 316 GLN A CA 1
ATOM 2490 C C . GLN A 1 316 ? -8.219 11.691 -15.029 1.00 85.31 316 GLN A C 1
ATOM 2492 O O . GLN A 1 316 ? -7.377 10.822 -14.808 1.00 85.31 316 GLN A O 1
ATOM 2497 N N . SER A 1 317 ? -7.944 12.994 -14.922 1.00 82.62 317 SER A N 1
ATOM 2498 C CA . SER A 1 317 ? -6.625 13.493 -14.530 1.00 82.62 317 SER A CA 1
ATOM 2499 C C . SER A 1 317 ? -6.231 13.028 -13.129 1.00 82.62 317 SER A C 1
ATOM 2501 O O . SER A 1 317 ? -5.083 12.641 -12.925 1.00 82.62 317 SER A O 1
ATOM 2503 N N . ALA A 1 318 ? -7.163 13.038 -12.173 1.00 81.12 318 ALA A N 1
ATOM 2504 C CA . ALA A 1 318 ? -6.909 12.580 -10.812 1.00 81.12 318 ALA A CA 1
ATOM 2505 C C . ALA A 1 318 ? -6.587 11.079 -10.767 1.00 81.12 318 ALA A C 1
ATOM 2507 O O . ALA A 1 318 ? -5.646 10.681 -10.085 1.00 81.12 318 ALA A O 1
ATOM 2508 N N . LEU A 1 319 ? -7.297 10.252 -11.543 1.00 86.50 319 LEU A N 1
ATOM 2509 C CA . LEU A 1 319 ? -6.986 8.824 -11.653 1.00 86.50 319 LEU A CA 1
ATOM 2510 C C . LEU A 1 319 ? -5.581 8.577 -12.220 1.00 86.50 319 LEU A C 1
ATOM 2512 O O . LEU A 1 319 ? -4.825 7.788 -11.659 1.00 86.50 319 LEU A O 1
ATOM 2516 N N . MET A 1 320 ? -5.199 9.285 -13.287 1.00 88.50 320 MET A N 1
ATOM 2517 C CA . MET A 1 320 ? -3.846 9.184 -13.849 1.00 88.50 320 MET A CA 1
ATOM 2518 C C . MET A 1 320 ? -2.780 9.639 -12.846 1.00 88.50 320 MET A C 1
ATOM 2520 O O . MET A 1 320 ? -1.734 9.003 -12.723 1.00 88.50 320 MET A O 1
ATOM 2524 N N . GLN A 1 321 ? -3.052 10.717 -12.107 1.00 84.38 321 GLN A N 1
ATOM 2525 C CA . GLN A 1 321 ? -2.128 11.261 -11.117 1.00 84.38 321 GLN A CA 1
ATOM 2526 C C . GLN A 1 321 ? -1.830 10.260 -9.992 1.00 84.38 321 GLN A C 1
ATOM 2528 O O . GLN A 1 321 ? -0.693 10.191 -9.537 1.00 84.38 321 GLN A O 1
ATOM 2533 N N . ARG A 1 322 ? -2.804 9.428 -9.598 1.00 84.50 322 ARG A N 1
ATOM 2534 C CA . ARG A 1 322 ? -2.588 8.366 -8.600 1.00 84.50 322 ARG A CA 1
ATOM 2535 C C . ARG A 1 322 ? -1.533 7.353 -9.037 1.00 84.50 322 ARG A C 1
ATOM 2537 O O . ARG A 1 322 ? -0.710 6.959 -8.219 1.00 84.50 322 ARG A O 1
ATOM 2544 N N . VAL A 1 323 ? -1.531 6.954 -10.310 1.00 89.88 323 VAL A N 1
ATOM 2545 C CA . VAL A 1 323 ? -0.501 6.042 -10.836 1.00 89.88 323 VAL A CA 1
ATOM 2546 C C . VAL A 1 323 ? 0.852 6.750 -10.911 1.00 89.88 323 VAL A C 1
ATOM 2548 O O . VAL A 1 323 ? 1.866 6.178 -10.526 1.00 89.88 323 VAL A O 1
ATOM 2551 N N . LEU A 1 324 ? 0.873 8.009 -11.359 1.00 85.75 324 LEU A N 1
ATOM 2552 C CA . LEU A 1 324 ? 2.108 8.792 -11.469 1.00 85.75 324 LEU A CA 1
ATOM 2553 C C . LEU A 1 324 ? 2.775 9.050 -10.120 1.00 85.75 324 LEU A C 1
ATOM 2555 O O . LEU A 1 324 ? 3.992 9.083 -10.044 1.00 85.75 324 LEU A O 1
ATOM 2559 N N . GLU A 1 325 ? 2.016 9.237 -9.052 1.00 81.88 325 GLU A N 1
ATOM 2560 C CA . GLU A 1 325 ? 2.581 9.477 -7.720 1.00 81.88 325 GLU A CA 1
ATOM 2561 C C . GLU A 1 325 ? 2.857 8.191 -6.943 1.00 81.88 325 GLU A C 1
ATOM 2563 O O . GLU A 1 325 ? 3.403 8.234 -5.837 1.00 81.88 325 GLU A O 1
ATOM 2568 N N . HIS A 1 326 ? 2.487 7.043 -7.507 1.00 83.69 326 HIS A N 1
ATOM 2569 C CA . HIS A 1 326 ? 2.747 5.763 -6.889 1.00 83.69 326 HIS A CA 1
ATOM 2570 C C . HIS A 1 326 ? 4.259 5.553 -6.751 1.00 83.69 326 HIS A C 1
ATOM 2572 O O . HIS A 1 326 ? 5.000 5.574 -7.734 1.00 83.69 326 HIS A O 1
ATOM 2578 N N . SER A 1 327 ? 4.727 5.319 -5.522 1.00 79.44 327 SER A N 1
ATOM 2579 C CA . SER A 1 327 ? 6.161 5.278 -5.193 1.00 79.44 327 SER A CA 1
ATOM 2580 C C . SER A 1 327 ? 6.939 4.220 -5.975 1.00 79.44 327 SER A C 1
ATOM 2582 O O . SER A 1 327 ? 8.132 4.385 -6.218 1.00 79.44 327 SER A O 1
ATOM 2584 N N . ASN A 1 328 ? 6.261 3.145 -6.380 1.00 84.38 328 ASN A N 1
ATOM 2585 C CA . ASN A 1 328 ? 6.857 2.059 -7.148 1.00 84.38 328 ASN A CA 1
ATOM 2586 C C . ASN A 1 328 ? 6.684 2.209 -8.666 1.00 84.38 328 ASN A C 1
ATOM 2588 O O . ASN A 1 328 ? 7.114 1.316 -9.386 1.00 84.38 328 ASN A O 1
ATOM 2592 N N . PHE A 1 329 ? 6.062 3.270 -9.187 1.00 90.00 329 PHE A N 1
ATOM 2593 C CA . PHE A 1 329 ? 5.876 3.420 -10.633 1.00 90.00 329 PHE A CA 1
ATOM 2594 C C . PHE A 1 329 ? 7.161 3.907 -11.318 1.00 90.00 329 PHE A C 1
ATOM 2596 O O . PHE A 1 329 ? 7.461 5.101 -11.363 1.00 90.00 329 PHE A O 1
ATOM 2603 N N . ARG A 1 330 ? 7.944 2.968 -11.867 1.00 90.00 330 ARG A N 1
ATOM 2604 C CA . ARG A 1 330 ? 9.308 3.238 -12.359 1.00 90.00 330 ARG A CA 1
ATOM 2605 C C . ARG A 1 330 ? 9.361 3.992 -13.687 1.00 90.00 330 ARG A C 1
ATOM 2607 O O . ARG A 1 330 ? 10.423 4.496 -14.038 1.00 90.00 330 ARG A O 1
ATOM 2614 N N . ALA A 1 331 ? 8.247 4.126 -14.412 1.00 88.56 331 ALA A N 1
ATOM 2615 C CA . ALA A 1 331 ? 8.219 4.882 -15.670 1.00 88.56 331 ALA A CA 1
ATOM 2616 C C . ALA A 1 331 ? 8.630 6.353 -15.478 1.00 88.56 331 ALA A C 1
ATOM 2618 O O . ALA A 1 331 ? 9.232 6.946 -16.371 1.00 88.56 331 ALA A O 1
ATOM 2619 N N . ASN A 1 332 ? 8.362 6.922 -14.298 1.00 85.12 332 ASN A N 1
ATOM 2620 C CA . ASN A 1 332 ? 8.751 8.291 -13.961 1.00 85.12 332 ASN A CA 1
ATOM 2621 C C . ASN A 1 332 ? 10.265 8.499 -13.944 1.00 85.12 332 ASN A C 1
ATOM 2623 O O . ASN A 1 332 ? 10.723 9.591 -14.271 1.00 85.12 332 ASN A O 1
ATOM 2627 N N . ASN A 1 333 ? 11.046 7.460 -13.643 1.00 85.81 333 ASN A N 1
ATOM 2628 C CA . ASN A 1 333 ? 12.509 7.541 -13.619 1.00 85.81 333 ASN A CA 1
ATOM 2629 C C . ASN A 1 333 ? 13.084 7.882 -15.004 1.00 85.81 333 ASN A C 1
ATOM 2631 O O . ASN A 1 333 ? 14.203 8.367 -15.114 1.00 85.81 333 ASN A O 1
ATOM 2635 N N . PHE A 1 334 ? 12.310 7.660 -16.071 1.00 84.25 334 PHE A N 1
ATOM 2636 C CA . PHE A 1 334 ? 12.703 7.968 -17.443 1.00 84.25 334 PHE A CA 1
ATOM 2637 C C . PHE A 1 334 ? 12.237 9.356 -17.909 1.00 84.25 334 PHE A C 1
ATOM 2639 O O . PHE A 1 334 ? 12.425 9.694 -19.074 1.00 84.25 334 PHE A O 1
ATOM 2646 N N . THR A 1 335 ? 11.631 10.162 -17.029 1.00 81.06 335 THR A N 1
ATOM 2647 C CA . THR A 1 335 ? 11.192 11.537 -17.342 1.00 81.06 335 THR A CA 1
ATOM 2648 C C . THR A 1 335 ? 12.244 12.608 -17.073 1.00 81.06 335 THR A C 1
ATOM 2650 O O . THR A 1 335 ? 12.080 13.755 -17.491 1.00 81.06 335 THR A O 1
ATOM 2653 N N . GLU A 1 336 ? 13.347 12.243 -16.420 1.00 70.69 336 GLU A N 1
ATOM 2654 C CA . GLU A 1 336 ? 14.453 13.154 -16.150 1.00 70.69 336 GLU A CA 1
ATOM 2655 C C . GLU A 1 336 ? 15.172 13.568 -17.442 1.00 70.69 336 GLU A C 1
ATOM 2657 O O . GLU A 1 336 ? 15.362 12.771 -18.361 1.00 70.69 336 GLU A O 1
ATOM 2662 N N . ALA A 1 337 ? 15.626 14.824 -17.505 1.00 57.72 337 ALA A N 1
ATOM 2663 C CA . ALA A 1 337 ? 16.279 15.388 -18.691 1.00 57.72 337 ALA A CA 1
ATOM 2664 C C . ALA A 1 337 ? 17.589 14.669 -19.087 1.00 57.72 337 ALA A C 1
ATOM 2666 O O . ALA A 1 337 ? 18.041 14.798 -20.223 1.00 57.72 337 ALA A O 1
ATOM 2667 N N . SER A 1 338 ? 18.196 13.926 -18.158 1.00 58.03 338 SER A N 1
ATOM 2668 C CA . SER A 1 338 ? 19.409 13.123 -18.348 1.00 58.03 338 SER A CA 1
ATOM 2669 C C . SER A 1 338 ? 19.134 11.687 -18.816 1.00 58.03 338 SER A C 1
ATOM 2671 O O . SER A 1 338 ? 20.079 10.990 -19.194 1.00 58.03 338 SER A O 1
ATOM 2673 N N . ALA A 1 339 ? 17.878 11.226 -18.803 1.00 60.84 339 ALA A N 1
ATOM 2674 C CA . ALA A 1 339 ? 17.526 9.880 -19.235 1.00 60.84 339 ALA A CA 1
ATOM 2675 C C . ALA A 1 339 ? 17.657 9.752 -20.761 1.00 60.84 339 ALA A C 1
ATOM 2677 O O . ALA A 1 339 ? 17.147 10.571 -21.525 1.00 60.84 339 ALA A O 1
ATOM 2678 N N . SER A 1 340 ? 18.336 8.704 -21.224 1.00 61.56 340 SER A N 1
ATOM 2679 C CA . SER A 1 340 ? 18.409 8.360 -22.643 1.00 61.56 340 SER A CA 1
ATOM 2680 C C . SER A 1 340 ? 18.234 6.850 -22.798 1.00 61.56 340 SER A C 1
ATOM 2682 O O . SER A 1 340 ? 19.106 6.102 -22.347 1.00 61.56 340 SER A O 1
ATOM 2684 N N . PRO A 1 341 ? 17.134 6.382 -23.413 1.00 69.00 341 PRO A N 1
ATOM 2685 C CA . PRO A 1 341 ? 16.010 7.159 -23.958 1.00 69.00 341 PRO A CA 1
ATOM 2686 C C . PRO A 1 341 ? 15.114 7.777 -22.860 1.00 69.00 341 PRO A C 1
ATOM 2688 O O . PRO A 1 341 ? 14.993 7.217 -21.775 1.00 69.00 341 PRO A O 1
ATOM 2691 N N . SER A 1 342 ? 14.473 8.918 -23.146 1.00 79.88 342 SER A N 1
ATOM 2692 C CA . SER A 1 342 ? 13.562 9.614 -22.220 1.00 79.88 342 SER A CA 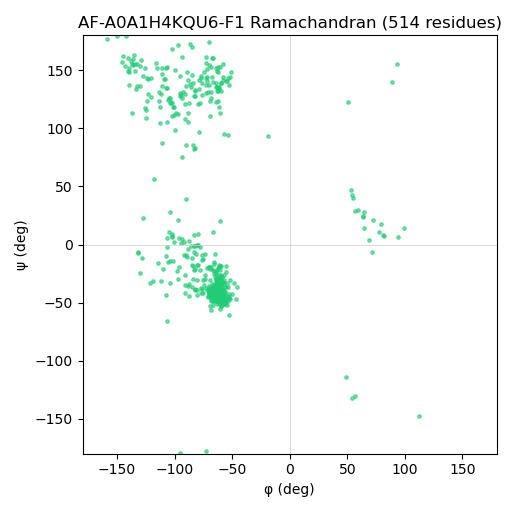1
ATOM 2693 C C . SER A 1 342 ? 12.088 9.476 -22.608 1.00 79.88 342 SER A C 1
ATOM 2695 O O . SER A 1 342 ? 11.727 9.335 -23.779 1.00 79.88 342 SER A O 1
ATOM 2697 N N . LEU A 1 343 ? 11.224 9.553 -21.600 1.00 85.94 343 LEU A N 1
ATOM 2698 C CA . LEU A 1 343 ? 9.776 9.654 -21.715 1.00 85.94 343 LEU A CA 1
ATOM 2699 C C . LEU A 1 343 ? 9.334 11.053 -21.298 1.00 85.94 343 LEU A C 1
ATOM 2701 O O . LEU A 1 343 ? 9.835 11.619 -20.337 1.00 85.94 343 LEU A O 1
ATOM 2705 N N . THR A 1 344 ? 8.336 11.609 -21.977 1.00 88.06 344 THR A N 1
ATOM 2706 C CA . THR A 1 344 ? 7.637 12.783 -21.434 1.00 88.06 344 THR A CA 1
ATOM 2707 C C . THR A 1 344 ? 6.479 12.321 -20.558 1.00 88.06 344 THR A C 1
ATOM 2709 O O . THR A 1 344 ? 5.834 11.315 -20.862 1.00 88.06 344 THR A O 1
ATOM 2712 N N . GLU A 1 345 ? 6.133 13.085 -19.522 1.00 85.06 345 GLU A N 1
ATOM 2713 C CA . GLU A 1 345 ? 4.932 12.816 -18.716 1.00 85.06 345 GLU A CA 1
ATOM 2714 C C . GLU A 1 345 ? 3.671 12.718 -19.599 1.00 85.06 345 GLU A C 1
ATOM 2716 O O . GLU A 1 345 ? 2.813 11.858 -19.407 1.00 85.06 345 GLU A O 1
ATOM 2721 N N . GLY A 1 346 ? 3.594 13.537 -20.656 1.00 87.75 346 GLY A N 1
ATOM 2722 C CA . GLY A 1 346 ? 2.510 13.487 -21.636 1.00 87.75 346 GLY A CA 1
ATOM 2723 C C . GLY A 1 346 ? 2.467 12.203 -22.476 1.00 87.75 346 GLY A C 1
ATOM 2724 O O . GLY A 1 346 ? 1.396 11.851 -22.974 1.00 87.75 346 GLY A O 1
ATOM 2725 N N . MET A 1 347 ? 3.592 11.502 -22.658 1.00 90.50 347 MET A N 1
ATOM 2726 C CA . MET A 1 347 ? 3.623 10.165 -23.267 1.00 90.50 347 MET A CA 1
ATOM 2727 C C . MET A 1 347 ? 3.154 9.106 -22.278 1.00 90.50 347 MET A C 1
ATOM 2729 O O . MET A 1 347 ? 2.359 8.256 -22.662 1.00 90.50 347 MET A O 1
ATOM 2733 N N . ILE A 1 348 ? 3.567 9.199 -21.012 1.00 93.06 348 ILE A N 1
ATOM 2734 C CA . ILE A 1 348 ? 3.101 8.288 -19.961 1.00 93.06 348 ILE A CA 1
ATOM 2735 C C . ILE A 1 348 ? 1.579 8.381 -19.828 1.00 93.06 348 ILE A C 1
ATOM 2737 O O . ILE A 1 348 ? 0.883 7.374 -19.941 1.00 93.06 348 ILE A O 1
ATOM 2741 N N . LYS A 1 349 ? 1.035 9.595 -19.695 1.00 91.25 349 LYS A N 1
ATOM 2742 C CA . LYS A 1 349 ? -0.414 9.811 -19.586 1.00 91.25 349 LYS A CA 1
ATOM 2743 C C . LYS A 1 349 ? -1.181 9.260 -20.794 1.00 91.25 349 LYS A C 1
ATOM 2745 O O . LYS A 1 349 ? -2.130 8.510 -20.608 1.00 91.25 349 LYS A O 1
ATOM 2750 N N . ARG A 1 350 ? -0.772 9.600 -22.025 1.00 92.25 350 ARG A N 1
ATOM 2751 C CA . ARG A 1 350 ? -1.540 9.270 -23.247 1.00 92.25 350 ARG A CA 1
ATOM 2752 C C . ARG A 1 350 ? -1.333 7.853 -23.772 1.00 92.25 350 ARG A C 1
ATOM 2754 O O . ARG A 1 350 ? -2.277 7.261 -24.278 1.00 92.25 350 ARG A O 1
ATOM 2761 N N . GLN A 1 351 ? -0.104 7.346 -23.712 1.00 94.69 351 GLN A N 1
ATOM 2762 C CA . GLN A 1 351 ? 0.245 6.072 -24.342 1.00 94.69 351 GLN A CA 1
ATOM 2763 C C . GLN A 1 351 ? 0.233 4.905 -23.360 1.00 94.69 351 GLN A C 1
ATOM 2765 O O . GLN A 1 351 ? 0.034 3.781 -23.797 1.00 94.69 351 GLN A O 1
ATOM 2770 N N . ILE A 1 352 ? 0.377 5.171 -22.056 1.00 95.12 352 ILE A N 1
ATOM 2771 C CA . ILE A 1 352 ? 0.335 4.137 -21.020 1.00 95.12 352 ILE A CA 1
ATOM 2772 C C . ILE A 1 352 ? -0.981 4.221 -20.249 1.00 95.12 352 ILE A C 1
ATOM 2774 O O . ILE A 1 352 ? -1.826 3.330 -20.343 1.00 95.12 352 ILE A O 1
ATOM 2778 N N . LEU A 1 353 ? -1.186 5.313 -19.510 1.00 94.38 353 LEU A N 1
ATOM 2779 C CA . LEU A 1 353 ? -2.269 5.385 -18.528 1.00 94.38 353 LEU A CA 1
ATOM 2780 C C . LEU A 1 353 ? -3.652 5.443 -19.181 1.00 94.38 353 LEU A C 1
ATOM 2782 O O . LEU A 1 353 ? -4.542 4.733 -18.740 1.00 94.38 353 LEU A O 1
ATOM 2786 N N . ASP A 1 354 ? -3.834 6.199 -20.265 1.00 91.50 354 ASP A N 1
ATOM 2787 C CA . ASP A 1 354 ? -5.117 6.265 -20.988 1.00 91.50 354 ASP A CA 1
ATOM 2788 C C . ASP A 1 354 ? -5.533 4.918 -21.613 1.00 91.50 354 ASP A C 1
ATOM 2790 O O . ASP A 1 354 ? -6.710 4.687 -21.886 1.00 91.50 354 ASP A O 1
ATOM 2794 N N . LYS A 1 355 ? -4.570 4.015 -21.841 1.00 92.88 355 LYS A N 1
ATOM 2795 C CA . LYS A 1 355 ? -4.812 2.688 -22.427 1.00 92.88 355 LYS A CA 1
ATOM 2796 C C . LYS A 1 355 ? -5.087 1.625 -21.372 1.00 92.88 355 LYS A C 1
ATOM 2798 O O . LYS A 1 355 ? -5.884 0.725 -21.621 1.00 92.88 355 LYS A O 1
ATOM 2803 N N . MET A 1 356 ? -4.432 1.723 -20.216 1.00 94.44 356 MET A N 1
ATOM 2804 C CA . MET A 1 356 ? -4.527 0.711 -19.161 1.00 94.44 356 MET A CA 1
ATOM 2805 C C . MET A 1 356 ? -5.543 1.057 -18.074 1.00 94.44 356 MET A C 1
ATOM 2807 O O . MET A 1 356 ? -6.116 0.155 -17.476 1.00 94.44 356 MET A O 1
ATOM 2811 N N . LEU A 1 357 ? -5.767 2.342 -17.802 1.00 92.38 357 LEU A N 1
ATOM 2812 C CA . LEU A 1 357 ? -6.627 2.781 -16.713 1.00 92.38 357 LEU A CA 1
ATOM 2813 C C . LEU A 1 357 ? -8.070 2.961 -17.193 1.00 92.38 357 LEU A C 1
ATOM 2815 O O . LEU A 1 357 ? -8.348 3.665 -18.168 1.00 92.38 357 LEU A O 1
ATOM 2819 N N . SER A 1 358 ? -9.021 2.364 -16.478 1.00 91.12 358 SER A N 1
ATOM 2820 C CA . SER A 1 358 ? -10.439 2.508 -16.781 1.00 91.12 358 SER A CA 1
ATOM 2821 C C . SER A 1 358 ? -10.918 3.923 -16.473 1.00 91.12 358 SER A C 1
ATOM 2823 O O . SER A 1 358 ? -11.086 4.324 -15.322 1.00 91.12 358 SER A O 1
ATOM 2825 N N . SER A 1 359 ? -11.228 4.683 -17.519 1.00 85.88 359 SER A N 1
ATOM 2826 C CA . SER A 1 359 ? -11.803 6.023 -17.382 1.00 85.88 359 SER A CA 1
ATOM 2827 C C . SER A 1 359 ? -13.316 6.029 -17.115 1.00 85.88 359 SER A C 1
ATOM 2829 O O . SER A 1 359 ? -13.917 7.102 -16.990 1.00 85.88 359 SER A O 1
ATOM 2831 N N . ALA A 1 360 ? -13.947 4.852 -17.044 1.00 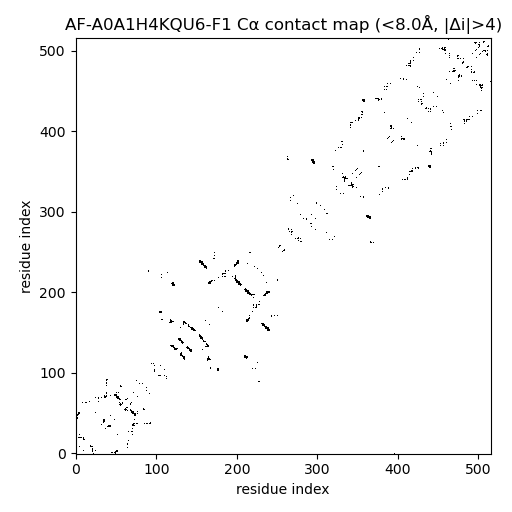88.38 360 ALA A N 1
ATOM 2832 C CA . ALA A 1 360 ? -15.365 4.722 -16.741 1.00 88.38 360 ALA A CA 1
ATOM 2833 C C . ALA A 1 360 ? -15.607 4.947 -15.238 1.00 88.38 360 ALA A C 1
ATOM 2835 O O . ALA A 1 360 ? -14.946 4.296 -14.427 1.00 88.38 360 ALA A O 1
ATOM 2836 N N . PRO A 1 361 ? -16.540 5.835 -14.852 1.00 89.00 361 PRO A N 1
ATOM 2837 C CA . PRO A 1 361 ? -16.884 6.034 -13.452 1.00 89.00 361 PRO A CA 1
ATOM 2838 C C . PRO A 1 361 ? -17.632 4.812 -12.904 1.00 89.00 361 PRO A C 1
ATOM 2840 O O . PRO A 1 361 ? -18.517 4.255 -13.562 1.00 89.00 361 PRO A O 1
ATOM 2843 N N . LEU A 1 362 ? -17.279 4.400 -11.691 1.00 89.62 362 LEU A N 1
ATOM 2844 C CA . LEU A 1 362 ? -17.876 3.263 -11.005 1.00 89.62 362 LEU A CA 1
ATOM 2845 C C . LEU A 1 362 ? -19.228 3.630 -10.388 1.00 89.62 362 LEU A C 1
ATOM 2847 O O . LEU A 1 362 ? -19.438 4.727 -9.866 1.00 89.62 362 LEU A O 1
ATOM 2851 N N . LYS A 1 363 ? -20.167 2.684 -10.465 1.00 89.69 363 LYS A N 1
ATOM 2852 C CA . LYS A 1 363 ? -21.504 2.817 -9.865 1.00 89.69 363 LYS A CA 1
ATOM 2853 C C . LYS A 1 363 ? -21.515 2.445 -8.387 1.00 89.69 363 LYS A C 1
ATOM 2855 O O . LYS A 1 363 ? -22.427 2.867 -7.678 1.00 89.69 363 LYS A O 1
ATOM 2860 N N . ASP A 1 364 ? -20.527 1.664 -7.965 1.00 82.69 364 ASP A N 1
ATOM 2861 C CA . ASP A 1 364 ? -20.404 1.170 -6.601 1.00 82.69 364 ASP A CA 1
ATOM 2862 C C . ASP A 1 364 ? -20.191 2.331 -5.621 1.00 82.69 364 ASP A C 1
ATOM 2864 O O . ASP A 1 364 ? -19.641 3.374 -6.003 1.00 82.69 364 ASP A O 1
ATOM 2868 N N . PRO A 1 365 ? -20.609 2.176 -4.355 1.00 78.75 365 PRO A N 1
ATOM 2869 C CA . PRO A 1 365 ? -20.297 3.136 -3.309 1.00 78.75 365 PRO A CA 1
ATOM 2870 C C . PRO A 1 365 ? -18.802 3.448 -3.243 1.00 78.75 365 PRO A C 1
ATOM 2872 O O . PRO A 1 365 ? -17.971 2.562 -3.458 1.00 78.75 365 PRO A O 1
ATOM 2875 N N . PHE A 1 366 ? -18.452 4.679 -2.860 1.00 70.31 366 PHE A N 1
ATOM 2876 C CA . PHE A 1 366 ? -17.056 5.116 -2.840 1.00 70.31 366 PHE A CA 1
ATOM 2877 C C . PHE A 1 366 ? -16.121 4.144 -2.108 1.00 70.31 366 PHE A C 1
ATOM 2879 O O . PHE A 1 366 ? -15.069 3.814 -2.645 1.00 70.31 366 PHE A O 1
ATOM 2886 N N . TYR A 1 367 ? -16.527 3.609 -0.952 1.00 63.12 367 TYR A N 1
ATOM 2887 C CA . TYR A 1 367 ? -15.697 2.678 -0.181 1.00 63.12 367 TYR A CA 1
ATOM 2888 C C . TYR A 1 367 ? -15.364 1.374 -0.933 1.00 63.12 367 TYR A C 1
ATOM 2890 O O . TYR A 1 367 ? -14.264 0.859 -0.767 1.00 63.12 367 TYR A O 1
ATOM 2898 N N . GLU A 1 368 ? -16.268 0.859 -1.774 1.00 67.38 368 GLU A N 1
ATOM 2899 C CA . GLU A 1 368 ? -16.026 -0.337 -2.601 1.00 67.38 368 GLU A CA 1
ATOM 2900 C C . GLU A 1 368 ? -15.218 0.024 -3.844 1.00 67.38 368 GLU A C 1
ATOM 2902 O O . GLU A 1 368 ? -14.247 -0.650 -4.191 1.00 67.38 368 GLU A O 1
ATOM 2907 N N . SER A 1 369 ? -15.585 1.135 -4.487 1.00 79.06 369 SER A N 1
ATOM 2908 C CA . SER A 1 369 ? -14.913 1.627 -5.689 1.00 79.06 369 SER A CA 1
ATOM 2909 C C . SER A 1 369 ? -13.429 1.915 -5.434 1.00 79.06 369 SER A C 1
ATOM 2911 O O . SER A 1 369 ? -12.589 1.642 -6.286 1.00 79.06 369 SER A O 1
ATOM 2913 N N . THR A 1 370 ? -13.075 2.385 -4.235 1.00 74.56 370 THR A N 1
ATOM 2914 C CA . THR A 1 370 ? -11.697 2.735 -3.891 1.00 74.56 370 THR A CA 1
ATOM 2915 C C . THR A 1 370 ? -10.784 1.527 -3.820 1.00 74.56 370 THR A C 1
ATOM 2917 O O . THR A 1 370 ? -9.701 1.593 -4.392 1.00 74.56 370 THR A O 1
ATOM 2920 N N . SER A 1 371 ? -11.216 0.416 -3.217 1.00 76.12 371 SER A N 1
ATOM 2921 C CA . SER A 1 371 ? -10.414 -0.813 -3.211 1.00 76.12 371 SER A CA 1
ATOM 2922 C C . SER A 1 371 ? -10.180 -1.333 -4.628 1.00 76.12 371 SER A C 1
ATOM 2924 O O . SER A 1 371 ? -9.053 -1.665 -4.978 1.00 76.12 371 SER A O 1
ATOM 2926 N N . ARG A 1 372 ? -11.20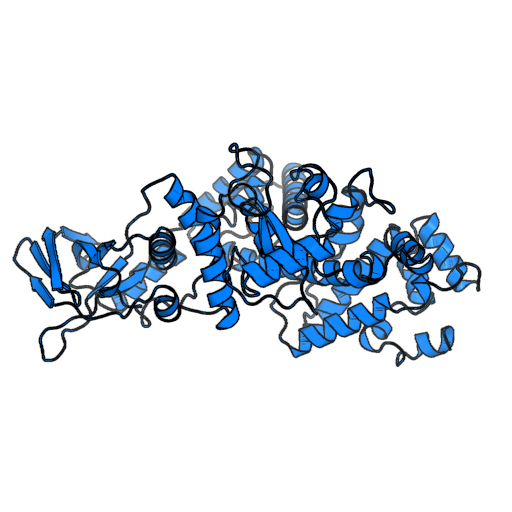3 -1.293 -5.490 1.00 84.12 372 ARG A N 1
ATOM 2927 C CA . ARG A 1 372 ? -11.059 -1.680 -6.903 1.00 84.12 372 ARG A CA 1
ATOM 2928 C C . ARG A 1 372 ? -10.076 -0.774 -7.649 1.00 84.12 372 ARG A C 1
ATOM 2930 O O . ARG A 1 372 ? -9.277 -1.248 -8.449 1.00 84.12 372 ARG A O 1
ATOM 2937 N N . ARG A 1 373 ? -10.112 0.536 -7.383 1.00 87.44 373 ARG A N 1
ATOM 2938 C CA . ARG A 1 373 ? -9.174 1.513 -7.962 1.00 87.44 373 ARG A CA 1
ATOM 2939 C C . ARG A 1 373 ? -7.746 1.330 -7.453 1.00 87.44 373 ARG A C 1
ATOM 2941 O O . ARG A 1 373 ? -6.817 1.524 -8.223 1.00 87.44 373 ARG A O 1
ATOM 2948 N N . GLU A 1 374 ? -7.563 0.987 -6.180 1.00 83.19 374 GLU A N 1
ATOM 2949 C CA . GLU A 1 374 ? -6.248 0.645 -5.620 1.00 83.19 374 GLU A CA 1
ATOM 2950 C C . GLU A 1 374 ? -5.677 -0.599 -6.309 1.00 83.19 374 GLU A C 1
ATOM 2952 O O . GLU A 1 374 ? -4.550 -0.560 -6.790 1.00 83.19 374 GLU A O 1
ATOM 2957 N N . GLU A 1 375 ? -6.477 -1.659 -6.447 1.00 88.50 375 GLU A N 1
ATOM 2958 C CA . GLU A 1 375 ? -6.086 -2.871 -7.176 1.00 88.50 375 GLU A CA 1
ATOM 2959 C C . GLU A 1 375 ? -5.715 -2.567 -8.636 1.00 88.50 375 GLU A C 1
ATOM 2961 O O . GLU A 1 375 ? -4.689 -3.037 -9.119 1.00 88.50 375 GLU A O 1
ATOM 2966 N N . GLU A 1 376 ? -6.503 -1.735 -9.326 1.00 94.19 376 GLU A N 1
ATOM 2967 C CA . GLU A 1 376 ? -6.199 -1.278 -10.688 1.00 94.19 376 GLU A CA 1
ATOM 2968 C C . GLU A 1 376 ? -4.846 -0.558 -10.775 1.00 94.19 376 GLU A C 1
ATOM 2970 O O . GLU A 1 376 ? -4.041 -0.873 -11.653 1.00 94.19 376 GLU A O 1
ATOM 2975 N N . VAL A 1 377 ? -4.562 0.367 -9.853 1.00 92.75 377 VAL A N 1
ATOM 2976 C CA . VAL A 1 377 ? -3.272 1.073 -9.797 1.00 92.75 377 VAL A CA 1
ATOM 2977 C C . VAL A 1 377 ? -2.124 0.089 -9.565 1.00 92.75 377 VAL A C 1
ATOM 2979 O O . VAL A 1 377 ? -1.149 0.118 -10.316 1.00 92.75 377 VAL A O 1
ATOM 2982 N N . GLU A 1 378 ? -2.240 -0.801 -8.579 1.00 92.38 378 GLU A N 1
ATOM 2983 C CA . GLU A 1 378 ? -1.201 -1.788 -8.254 1.00 92.38 378 GLU A CA 1
ATOM 2984 C C . GLU A 1 378 ? -0.908 -2.721 -9.434 1.00 92.38 378 GLU A C 1
ATOM 2986 O O . GLU A 1 378 ? 0.253 -2.959 -9.771 1.00 92.38 378 GLU A O 1
ATOM 2991 N N . ASN A 1 379 ? -1.946 -3.200 -10.124 1.00 96.12 379 ASN A N 1
ATOM 2992 C CA . ASN A 1 379 ? -1.787 -4.086 -11.274 1.00 96.12 379 ASN A CA 1
ATOM 2993 C C . ASN A 1 379 ? -1.143 -3.369 -12.472 1.00 96.12 379 ASN A C 1
ATOM 2995 O O . ASN A 1 379 ? -0.283 -3.952 -13.138 1.00 96.12 379 ASN A O 1
ATOM 2999 N N . ILE A 1 380 ? -1.500 -2.103 -12.731 1.00 97.00 380 ILE A N 1
ATOM 3000 C CA . ILE A 1 380 ? -0.845 -1.279 -13.762 1.00 97.00 380 ILE A CA 1
ATOM 3001 C C . ILE A 1 380 ? 0.637 -1.093 -13.431 1.00 97.00 380 ILE A C 1
ATOM 3003 O O . ILE A 1 380 ? 1.492 -1.315 -14.290 1.00 97.00 380 ILE A O 1
ATOM 3007 N N . VAL A 1 381 ? 0.946 -0.704 -12.191 1.00 95.88 381 VAL A N 1
ATOM 3008 C CA . VAL A 1 381 ? 2.322 -0.472 -11.734 1.00 95.88 381 VAL A CA 1
ATOM 3009 C C . VAL A 1 381 ? 3.150 -1.745 -11.851 1.00 95.88 381 VAL A C 1
ATOM 3011 O O . VAL A 1 381 ? 4.250 -1.709 -12.400 1.00 95.88 381 VAL A O 1
ATOM 3014 N N . TRP A 1 382 ? 2.622 -2.870 -11.375 1.00 96.62 382 TRP A N 1
ATOM 3015 C CA . TRP A 1 382 ? 3.294 -4.163 -11.420 1.00 96.62 382 TRP A CA 1
ATOM 3016 C C . TRP A 1 382 ? 3.603 -4.605 -12.853 1.00 96.62 382 TRP A C 1
ATOM 3018 O O . TRP A 1 382 ? 4.770 -4.820 -13.180 1.00 96.62 382 TRP A O 1
ATOM 3028 N N . MET A 1 383 ? 2.595 -4.676 -13.729 1.00 97.50 383 MET A N 1
ATOM 3029 C CA . MET A 1 383 ? 2.795 -5.126 -15.112 1.00 97.50 383 MET A CA 1
ATOM 3030 C C . MET A 1 383 ? 3.740 -4.210 -15.888 1.00 97.50 383 MET A C 1
ATOM 3032 O O . MET A 1 383 ? 4.580 -4.685 -16.652 1.00 97.50 383 MET A O 1
ATOM 3036 N N . TRP A 1 384 ? 3.623 -2.895 -15.696 1.00 96.38 384 TRP A N 1
ATOM 3037 C CA . TRP A 1 384 ? 4.486 -1.956 -16.400 1.00 96.38 384 TRP A CA 1
ATOM 3038 C C . TRP A 1 384 ? 5.932 -2.018 -15.907 1.00 96.38 384 TRP A C 1
ATOM 3040 O O . TRP A 1 384 ? 6.859 -1.956 -16.712 1.00 96.38 384 TRP A O 1
ATOM 3050 N N . ASN A 1 385 ? 6.143 -2.209 -14.603 1.00 95.06 385 ASN A N 1
ATOM 3051 C CA . ASN A 1 385 ? 7.479 -2.426 -14.061 1.00 95.06 385 ASN A CA 1
ATOM 3052 C C . ASN A 1 385 ? 8.122 -3.700 -14.617 1.00 95.06 385 ASN A C 1
ATOM 3054 O O . ASN A 1 385 ? 9.299 -3.653 -14.943 1.00 95.06 385 ASN A O 1
ATOM 3058 N N . LEU A 1 386 ? 7.372 -4.791 -14.807 1.00 95.31 386 LEU A N 1
ATOM 3059 C CA . LEU A 1 386 ? 7.905 -6.006 -15.439 1.00 95.31 386 LEU A CA 1
ATOM 3060 C C . LEU A 1 386 ? 8.403 -5.745 -16.869 1.00 95.31 386 LEU A C 1
ATOM 3062 O O . LEU A 1 386 ? 9.477 -6.207 -17.247 1.00 95.31 386 LEU A O 1
ATOM 3066 N N . VAL A 1 387 ? 7.659 -4.960 -17.658 1.00 95.88 387 VAL A N 1
ATOM 3067 C CA . VAL A 1 387 ? 8.101 -4.552 -19.005 1.00 95.88 387 VAL A CA 1
ATOM 3068 C C . VAL A 1 387 ? 9.374 -3.711 -18.934 1.00 95.88 387 VAL A C 1
ATOM 3070 O O . VAL A 1 387 ? 10.305 -3.926 -19.710 1.00 95.88 387 VAL A O 1
ATOM 3073 N N . LEU A 1 388 ? 9.430 -2.750 -18.009 1.00 92.44 388 LEU A N 1
ATOM 3074 C CA . LEU A 1 388 ? 10.612 -1.910 -17.826 1.00 92.44 388 LEU A CA 1
ATOM 3075 C C . LEU A 1 388 ? 11.820 -2.719 -17.354 1.00 92.44 388 LEU A C 1
ATOM 3077 O O . LEU A 1 388 ? 12.930 -2.449 -17.804 1.00 92.44 388 LEU A O 1
ATOM 3081 N N . ASP A 1 389 ? 11.626 -3.704 -16.486 1.00 89.00 389 ASP A N 1
ATOM 3082 C CA . ASP A 1 389 ? 12.699 -4.550 -15.968 1.00 89.00 389 ASP A CA 1
ATOM 3083 C C . ASP A 1 389 ? 13.333 -5.393 -17.087 1.00 89.00 389 ASP A C 1
ATOM 3085 O O . ASP A 1 389 ? 14.550 -5.558 -17.118 1.00 89.00 389 ASP A O 1
ATOM 3089 N N . GLU A 1 390 ? 12.543 -5.837 -18.069 1.00 89.00 390 GLU A N 1
ATOM 3090 C CA . GLU A 1 390 ? 13.038 -6.655 -19.185 1.00 89.00 390 GLU A CA 1
ATOM 3091 C C . GLU A 1 390 ? 13.572 -5.850 -20.383 1.00 89.00 390 GLU A C 1
ATOM 3093 O O . GLU A 1 390 ? 14.503 -6.290 -21.066 1.00 89.00 390 GLU A O 1
ATOM 3098 N N . LEU A 1 391 ? 12.986 -4.684 -20.679 1.00 89.00 391 LEU A N 1
ATOM 3099 C CA . LEU A 1 391 ? 13.298 -3.920 -21.897 1.00 89.00 391 LEU A CA 1
ATOM 3100 C C . LEU A 1 391 ? 14.062 -2.614 -21.656 1.00 89.00 391 LEU A C 1
ATOM 3102 O O . LEU A 1 391 ? 14.670 -2.109 -22.602 1.00 89.00 391 LEU A O 1
ATOM 3106 N N . ALA A 1 392 ? 14.017 -2.061 -20.440 1.00 82.94 392 ALA A N 1
ATOM 3107 C CA . ALA A 1 392 ? 14.516 -0.715 -20.137 1.00 82.94 392 ALA A CA 1
ATOM 3108 C C . ALA A 1 392 ? 15.432 -0.615 -18.904 1.00 82.94 392 ALA A C 1
ATOM 3110 O O . ALA A 1 392 ? 16.013 0.446 -18.667 1.00 82.94 392 ALA A O 1
ATOM 3111 N N . THR A 1 393 ? 15.607 -1.693 -18.137 1.00 73.50 393 THR A N 1
ATOM 3112 C CA . THR A 1 393 ? 16.466 -1.737 -16.944 1.00 73.50 393 THR A CA 1
ATOM 3113 C C . THR A 1 393 ? 17.675 -2.630 -17.209 1.00 73.50 393 THR A C 1
ATOM 3115 O O . THR A 1 393 ? 17.541 -3.743 -17.711 1.00 73.50 393 THR A O 1
ATOM 3118 N N . LYS A 1 394 ? 18.883 -2.126 -16.929 1.00 62.53 394 LYS A N 1
ATOM 3119 C CA . LYS A 1 394 ? 20.134 -2.857 -17.189 1.00 62.53 394 LYS A CA 1
ATOM 3120 C C . LYS A 1 394 ? 20.190 -4.154 -16.378 1.00 62.53 394 LYS A C 1
ATOM 3122 O O . LYS A 1 394 ? 19.942 -4.125 -15.176 1.00 62.53 394 LYS A O 1
ATOM 3127 N N . ARG A 1 395 ? 20.610 -5.249 -17.020 1.00 56.56 395 ARG A N 1
ATOM 3128 C CA . ARG A 1 395 ? 21.109 -6.442 -16.321 1.00 56.56 395 ARG A CA 1
ATOM 3129 C C . ARG A 1 395 ? 22.521 -6.141 -15.785 1.00 56.56 395 ARG A C 1
ATOM 3131 O O . ARG A 1 395 ? 23.225 -5.289 -16.320 1.00 56.56 395 ARG A O 1
ATOM 3138 N N . ASP A 1 396 ? 22.871 -6.750 -14.660 1.00 51.38 396 ASP A N 1
ATOM 3139 C CA . ASP A 1 396 ? 23.941 -6.349 -13.725 1.00 51.38 396 ASP A CA 1
ATOM 3140 C C . ASP A 1 396 ? 25.407 -6.444 -14.227 1.00 51.38 396 ASP A C 1
ATOM 3142 O O . ASP A 1 396 ? 26.340 -6.308 -13.430 1.00 51.38 396 ASP A O 1
ATOM 3146 N N . ASP A 1 397 ? 25.657 -6.669 -15.519 1.00 48.38 397 ASP A N 1
ATOM 3147 C CA . ASP A 1 397 ? 26.949 -7.128 -16.058 1.00 48.38 397 ASP A CA 1
ATOM 3148 C C . ASP A 1 397 ? 27.861 -6.052 -16.687 1.00 48.38 397 ASP A C 1
ATOM 3150 O O . ASP A 1 397 ? 28.993 -6.349 -17.065 1.00 48.38 397 ASP A O 1
ATOM 3154 N N . GLY A 1 398 ? 27.468 -4.776 -16.670 1.00 54.19 398 GLY A N 1
ATOM 3155 C CA . GLY A 1 398 ? 28.353 -3.660 -17.033 1.00 54.19 398 GLY A CA 1
ATOM 3156 C C . GLY A 1 398 ? 28.342 -3.298 -18.523 1.00 54.19 398 GLY A C 1
ATOM 3157 O O . GLY A 1 398 ? 28.328 -4.148 -19.398 1.00 54.19 398 GLY A O 1
ATOM 3158 N N . THR A 1 399 ? 28.366 -1.982 -18.789 1.00 50.28 399 THR A N 1
ATOM 3159 C CA . THR A 1 399 ? 28.107 -1.303 -20.083 1.00 50.28 399 THR A CA 1
ATOM 3160 C C . THR A 1 399 ? 26.806 -1.732 -20.785 1.00 50.28 399 THR A C 1
ATOM 3162 O O . THR A 1 399 ? 26.610 -2.902 -21.067 1.00 50.28 399 THR A O 1
ATOM 3165 N N . PRO A 1 400 ? 25.879 -0.802 -21.090 1.00 56.78 400 PRO A N 1
ATOM 3166 C CA . PRO A 1 400 ? 24.674 -1.168 -21.829 1.00 56.78 400 PRO A CA 1
ATOM 3167 C C . PRO A 1 400 ? 25.076 -1.733 -23.195 1.00 56.78 400 PRO A C 1
ATOM 3169 O O . PRO A 1 400 ? 25.622 -0.995 -24.012 1.00 56.78 400 PRO A O 1
ATOM 3172 N N . ASP A 1 401 ? 24.821 -3.023 -23.415 1.00 68.25 401 ASP A N 1
ATO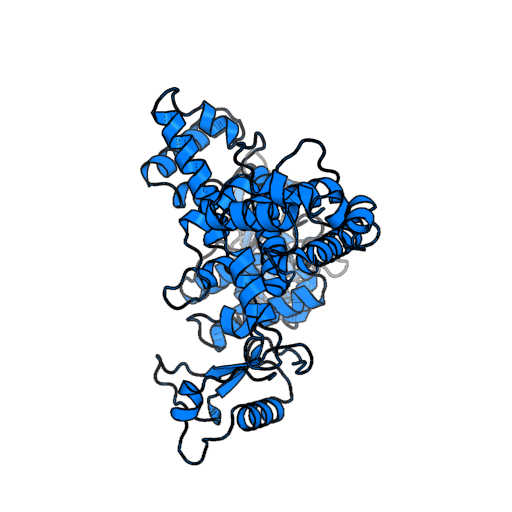M 3173 C CA . ASP A 1 401 ? 24.949 -3.662 -24.724 1.00 68.25 401 ASP A CA 1
ATOM 3174 C C . ASP A 1 401 ? 24.118 -2.867 -25.753 1.00 68.25 401 ASP A C 1
ATOM 3176 O O . ASP A 1 401 ? 23.041 -2.351 -25.428 1.00 68.25 401 ASP A O 1
ATOM 3180 N N . GLU A 1 402 ? 24.595 -2.738 -26.992 1.00 75.19 402 GLU A N 1
ATOM 3181 C CA . GLU A 1 402 ? 23.889 -2.020 -28.065 1.00 75.19 402 GLU A CA 1
ATOM 3182 C C . GLU A 1 402 ? 22.464 -2.561 -28.246 1.00 75.19 402 GLU A C 1
ATOM 3184 O O . GLU A 1 402 ? 21.521 -1.804 -28.488 1.00 75.19 402 GLU A O 1
ATOM 3189 N N . ILE A 1 403 ? 22.292 -3.866 -28.018 1.00 77.69 403 ILE A N 1
ATOM 3190 C CA . ILE A 1 403 ? 21.000 -4.553 -28.023 1.00 77.69 403 ILE A CA 1
ATOM 3191 C C . ILE A 1 403 ? 20.056 -3.973 -26.961 1.00 77.69 403 ILE A C 1
ATOM 3193 O O . ILE A 1 403 ? 18.878 -3.745 -27.235 1.00 77.69 403 ILE A O 1
ATOM 3197 N N . PHE A 1 404 ? 20.551 -3.710 -25.752 1.00 78.56 404 PHE A N 1
ATOM 3198 C CA . PHE A 1 404 ? 19.753 -3.142 -24.666 1.00 78.56 404 PHE A CA 1
ATOM 3199 C C . PHE A 1 404 ? 19.318 -1.703 -24.973 1.00 78.56 404 PHE A C 1
ATOM 3201 O O . PHE A 1 404 ? 18.142 -1.359 -24.807 1.00 78.56 404 PHE A O 1
ATOM 3208 N N . ILE A 1 405 ? 20.244 -0.875 -25.469 1.00 81.44 405 ILE A N 1
ATOM 3209 C CA . ILE A 1 405 ? 19.949 0.509 -25.870 1.00 81.44 405 ILE A CA 1
ATOM 3210 C C . ILE A 1 405 ? 18.873 0.514 -26.956 1.00 81.44 405 ILE A C 1
ATOM 3212 O O . ILE A 1 405 ? 17.926 1.299 -26.891 1.00 81.44 405 ILE A O 1
ATOM 3216 N N . GLU A 1 406 ? 18.984 -0.388 -27.931 1.00 87.25 406 GLU A N 1
ATOM 3217 C CA . GLU A 1 406 ? 18.033 -0.479 -29.031 1.00 87.25 406 GLU A CA 1
ATOM 3218 C C . GLU A 1 406 ? 16.642 -0.931 -28.568 1.00 87.25 406 GLU A C 1
ATOM 3220 O O . GLU A 1 406 ? 15.644 -0.318 -28.958 1.00 87.25 406 GLU A O 1
ATOM 3225 N N . ARG A 1 407 ? 16.558 -1.927 -27.675 1.00 89.94 407 ARG A N 1
ATOM 3226 C CA . ARG A 1 407 ? 15.294 -2.362 -27.050 1.00 89.94 407 ARG A CA 1
ATOM 3227 C C . ARG A 1 407 ? 14.598 -1.205 -26.340 1.00 89.94 407 ARG A C 1
ATOM 3229 O O . ARG A 1 407 ? 13.436 -0.914 -26.630 1.00 89.94 407 ARG A O 1
ATOM 3236 N N . SER A 1 408 ? 15.335 -0.492 -25.488 1.00 88.44 408 SER A N 1
ATOM 3237 C CA . SER A 1 408 ? 14.831 0.682 -24.768 1.00 88.44 408 SER A CA 1
ATOM 3238 C C . SER A 1 408 ? 14.370 1.776 -25.739 1.00 88.44 408 SER A C 1
ATOM 3240 O O . SER A 1 408 ? 13.286 2.345 -25.594 1.00 88.44 408 SER A O 1
ATOM 3242 N N . ARG A 1 409 ? 15.172 2.057 -26.779 1.00 88.75 409 ARG A N 1
ATOM 3243 C CA . ARG A 1 409 ? 14.883 3.090 -27.787 1.00 88.75 409 ARG A CA 1
ATOM 3244 C C . ARG A 1 409 ? 13.610 2.780 -28.565 1.00 88.75 409 ARG A C 1
ATOM 3246 O O . ARG A 1 409 ? 12.849 3.703 -28.860 1.00 88.75 409 ARG A O 1
ATOM 3253 N N . ARG A 1 410 ? 13.382 1.509 -28.909 1.00 92.31 410 ARG A N 1
ATOM 3254 C CA . ARG A 1 410 ? 12.161 1.049 -29.584 1.00 92.31 410 ARG A CA 1
ATOM 3255 C C . ARG A 1 410 ? 10.961 1.094 -28.651 1.00 92.31 410 ARG A C 1
ATOM 3257 O O . ARG A 1 410 ? 9.917 1.585 -29.074 1.00 92.31 410 ARG A O 1
ATOM 3264 N N . LEU A 1 411 ? 11.102 0.645 -27.402 1.00 93.75 411 LEU A N 1
ATOM 3265 C CA . LEU A 1 411 ? 10.017 0.668 -26.418 1.00 93.75 411 LEU A CA 1
ATOM 3266 C C . LEU A 1 411 ? 9.494 2.090 -26.190 1.00 93.75 411 LEU A C 1
ATOM 3268 O O . LEU A 1 411 ? 8.287 2.293 -26.181 1.00 93.75 411 LEU A O 1
ATOM 3272 N N . PHE A 1 412 ? 10.374 3.084 -26.054 1.00 92.31 412 PHE A N 1
ATOM 3273 C CA . PHE A 1 412 ? 9.970 4.457 -25.718 1.00 92.31 412 PHE A CA 1
ATOM 3274 C C . PHE A 1 412 ? 9.427 5.267 -26.905 1.00 92.31 412 PHE A C 1
ATOM 3276 O O . PHE A 1 412 ? 9.172 6.466 -26.782 1.00 92.31 412 PHE A O 1
ATOM 3283 N N . LYS A 1 413 ? 9.187 4.643 -28.063 1.00 92.56 413 LYS A N 1
ATOM 3284 C CA . LYS A 1 413 ? 8.407 5.264 -29.143 1.00 92.56 413 LYS A CA 1
ATOM 3285 C C . LYS A 1 413 ? 6.919 5.217 -28.821 1.00 92.56 413 LYS A C 1
ATOM 3287 O O . LYS A 1 413 ? 6.430 4.244 -28.259 1.00 92.56 413 LYS A O 1
ATOM 3292 N N . GLN A 1 414 ? 6.176 6.251 -29.221 1.00 93.00 414 GLN A N 1
ATOM 3293 C CA . GLN A 1 414 ? 4.759 6.378 -28.854 1.00 93.00 414 GLN A CA 1
ATOM 3294 C C . GLN A 1 414 ? 3.923 5.203 -29.369 1.00 93.00 414 GLN A C 1
ATOM 3296 O O . GLN A 1 414 ? 3.119 4.668 -28.614 1.00 93.00 414 GLN A O 1
ATOM 3301 N N . ALA A 1 415 ? 4.172 4.770 -30.610 1.00 93.69 415 ALA A N 1
ATOM 3302 C CA . ALA A 1 415 ? 3.497 3.621 -31.211 1.00 93.69 415 ALA A CA 1
ATOM 3303 C C . ALA A 1 415 ? 3.746 2.313 -30.438 1.00 93.69 415 ALA A C 1
ATOM 3305 O O . ALA A 1 415 ? 2.835 1.499 -30.312 1.00 93.69 415 ALA A O 1
ATOM 3306 N N . SER A 1 416 ? 4.956 2.124 -29.897 1.00 95.44 416 SER A N 1
ATOM 3307 C CA . SER A 1 416 ? 5.291 0.969 -29.057 1.00 95.44 416 SER A CA 1
ATOM 3308 C C . SER A 1 416 ? 4.580 1.037 -27.717 1.00 95.44 416 SER A C 1
ATOM 3310 O O . SER A 1 416 ? 3.900 0.086 -27.355 1.00 95.44 416 SER A O 1
ATOM 3312 N N . LEU A 1 417 ? 4.705 2.159 -26.999 1.00 95.69 417 LEU A N 1
ATOM 3313 C CA . LEU A 1 417 ? 4.062 2.349 -25.697 1.00 95.69 417 LEU A CA 1
ATOM 3314 C C . LEU A 1 417 ? 2.559 2.082 -25.794 1.00 95.69 417 LEU A C 1
ATOM 3316 O O . LEU A 1 417 ? 2.032 1.279 -25.035 1.00 95.69 417 LEU A O 1
ATOM 3320 N N . GLU A 1 418 ? 1.900 2.678 -26.791 1.00 95.56 418 GLU A N 1
ATOM 3321 C CA . GLU A 1 418 ? 0.472 2.486 -27.024 1.00 95.56 418 GLU A CA 1
ATOM 3322 C C . GLU A 1 418 ? 0.120 1.019 -27.290 1.00 95.56 418 GLU A C 1
ATOM 3324 O O . GLU A 1 418 ? -0.835 0.493 -26.714 1.00 95.56 418 GLU A O 1
ATOM 3329 N N . HIS A 1 419 ? 0.875 0.344 -28.162 1.00 96.81 419 HIS A N 1
ATOM 3330 C CA . HIS A 1 419 ? 0.616 -1.055 -28.496 1.00 96.81 419 HIS A CA 1
ATOM 3331 C C . HIS A 1 419 ? 0.796 -1.971 -27.285 1.00 96.81 419 HIS A C 1
ATOM 3333 O O . HIS A 1 419 ? -0.095 -2.759 -26.974 1.00 96.81 419 HIS A O 1
ATOM 3339 N N . ILE A 1 420 ? 1.912 -1.834 -26.564 1.00 97.38 420 ILE A N 1
ATOM 3340 C CA . ILE A 1 420 ? 2.212 -2.666 -25.396 1.00 97.38 420 ILE A CA 1
ATOM 3341 C C . ILE A 1 420 ? 1.201 -2.421 -24.283 1.00 97.38 420 ILE A C 1
ATOM 3343 O O . ILE A 1 420 ? 0.675 -3.381 -23.733 1.00 97.38 420 ILE A O 1
ATOM 3347 N N . SER A 1 421 ? 0.848 -1.174 -23.983 1.00 97.00 421 SER A N 1
ATOM 3348 C CA . SER A 1 421 ? -0.142 -0.876 -22.947 1.00 97.00 421 SER A CA 1
ATOM 3349 C C . SER A 1 421 ? -1.530 -1.441 -23.272 1.00 97.00 421 SER A C 1
ATOM 3351 O O . SER A 1 421 ? -2.178 -2.004 -22.390 1.00 97.00 421 SER A O 1
ATOM 3353 N N . ASN A 1 422 ? -1.964 -1.394 -24.538 1.00 95.38 422 ASN A N 1
ATOM 3354 C CA . ASN A 1 422 ? -3.190 -2.077 -24.967 1.00 95.38 422 ASN A CA 1
ATOM 3355 C C . ASN A 1 422 ? -3.082 -3.603 -24.822 1.00 95.38 422 ASN A C 1
ATOM 3357 O O . ASN A 1 422 ? -4.015 -4.252 -24.347 1.00 95.38 422 ASN A O 1
ATOM 3361 N N . LEU A 1 423 ? -1.948 -4.175 -25.229 1.00 96.25 423 LEU A N 1
ATOM 3362 C CA . LEU A 1 423 ? -1.701 -5.612 -25.173 1.00 96.25 423 LEU A CA 1
ATOM 3363 C C . LEU A 1 423 ? -1.682 -6.133 -23.729 1.00 96.25 423 LEU A C 1
ATOM 3365 O O . LEU A 1 423 ? -2.271 -7.176 -23.456 1.00 96.25 423 LEU A O 1
ATOM 3369 N N . LEU A 1 424 ? -1.079 -5.390 -22.797 1.00 97.19 424 LEU A N 1
ATOM 3370 C CA . LEU A 1 424 ? -1.087 -5.705 -21.366 1.00 97.19 424 LEU A CA 1
ATOM 3371 C C . LEU A 1 424 ? -2.504 -5.693 -20.786 1.00 97.19 424 LEU A C 1
ATOM 3373 O O . LEU A 1 424 ? -2.868 -6.603 -20.045 1.00 97.19 424 LEU A O 1
ATOM 3377 N N . GLY A 1 425 ? -3.326 -4.704 -21.153 1.00 95.31 425 GLY A N 1
ATOM 3378 C CA . GLY A 1 425 ? -4.723 -4.656 -20.720 1.00 95.31 425 GLY A CA 1
ATOM 3379 C C . GLY A 1 425 ? -5.535 -5.858 -21.219 1.00 95.31 425 GLY A C 1
ATOM 3380 O O . GLY A 1 425 ? -6.273 -6.474 -20.451 1.00 95.31 425 GLY A O 1
ATOM 3381 N N . GLN A 1 426 ? -5.350 -6.246 -22.486 1.00 94.69 426 GLN A N 1
ATOM 3382 C CA . GLN A 1 426 ? -5.987 -7.437 -23.064 1.00 94.69 426 GLN A CA 1
ATOM 3383 C C . GLN A 1 426 ? -5.516 -8.730 -22.390 1.00 94.69 426 GLN A C 1
ATOM 3385 O O . GLN A 1 426 ? -6.334 -9.592 -22.073 1.00 94.69 426 GLN A O 1
ATOM 3390 N N . LEU A 1 427 ? -4.207 -8.852 -22.156 1.00 95.81 427 LEU A N 1
ATOM 3391 C CA . LEU A 1 427 ? -3.599 -9.985 -21.467 1.00 95.81 427 LEU A CA 1
ATOM 3392 C C . LEU A 1 427 ? -4.193 -10.158 -20.069 1.00 95.81 427 LEU A C 1
ATOM 3394 O O . LEU A 1 427 ? -4.648 -11.247 -19.725 1.00 95.81 427 LEU A O 1
ATOM 3398 N N . TYR A 1 428 ? -4.223 -9.082 -19.284 1.00 96.00 428 TYR A N 1
ATOM 3399 C CA . TYR A 1 428 ? -4.775 -9.113 -17.937 1.00 96.00 428 TYR A CA 1
ATOM 3400 C C . TYR A 1 428 ? -6.253 -9.513 -17.958 1.00 96.00 428 TYR A C 1
ATOM 3402 O O . TYR A 1 428 ? -6.652 -10.428 -17.242 1.00 96.00 428 TYR A O 1
ATOM 3410 N N . GLY A 1 429 ? -7.059 -8.889 -18.826 1.00 94.06 429 GLY A N 1
ATOM 3411 C CA . GLY A 1 429 ? -8.479 -9.217 -18.964 1.00 94.06 429 GLY A CA 1
ATOM 3412 C C . GLY A 1 429 ? -8.726 -10.681 -19.344 1.00 94.06 429 GLY A C 1
ATOM 3413 O O . GLY A 1 429 ? -9.649 -11.301 -18.812 1.00 94.06 429 GLY A O 1
ATOM 3414 N N . TYR A 1 430 ? -7.873 -11.248 -20.205 1.00 94.69 430 TYR A N 1
ATOM 3415 C CA . TYR A 1 430 ? -7.928 -12.655 -20.601 1.00 94.69 430 TYR A CA 1
ATOM 3416 C C . TYR A 1 430 ? -7.594 -13.594 -19.434 1.00 94.69 430 TYR A C 1
ATOM 3418 O O . TYR A 1 430 ? -8.379 -14.489 -19.126 1.00 94.69 430 TYR A O 1
ATOM 3426 N N . VAL A 1 431 ? -6.463 -13.380 -18.751 1.00 94.56 431 VAL A N 1
ATOM 3427 C CA . VAL A 1 431 ? -6.012 -14.251 -17.647 1.00 94.56 431 VAL A CA 1
ATOM 3428 C C . VAL A 1 431 ? -6.941 -14.158 -16.433 1.00 94.56 431 VAL A C 1
ATOM 3430 O O . VAL A 1 431 ? -7.215 -15.160 -15.773 1.00 94.56 431 VAL A O 1
ATOM 3433 N N . MET A 1 432 ? -7.468 -12.965 -16.160 1.00 94.12 432 MET A N 1
ATOM 3434 C CA . MET A 1 432 ? -8.377 -12.714 -15.040 1.00 94.12 432 MET A CA 1
ATOM 3435 C C . MET A 1 432 ? -9.846 -13.012 -15.365 1.00 94.12 432 MET A C 1
ATOM 3437 O O . MET A 1 432 ? -10.696 -12.850 -14.492 1.00 94.12 432 MET A O 1
ATOM 3441 N N . ILE A 1 433 ? -10.157 -13.437 -16.598 1.00 89.75 433 ILE A N 1
ATOM 3442 C CA . ILE A 1 433 ? -11.512 -13.791 -17.057 1.00 89.75 433 ILE A CA 1
ATOM 3443 C C . ILE A 1 433 ? -12.505 -12.643 -16.775 1.00 89.75 433 ILE A C 1
ATOM 3445 O O . ILE A 1 433 ? -13.593 -12.821 -16.230 1.00 89.75 433 ILE A O 1
ATOM 3449 N N . LYS A 1 434 ? -12.112 -11.415 -17.129 1.00 81.50 434 LYS A N 1
ATOM 3450 C CA . LYS A 1 434 ? -12.841 -10.178 -16.782 1.00 81.50 434 LYS A CA 1
ATOM 3451 C C . LYS A 1 434 ? -14.062 -9.878 -17.663 1.00 81.50 434 LYS A C 1
ATOM 3453 O O . LYS A 1 434 ? -14.743 -8.875 -17.437 1.00 81.50 434 LYS A O 1
ATOM 3458 N N . GLY A 1 435 ? -14.360 -10.730 -18.647 1.00 77.25 435 GLY A N 1
ATOM 3459 C CA . GLY A 1 435 ? -15.412 -10.477 -19.635 1.00 77.25 435 GLY A CA 1
ATOM 3460 C C . GLY A 1 435 ? -15.176 -9.149 -20.362 1.00 77.25 435 GLY A C 1
ATOM 3461 O O . GLY A 1 435 ? -14.062 -8.874 -20.797 1.00 77.25 435 GLY A O 1
ATOM 3462 N N . ASP A 1 436 ? -16.207 -8.305 -20.438 1.00 74.06 436 ASP A N 1
ATOM 3463 C CA . ASP A 1 436 ? -16.145 -6.995 -21.108 1.00 74.06 436 ASP A CA 1
ATOM 3464 C C . ASP A 1 436 ? -15.557 -5.864 -20.237 1.00 74.06 436 ASP A C 1
ATOM 3466 O O . ASP A 1 436 ? -15.461 -4.714 -20.682 1.00 74.06 436 ASP A O 1
ATOM 3470 N N . SER A 1 437 ? -15.186 -6.141 -18.980 1.00 81.38 437 SER A N 1
ATOM 3471 C CA . SER A 1 437 ? -14.616 -5.114 -18.103 1.00 81.38 437 SER A CA 1
ATOM 3472 C C . SER A 1 437 ? -13.224 -4.702 -18.581 1.00 81.38 437 SER A C 1
ATOM 3474 O O . SER A 1 437 ? -12.313 -5.521 -18.660 1.00 81.38 437 SER A O 1
ATOM 3476 N N . LYS A 1 438 ? -13.044 -3.401 -18.832 1.00 84.69 438 LYS A N 1
ATOM 3477 C CA . LYS A 1 438 ? -11.736 -2.798 -19.141 1.00 84.69 438 LYS A CA 1
ATOM 3478 C C . LYS A 1 438 ? -10.906 -2.458 -17.902 1.00 84.69 438 LYS A C 1
ATOM 3480 O O . LYS A 1 438 ? -9.779 -2.003 -18.043 1.00 84.69 438 LYS A O 1
ATOM 3485 N N . MET A 1 439 ? -11.478 -2.606 -16.709 1.00 92.06 439 MET A N 1
ATOM 3486 C CA . MET A 1 439 ? -10.805 -2.274 -15.457 1.00 92.06 439 MET A CA 1
ATOM 3487 C C . MET A 1 439 ? -9.834 -3.386 -15.062 1.00 92.06 439 MET A C 1
ATOM 3489 O O . MET A 1 439 ? -10.201 -4.562 -15.085 1.00 92.06 439 MET A O 1
ATOM 3493 N N . LEU A 1 440 ? -8.617 -3.005 -14.675 1.00 93.69 440 LEU A N 1
ATOM 3494 C CA . LEU A 1 440 ? -7.553 -3.932 -14.272 1.00 93.69 440 LEU A CA 1
ATOM 3495 C C . LEU A 1 440 ? -7.580 -4.218 -12.762 1.00 93.69 440 LEU A C 1
ATOM 3497 O O . LEU A 1 440 ? -6.542 -4.272 -12.114 1.00 93.69 440 LEU A O 1
ATOM 3501 N N . ASP A 1 441 ? -8.771 -4.353 -12.187 1.00 90.50 441 ASP A N 1
ATOM 3502 C CA . ASP A 1 441 ? -8.994 -4.607 -10.762 1.00 90.50 441 ASP A CA 1
ATOM 3503 C C . ASP A 1 441 ? -8.956 -6.108 -10.422 1.00 90.50 441 ASP A C 1
ATOM 3505 O O . ASP A 1 441 ? -8.963 -6.965 -11.303 1.00 90.50 441 ASP A O 1
ATOM 3509 N N . GLY A 1 442 ? -8.988 -6.467 -9.142 1.00 88.25 442 GLY A N 1
ATOM 3510 C CA . GLY A 1 442 ? -8.858 -7.839 -8.658 1.00 88.25 442 GLY A CA 1
ATOM 3511 C C . GLY A 1 442 ? -7.421 -8.226 -8.312 1.00 88.25 442 GLY A C 1
ATOM 3512 O O . GLY A 1 442 ? -6.449 -7.666 -8.819 1.00 88.25 442 GLY A O 1
ATOM 3513 N N . VAL A 1 443 ? -7.290 -9.215 -7.427 1.00 89.38 443 VAL A N 1
ATOM 3514 C CA . VAL A 1 443 ? -5.996 -9.739 -6.976 1.00 89.38 443 VAL A CA 1
ATOM 3515 C C . VAL A 1 443 ? -5.722 -11.061 -7.693 1.00 89.38 443 VAL A C 1
ATOM 3517 O O . VAL A 1 443 ? -6.411 -12.038 -7.392 1.00 89.38 443 VAL A O 1
ATOM 3520 N N . PRO A 1 444 ? -4.735 -11.121 -8.608 1.00 89.94 444 PRO A N 1
ATOM 3521 C CA . PRO A 1 444 ? -4.376 -12.365 -9.276 1.00 89.94 444 PRO A CA 1
ATOM 3522 C C . PRO A 1 444 ? -3.870 -13.404 -8.270 1.00 89.94 444 PRO A C 1
ATOM 3524 O O . PRO A 1 444 ? -3.043 -13.082 -7.401 1.00 89.94 444 PRO A O 1
ATOM 3527 N N . ASP A 1 445 ? -4.351 -14.641 -8.395 1.00 92.44 445 ASP A N 1
ATOM 3528 C CA . ASP A 1 445 ? -3.783 -15.790 -7.686 1.00 92.44 445 ASP A CA 1
ATOM 3529 C C . ASP A 1 445 ? -2.398 -16.165 -8.243 1.00 92.44 445 ASP A C 1
ATOM 3531 O O . ASP A 1 445 ? -1.931 -15.587 -9.224 1.00 92.44 445 ASP A O 1
ATOM 3535 N N . GLN A 1 446 ? -1.706 -17.123 -7.618 1.00 92.62 446 GLN A N 1
ATOM 3536 C CA . GLN A 1 446 ? -0.347 -17.476 -8.038 1.00 92.62 446 GLN A CA 1
ATOM 3537 C C . GLN A 1 446 ? -0.288 -17.985 -9.487 1.00 92.62 446 GLN A C 1
ATOM 3539 O O . GLN A 1 446 ? 0.605 -17.603 -10.231 1.00 92.62 446 GLN A O 1
ATOM 3544 N N . THR A 1 447 ? -1.259 -18.792 -9.919 1.00 95.38 447 THR A N 1
ATOM 3545 C CA . THR A 1 447 ? -1.291 -19.324 -11.289 1.00 95.38 447 THR A CA 1
ATOM 3546 C C . THR A 1 447 ? -1.528 -18.213 -12.309 1.00 95.38 447 THR A C 1
ATOM 3548 O O . THR A 1 447 ? -0.887 -18.181 -13.359 1.00 95.38 447 THR A O 1
ATOM 3551 N N . GLN A 1 448 ? -2.418 -17.272 -11.997 1.00 96.38 448 GLN A N 1
ATOM 3552 C CA . GLN A 1 448 ? -2.675 -16.096 -12.821 1.00 96.38 448 GLN A CA 1
ATOM 3553 C C . GLN A 1 448 ? -1.456 -15.168 -12.877 1.00 96.38 448 GLN A C 1
ATOM 3555 O O . GLN A 1 448 ? -1.129 -14.666 -13.953 1.00 96.38 448 GLN A O 1
ATOM 3560 N N . ARG A 1 449 ? -0.753 -14.974 -11.752 1.00 95.31 449 ARG A N 1
ATOM 3561 C CA . ARG A 1 449 ? 0.504 -14.208 -11.704 1.00 95.31 449 ARG A CA 1
ATOM 3562 C C . ARG A 1 449 ? 1.557 -14.823 -12.606 1.00 95.31 449 ARG A C 1
ATOM 3564 O O . ARG A 1 449 ? 2.039 -14.135 -13.501 1.00 95.31 449 ARG A O 1
ATOM 3571 N N . ASP A 1 450 ? 1.823 -16.115 -12.442 1.00 96.56 450 ASP A N 1
ATOM 3572 C CA . ASP A 1 450 ? 2.812 -16.839 -13.241 1.00 96.56 450 ASP A CA 1
ATOM 3573 C C . ASP A 1 450 ? 2.475 -16.762 -14.742 1.00 96.56 450 ASP A C 1
ATOM 3575 O O . ASP A 1 450 ? 3.355 -16.580 -15.586 1.00 96.56 450 ASP A O 1
ATOM 3579 N N . ALA A 1 451 ? 1.187 -16.854 -15.095 1.00 96.88 451 ALA A N 1
ATOM 3580 C CA . ALA A 1 451 ? 0.726 -16.733 -16.475 1.00 96.88 451 ALA A CA 1
ATOM 3581 C C . ALA A 1 451 ? 0.935 -15.322 -17.052 1.00 96.88 451 ALA A C 1
ATOM 3583 O O . ALA A 1 451 ? 1.388 -15.195 -18.194 1.00 96.88 451 ALA A O 1
ATOM 3584 N N . ILE A 1 452 ? 0.630 -14.268 -16.286 1.00 97.62 452 ILE A N 1
ATOM 3585 C CA . ILE A 1 452 ? 0.851 -12.873 -16.696 1.00 97.62 452 ILE A CA 1
ATOM 3586 C C . ILE A 1 452 ? 2.348 -12.601 -16.850 1.00 97.62 452 ILE A C 1
ATOM 3588 O O . ILE A 1 452 ? 2.760 -12.103 -17.894 1.00 97.62 452 ILE A O 1
ATOM 3592 N N . GLU A 1 453 ? 3.170 -12.982 -15.872 1.00 97.69 453 GLU A N 1
ATOM 3593 C CA . GLU A 1 453 ? 4.625 -12.784 -15.903 1.00 97.69 453 GLU A CA 1
ATOM 3594 C C . GLU A 1 453 ? 5.264 -13.497 -17.093 1.00 97.69 453 GLU A C 1
ATOM 3596 O O . GLU A 1 453 ? 5.997 -12.882 -17.870 1.00 97.69 453 GLU A O 1
ATOM 3601 N N . LYS A 1 454 ? 4.911 -14.769 -17.316 1.00 97.50 454 LYS A N 1
ATOM 3602 C CA . LYS A 1 454 ? 5.360 -15.523 -18.491 1.00 97.50 454 LYS A CA 1
ATOM 3603 C C . LYS A 1 454 ? 4.941 -14.847 -19.797 1.00 97.50 454 LYS A C 1
ATOM 3605 O O . LYS A 1 454 ? 5.721 -14.807 -20.748 1.00 97.50 454 LYS A O 1
ATOM 3610 N N . SER A 1 455 ? 3.726 -14.312 -19.859 1.00 97.81 455 SER A N 1
ATOM 3611 C CA . SER A 1 455 ? 3.217 -13.671 -21.073 1.00 97.81 455 SER A CA 1
ATOM 3612 C C . SER A 1 455 ? 3.889 -12.325 -21.348 1.00 97.81 455 SER A C 1
ATOM 3614 O O . SER A 1 455 ? 4.238 -12.026 -22.490 1.00 97.81 455 SER A O 1
ATOM 3616 N N . ILE A 1 456 ? 4.145 -11.530 -20.306 1.00 97.88 456 ILE A N 1
ATOM 3617 C CA . ILE A 1 456 ? 4.939 -10.298 -20.399 1.00 97.88 456 ILE A CA 1
ATOM 3618 C C . ILE A 1 456 ? 6.363 -10.625 -20.841 1.00 97.88 456 ILE A C 1
ATOM 3620 O O . ILE A 1 456 ? 6.905 -9.956 -21.722 1.00 97.88 456 ILE A O 1
ATOM 3624 N N . LYS A 1 457 ? 6.946 -11.701 -20.309 1.00 96.06 457 LYS A N 1
ATOM 3625 C CA . LYS A 1 457 ? 8.252 -12.182 -20.746 1.00 96.06 457 LYS A CA 1
ATOM 3626 C C . LYS A 1 457 ? 8.266 -12.538 -22.234 1.00 96.06 457 LYS A C 1
ATOM 3628 O O . LYS A 1 457 ? 9.160 -12.086 -22.943 1.00 96.06 457 LYS A O 1
ATOM 3633 N N . ASN A 1 458 ? 7.254 -13.249 -22.738 1.00 97.19 458 ASN A N 1
ATOM 3634 C CA . ASN A 1 458 ? 7.133 -13.532 -24.174 1.00 97.19 458 ASN A CA 1
ATOM 3635 C C . ASN A 1 458 ? 7.120 -12.242 -25.007 1.00 97.19 458 ASN A C 1
ATOM 3637 O O . ASN A 1 458 ? 7.847 -12.154 -26.000 1.00 97.19 458 ASN A O 1
ATOM 3641 N N . ILE A 1 459 ? 6.325 -11.242 -24.595 1.00 97.44 459 ILE A N 1
ATOM 3642 C CA . ILE A 1 459 ? 6.257 -9.919 -25.239 1.00 97.44 459 ILE A CA 1
ATOM 3643 C C . ILE A 1 459 ? 7.648 -9.278 -25.295 1.00 97.44 459 ILE A C 1
ATOM 3645 O O . ILE A 1 459 ? 8.049 -8.790 -26.351 1.00 97.44 459 ILE A O 1
ATOM 3649 N N . CYS A 1 460 ? 8.392 -9.298 -24.189 1.00 95.12 460 CYS A N 1
ATOM 3650 C CA . CYS A 1 460 ? 9.712 -8.672 -24.088 1.00 95.12 460 CYS A CA 1
ATOM 3651 C C . CYS A 1 460 ? 10.809 -9.445 -24.842 1.00 95.12 460 CYS A C 1
ATOM 3653 O O . CYS A 1 460 ? 11.741 -8.841 -25.370 1.00 95.12 460 CYS A O 1
ATOM 3655 N N . ASP A 1 461 ? 10.675 -10.764 -24.969 1.00 93.94 461 ASP A N 1
ATOM 3656 C CA . ASP A 1 461 ? 11.596 -11.614 -25.733 1.00 93.94 461 ASP A CA 1
ATOM 3657 C C . ASP A 1 461 ? 11.295 -11.619 -27.248 1.00 93.94 461 ASP A C 1
ATOM 3659 O O . ASP A 1 461 ? 12.009 -12.257 -28.025 1.00 93.94 461 ASP A O 1
ATOM 3663 N N . HIS A 1 462 ? 10.256 -10.905 -27.701 1.00 96.75 462 HIS A N 1
ATOM 3664 C CA . HIS A 1 462 ? 9.868 -10.895 -29.109 1.00 96.75 462 HIS A CA 1
ATOM 3665 C C . HIS A 1 462 ? 10.975 -10.301 -30.016 1.00 96.75 462 HIS A C 1
ATOM 3667 O O . HIS A 1 462 ? 11.505 -9.224 -29.726 1.00 96.75 462 HIS A O 1
ATOM 3673 N N . PRO A 1 463 ? 11.293 -10.913 -31.175 1.00 95.12 463 PRO A N 1
ATOM 3674 C CA . PRO A 1 463 ? 12.380 -10.455 -32.046 1.00 95.12 463 PRO A CA 1
ATOM 3675 C C . PRO A 1 463 ? 12.214 -9.038 -32.608 1.00 95.12 463 PRO A C 1
ATOM 3677 O O . PRO A 1 463 ? 13.198 -8.433 -33.024 1.00 95.12 463 PRO A O 1
ATOM 3680 N N . VAL A 1 464 ? 11.004 -8.464 -32.595 1.00 95.56 464 VAL A N 1
ATOM 3681 C CA . VAL A 1 464 ? 10.769 -7.072 -33.038 1.00 95.56 464 VAL A CA 1
ATOM 3682 C C . VAL A 1 464 ? 11.639 -6.055 -32.300 1.00 95.56 464 VAL A C 1
ATOM 3684 O O . VAL A 1 464 ? 11.896 -4.976 -32.829 1.00 95.56 464 VAL A O 1
ATOM 3687 N N . TRP A 1 465 ? 12.113 -6.375 -31.095 1.00 94.56 465 TRP A N 1
ATOM 3688 C CA . TRP A 1 465 ? 12.942 -5.462 -30.317 1.00 94.56 465 TRP A CA 1
ATOM 3689 C C . TRP A 1 465 ? 14.411 -5.439 -30.749 1.00 94.56 465 TRP A C 1
ATOM 3691 O O . TRP A 1 465 ? 15.114 -4.492 -30.415 1.00 94.56 465 TRP A O 1
ATOM 3701 N N . THR A 1 466 ? 14.877 -6.447 -31.492 1.00 91.50 466 THR A N 1
ATOM 3702 C CA . THR A 1 466 ? 16.301 -6.608 -31.840 1.00 91.50 466 THR A CA 1
ATOM 3703 C C . THR A 1 466 ? 16.555 -6.848 -33.325 1.00 91.50 466 THR A C 1
ATOM 3705 O O . THR A 1 466 ? 17.631 -6.521 -33.815 1.00 91.50 466 THR A O 1
ATOM 3708 N N . ALA A 1 467 ? 15.580 -7.377 -34.068 1.00 92.69 467 ALA A N 1
ATOM 3709 C CA . ALA A 1 467 ? 15.704 -7.632 -35.498 1.00 92.69 467 ALA A CA 1
ATOM 3710 C C . ALA A 1 467 ? 15.938 -6.339 -36.292 1.00 92.69 467 ALA A C 1
ATOM 3712 O O . ALA A 1 467 ? 15.492 -5.257 -35.887 1.00 92.69 467 ALA A O 1
ATOM 3713 N N . SER A 1 468 ? 16.600 -6.452 -37.445 1.00 92.62 468 SER A N 1
ATOM 3714 C CA . SER A 1 468 ? 16.805 -5.301 -38.326 1.00 92.62 468 SER A CA 1
ATOM 3715 C C . SER A 1 468 ? 15.466 -4.749 -38.816 1.00 92.62 468 SER A C 1
ATOM 3717 O O . SER A 1 468 ? 14.593 -5.504 -39.247 1.00 92.62 468 SER A O 1
ATOM 3719 N N . LEU A 1 469 ? 15.296 -3.430 -38.726 1.00 92.44 469 LEU A N 1
ATOM 3720 C CA . LEU A 1 469 ? 14.057 -2.750 -39.113 1.00 92.44 469 LEU A CA 1
ATOM 3721 C C . LEU A 1 469 ? 13.853 -2.712 -40.639 1.00 92.44 469 LEU A C 1
ATOM 3723 O O . LEU A 1 469 ? 12.728 -2.578 -41.098 1.00 92.44 469 LEU A O 1
ATOM 3727 N N . ASP A 1 470 ? 14.915 -2.894 -41.418 1.00 91.94 470 ASP A N 1
ATOM 3728 C CA . ASP A 1 470 ? 14.908 -2.954 -42.884 1.00 91.94 470 ASP A CA 1
ATOM 3729 C C . ASP A 1 470 ? 14.861 -4.387 -43.443 1.00 91.94 470 ASP A C 1
ATOM 3731 O O . ASP A 1 470 ? 14.935 -4.578 -44.656 1.00 91.94 470 ASP A O 1
ATOM 3735 N N . ARG A 1 471 ? 14.720 -5.399 -42.574 1.00 93.38 471 ARG A N 1
ATOM 3736 C CA . ARG A 1 471 ? 14.780 -6.822 -42.948 1.00 93.38 471 ARG A CA 1
ATOM 3737 C C . ARG A 1 471 ? 13.800 -7.188 -44.064 1.00 93.38 471 ARG A C 1
ATOM 3739 O O . ARG A 1 471 ? 14.144 -7.948 -44.963 1.00 93.38 471 ARG A O 1
ATOM 3746 N N . ASP A 1 472 ? 12.566 -6.704 -43.962 1.00 94.44 472 ASP A N 1
ATOM 3747 C CA . ASP A 1 472 ? 11.479 -6.985 -44.896 1.00 94.44 472 ASP A CA 1
ATOM 3748 C C . ASP A 1 472 ? 10.383 -5.909 -44.803 1.00 94.44 472 ASP A C 1
ATOM 3750 O O . ASP A 1 472 ? 10.435 -5.008 -43.964 1.00 94.44 472 ASP A O 1
ATOM 3754 N N . GLY A 1 473 ? 9.357 -6.017 -45.653 1.00 94.12 473 GLY A N 1
ATOM 3755 C CA . GLY A 1 473 ? 8.257 -5.051 -45.708 1.00 94.12 473 GLY A CA 1
ATOM 3756 C C . GLY A 1 473 ? 7.448 -4.906 -44.411 1.00 94.12 473 GLY A C 1
ATOM 3757 O O . GLY A 1 473 ? 6.917 -3.828 -44.158 1.00 94.12 473 GLY A O 1
ATOM 3758 N N . ARG A 1 474 ? 7.358 -5.944 -43.568 1.00 95.62 474 ARG A N 1
ATOM 3759 C CA . ARG A 1 474 ? 6.621 -5.871 -42.296 1.00 95.62 474 ARG A CA 1
ATOM 3760 C C . ARG A 1 474 ? 7.469 -5.225 -41.200 1.00 95.62 474 ARG A C 1
ATOM 3762 O O . ARG A 1 474 ? 6.949 -4.405 -40.448 1.00 95.62 474 ARG A O 1
ATOM 3769 N N . MET A 1 475 ? 8.772 -5.507 -41.143 1.00 96.75 475 MET A N 1
ATOM 3770 C CA . MET A 1 475 ? 9.692 -4.770 -40.262 1.00 96.75 475 MET A CA 1
ATOM 3771 C C . MET A 1 475 ? 9.832 -3.296 -40.665 1.00 96.75 475 MET A C 1
ATOM 3773 O O . MET A 1 475 ? 9.864 -2.433 -39.785 1.00 96.75 475 MET A O 1
ATOM 3777 N N . LEU A 1 476 ? 9.807 -2.991 -41.968 1.00 94.81 476 LEU A N 1
ATOM 3778 C CA . LEU A 1 476 ? 9.765 -1.611 -42.463 1.00 94.81 476 LEU A CA 1
ATOM 3779 C C . LEU A 1 476 ? 8.479 -0.898 -42.026 1.00 94.81 476 LEU A C 1
ATOM 3781 O O . LEU A 1 476 ? 8.530 0.266 -41.637 1.00 94.81 476 LEU A O 1
ATOM 3785 N N . ALA A 1 477 ? 7.336 -1.592 -42.008 1.00 94.44 477 ALA A N 1
ATOM 3786 C CA . ALA A 1 477 ? 6.096 -1.036 -41.464 1.00 94.44 477 ALA A CA 1
ATOM 3787 C C . ALA A 1 477 ? 6.224 -0.711 -39.963 1.00 94.44 477 ALA A C 1
ATOM 3789 O O . ALA A 1 477 ? 5.796 0.356 -39.527 1.00 94.44 477 ALA A O 1
ATOM 3790 N N . VAL A 1 478 ? 6.895 -1.569 -39.181 1.00 95.44 478 VAL A N 1
ATOM 3791 C CA . VAL A 1 478 ? 7.226 -1.271 -37.776 1.00 95.44 478 VAL A CA 1
ATOM 3792 C C . VAL A 1 478 ? 8.131 -0.041 -37.680 1.00 95.44 478 VAL A C 1
ATOM 3794 O O . VAL A 1 478 ? 7.858 0.849 -36.880 1.00 95.44 478 VAL A O 1
ATOM 3797 N N . GLN A 1 479 ? 9.172 0.073 -38.509 1.00 95.00 479 GLN A N 1
ATOM 3798 C CA . GLN A 1 479 ? 10.039 1.258 -38.540 1.00 95.00 479 GLN A CA 1
ATOM 3799 C C . GLN A 1 479 ? 9.261 2.544 -38.825 1.00 95.00 479 GLN A C 1
ATOM 3801 O O . GLN A 1 479 ? 9.456 3.562 -38.149 1.00 95.00 479 GLN A O 1
ATOM 3806 N N . ASP A 1 480 ? 8.371 2.487 -39.811 1.00 93.88 480 ASP A N 1
ATOM 3807 C CA . ASP A 1 480 ? 7.498 3.586 -40.188 1.00 93.88 480 ASP A CA 1
ATOM 3808 C C . ASP A 1 480 ? 6.577 3.967 -39.033 1.00 93.88 480 ASP A C 1
ATOM 3810 O O . ASP A 1 480 ? 6.462 5.151 -38.715 1.00 93.88 480 ASP A O 1
ATOM 3814 N N . ALA A 1 481 ? 5.997 2.986 -38.341 1.00 93.50 481 ALA A N 1
ATOM 3815 C CA . ALA A 1 481 ? 5.154 3.229 -37.180 1.00 93.50 481 ALA A CA 1
ATOM 3816 C C . ALA A 1 481 ? 5.925 3.870 -36.018 1.00 93.50 481 ALA A C 1
ATOM 3818 O O . ALA A 1 481 ? 5.452 4.833 -35.411 1.00 93.50 481 ALA A O 1
ATOM 3819 N N . LEU A 1 482 ? 7.143 3.395 -35.746 1.00 92.62 482 LEU A N 1
ATOM 3820 C CA . LEU A 1 482 ? 8.038 3.943 -34.722 1.00 92.62 482 LEU A CA 1
ATOM 3821 C C . LEU A 1 482 ? 8.485 5.380 -35.032 1.00 92.62 482 LEU A C 1
ATOM 3823 O O . LEU A 1 482 ? 8.701 6.171 -34.112 1.00 92.62 482 LEU A O 1
ATOM 3827 N N . THR A 1 483 ? 8.650 5.718 -36.313 1.00 90.62 483 THR A N 1
ATOM 3828 C CA . THR A 1 483 ? 9.153 7.030 -36.752 1.00 90.62 483 THR A CA 1
ATOM 3829 C C . THR A 1 483 ? 8.026 8.047 -36.902 1.00 90.62 483 THR A C 1
ATOM 3831 O O . THR A 1 483 ? 8.146 9.182 -36.443 1.00 90.62 483 THR A O 1
ATOM 3834 N N . LYS A 1 484 ? 6.911 7.636 -37.515 1.00 89.88 484 LYS A N 1
ATOM 3835 C CA . LYS A 1 484 ? 5.737 8.480 -37.784 1.00 89.88 484 LYS A CA 1
ATOM 3836 C C . LYS A 1 484 ? 4.772 8.542 -36.594 1.00 89.88 484 LYS A C 1
ATOM 3838 O O . LYS A 1 484 ? 3.888 9.393 -36.592 1.00 89.88 484 LYS A O 1
ATOM 3843 N N . ASN A 1 485 ? 4.951 7.684 -35.582 1.00 85.38 485 ASN A N 1
ATOM 3844 C CA . ASN A 1 485 ? 4.065 7.523 -34.420 1.00 85.38 485 ASN A CA 1
ATOM 3845 C C . ASN A 1 485 ? 2.603 7.226 -34.812 1.00 85.38 485 ASN A C 1
ATOM 3847 O O . ASN A 1 485 ? 1.674 7.778 -34.228 1.00 85.38 485 ASN A O 1
ATOM 3851 N N . GLN A 1 486 ? 2.395 6.390 -35.831 1.00 82.94 486 GLN A N 1
ATOM 3852 C CA . GLN A 1 486 ? 1.074 6.044 -36.373 1.00 82.94 486 GLN A CA 1
ATOM 3853 C C . GLN A 1 486 ? 1.037 4.573 -36.789 1.00 82.94 486 GLN A C 1
ATOM 3855 O O . GLN A 1 486 ? 2.074 4.005 -37.107 1.00 82.94 486 GLN A O 1
ATOM 3860 N N . GLY A 1 487 ? -0.144 3.948 -36.795 1.00 86.81 487 GLY A N 1
ATOM 3861 C CA . GLY A 1 487 ? -0.296 2.566 -37.276 1.00 86.81 487 GLY A CA 1
ATOM 3862 C C . GLY A 1 487 ? 0.458 1.518 -36.447 1.00 86.81 487 GLY A C 1
ATOM 3863 O O . GLY A 1 487 ? 0.789 0.455 -36.968 1.00 86.81 487 GLY A O 1
ATOM 3864 N N . GLY A 1 488 ? 0.746 1.814 -35.170 1.00 87.62 488 GLY A N 1
ATOM 3865 C CA . GLY A 1 488 ? 1.498 0.928 -34.277 1.00 87.62 488 GLY A CA 1
ATOM 3866 C C . GLY A 1 488 ? 0.880 -0.461 -34.186 1.00 87.62 488 GLY A C 1
ATOM 3867 O O . GLY A 1 488 ? 1.561 -1.441 -34.468 1.00 87.62 488 GLY A O 1
ATOM 3868 N N . LYS A 1 489 ? -0.422 -0.534 -33.889 1.00 91.56 489 LYS A N 1
ATOM 3869 C CA . LYS A 1 489 ? -1.154 -1.798 -33.756 1.00 91.56 489 LYS A CA 1
ATOM 3870 C C . LYS A 1 489 ? -0.975 -2.708 -34.975 1.00 91.56 489 LYS A C 1
ATOM 3872 O O . LYS A 1 489 ? -0.414 -3.787 -34.838 1.00 91.56 489 LYS A O 1
ATOM 3877 N N . ASP A 1 490 ? -1.388 -2.255 -36.158 1.00 94.00 490 ASP A N 1
ATOM 3878 C CA . ASP A 1 490 ? -1.350 -3.078 -37.375 1.00 94.00 490 ASP A CA 1
ATOM 3879 C C . ASP A 1 490 ? 0.084 -3.499 -37.735 1.00 94.00 490 ASP A C 1
ATOM 3881 O O . ASP A 1 490 ? 0.317 -4.618 -38.189 1.00 94.00 490 ASP A O 1
ATOM 3885 N N . SER A 1 491 ? 1.064 -2.627 -37.480 1.00 94.62 491 SER A N 1
ATOM 3886 C CA . SER A 1 491 ? 2.475 -2.908 -37.761 1.00 94.62 491 SER A CA 1
ATOM 3887 C C . SER A 1 491 ? 3.055 -3.959 -36.810 1.00 94.62 491 SER A C 1
ATOM 3889 O O . SER A 1 491 ? 3.721 -4.892 -37.257 1.00 94.62 491 SER A O 1
ATOM 3891 N N . PHE A 1 492 ? 2.783 -3.848 -35.505 1.00 96.81 492 PHE A N 1
ATOM 3892 C CA . PHE A 1 492 ? 3.234 -4.824 -34.511 1.00 96.81 492 PHE A CA 1
ATOM 3893 C C . PHE A 1 492 ? 2.497 -6.164 -34.634 1.00 96.81 492 PHE A C 1
ATOM 3895 O O . PHE A 1 492 ? 3.125 -7.220 -34.554 1.00 96.81 492 PHE A O 1
ATOM 3902 N N . GLU A 1 493 ? 1.190 -6.148 -34.897 1.00 96.38 493 GLU A N 1
ATOM 3903 C CA . GLU A 1 493 ? 0.417 -7.367 -35.155 1.00 96.38 493 GLU A CA 1
ATOM 3904 C C . GLU A 1 493 ? 0.854 -8.048 -36.461 1.00 96.38 493 GLU A C 1
ATOM 3906 O O . GLU A 1 493 ? 0.930 -9.274 -36.511 1.00 96.38 493 GLU A O 1
ATOM 3911 N N . GLY A 1 494 ? 1.236 -7.281 -37.491 1.00 94.19 494 GLY A N 1
ATOM 3912 C CA . GLY A 1 494 ? 1.775 -7.812 -38.747 1.00 94.19 494 GLY A CA 1
ATOM 3913 C C . GLY A 1 494 ? 3.082 -8.595 -38.578 1.00 94.19 494 GLY A C 1
ATOM 3914 O O . GLY A 1 494 ? 3.359 -9.519 -39.351 1.00 94.19 494 GLY A O 1
ATOM 3915 N N . VAL A 1 495 ? 3.856 -8.282 -37.535 1.00 96.00 495 VAL A N 1
ATOM 3916 C CA . VAL A 1 495 ? 5.043 -9.046 -37.121 1.00 96.00 495 VAL A CA 1
ATOM 3917 C C . VAL A 1 495 ? 4.746 -10.043 -35.996 1.00 96.00 495 VAL A C 1
ATOM 3919 O O . VAL A 1 495 ? 5.663 -10.469 -35.303 1.00 96.00 495 VAL A O 1
ATOM 3922 N N . ALA A 1 496 ? 3.477 -10.420 -35.821 1.00 96.19 496 ALA A N 1
ATOM 3923 C CA . ALA A 1 496 ? 2.970 -11.374 -34.835 1.00 96.19 496 ALA A CA 1
ATOM 3924 C C . ALA A 1 496 ? 3.130 -10.973 -33.354 1.00 96.19 496 ALA A C 1
ATOM 3926 O O . ALA A 1 496 ? 2.897 -11.801 -32.474 1.00 96.19 496 ALA A O 1
ATOM 3927 N N . LEU A 1 497 ? 3.431 -9.706 -33.036 1.00 97.06 497 LEU A N 1
ATOM 3928 C CA . LEU A 1 497 ? 3.397 -9.227 -31.652 1.00 97.06 497 LEU A CA 1
ATOM 3929 C C . LEU A 1 497 ? 1.958 -8.873 -31.251 1.00 97.06 497 LEU A C 1
ATOM 3931 O O . LEU A 1 497 ? 1.546 -7.715 -31.306 1.00 97.06 497 LEU A O 1
ATOM 3935 N N . LYS A 1 498 ? 1.189 -9.885 -30.851 1.00 96.38 498 LYS A N 1
ATOM 3936 C CA . LYS A 1 498 ? -0.229 -9.768 -30.471 1.00 96.38 498 LYS A CA 1
ATOM 3937 C C . LYS A 1 498 ? -0.589 -10.676 -29.293 1.00 96.38 498 LYS A C 1
ATOM 3939 O O . LYS A 1 498 ? 0.262 -11.415 -28.802 1.00 96.38 498 LYS A O 1
ATOM 3944 N N . LEU A 1 499 ? -1.848 -10.646 -28.843 1.00 96.19 499 LEU A N 1
ATOM 3945 C CA . LEU A 1 499 ? -2.298 -11.390 -27.653 1.00 96.19 499 LEU A CA 1
ATOM 3946 C C . LEU A 1 499 ? -2.021 -12.898 -27.735 1.00 96.19 499 LEU A C 1
ATOM 3948 O O . LEU A 1 499 ? -1.576 -13.486 -26.753 1.00 96.19 499 LEU A O 1
ATOM 3952 N N . SER A 1 500 ? -2.232 -13.523 -28.895 1.00 96.00 500 SER A N 1
ATOM 3953 C CA . SER A 1 500 ? -1.983 -14.961 -29.062 1.00 96.00 500 SER A CA 1
ATOM 3954 C C . SER A 1 500 ? -0.509 -15.318 -28.846 1.00 96.00 500 SER A C 1
ATOM 3956 O O . SER A 1 500 ? -0.213 -16.262 -28.115 1.00 96.00 500 SER A O 1
ATOM 3958 N N . TYR A 1 501 ? 0.414 -14.505 -29.366 1.00 97.31 501 TYR A N 1
ATOM 3959 C CA . TYR A 1 501 ? 1.842 -14.653 -29.099 1.00 97.31 501 TYR A CA 1
ATOM 3960 C C . TYR A 1 501 ? 2.195 -14.348 -27.641 1.00 97.31 501 TYR A C 1
ATOM 3962 O O . TYR A 1 501 ? 2.995 -15.069 -27.055 1.00 97.31 501 TYR A O 1
ATOM 3970 N N . ALA A 1 502 ? 1.592 -13.330 -27.019 1.00 96.38 502 ALA A N 1
ATOM 3971 C CA . ALA A 1 502 ? 1.824 -13.067 -25.599 1.00 96.38 502 ALA A CA 1
ATOM 3972 C C . ALA A 1 502 ? 1.521 -14.318 -24.754 1.00 96.38 502 ALA A C 1
ATOM 3974 O O . ALA A 1 502 ? 2.336 -14.712 -23.927 1.00 96.38 502 ALA A O 1
ATOM 3975 N N . LEU A 1 503 ? 0.411 -15.006 -25.037 1.00 95.62 503 LEU A N 1
ATOM 3976 C CA . LEU A 1 503 ? -0.013 -16.205 -24.310 1.00 95.62 503 LEU A CA 1
ATOM 3977 C C . LEU A 1 503 ? 0.801 -17.465 -24.666 1.00 95.62 503 LEU A C 1
ATOM 3979 O O . LEU A 1 503 ? 1.133 -18.258 -23.784 1.00 95.62 503 LEU A O 1
ATOM 3983 N N . LEU A 1 504 ? 1.114 -17.676 -25.950 1.00 95.38 504 LEU A N 1
ATOM 3984 C CA . LEU A 1 504 ? 1.692 -18.932 -26.459 1.00 95.38 504 LEU A CA 1
ATOM 3985 C C . LEU A 1 504 ? 3.208 -18.872 -26.712 1.00 95.38 504 LEU A C 1
ATOM 3987 O O . LEU A 1 504 ? 3.849 -19.913 -26.890 1.00 95.38 504 LEU A O 1
ATOM 3991 N N . GLY A 1 505 ? 3.794 -17.677 -26.743 1.00 94.25 505 GLY A N 1
ATOM 3992 C CA . GLY A 1 505 ? 5.185 -17.440 -27.117 1.00 94.25 505 GLY A CA 1
ATOM 3993 C C . GLY A 1 505 ? 5.515 -18.041 -28.484 1.00 94.25 505 GLY A C 1
ATOM 3994 O O . GLY A 1 505 ? 4.755 -17.928 -29.443 1.00 94.25 505 GLY A O 1
ATOM 3995 N N . GLN A 1 506 ? 6.633 -18.764 -28.568 1.00 92.19 506 GLN A N 1
ATOM 3996 C CA . GLN A 1 506 ? 7.084 -19.422 -29.804 1.00 92.19 506 GLN A CA 1
ATOM 3997 C C . GLN A 1 506 ? 6.162 -20.546 -30.320 1.00 92.19 506 GLN A C 1
ATOM 3999 O O . GLN A 1 506 ? 6.420 -21.090 -31.400 1.00 92.19 506 GLN A O 1
ATOM 4004 N N . GLY A 1 507 ? 5.145 -20.931 -29.539 1.00 91.06 507 GLY A N 1
ATOM 4005 C CA . GLY A 1 507 ? 4.088 -21.856 -29.948 1.00 91.06 507 GLY A CA 1
ATOM 4006 C C . GLY A 1 507 ? 2.977 -21.201 -30.775 1.00 91.06 507 GLY A C 1
ATOM 4007 O O . GLY A 1 507 ? 2.127 -21.916 -31.298 1.00 91.06 507 GLY A O 1
ATOM 4008 N N . ASP A 1 508 ? 2.969 -19.872 -30.909 1.00 94.81 508 ASP A N 1
ATOM 4009 C CA . ASP A 1 508 ? 2.023 -19.164 -31.771 1.00 94.81 508 ASP A CA 1
ATOM 4010 C C . ASP A 1 508 ? 2.296 -19.457 -33.258 1.00 94.81 508 ASP A C 1
ATOM 4012 O O . ASP A 1 508 ? 3.431 -19.393 -33.741 1.00 94.81 508 ASP A O 1
ATOM 4016 N N . THR A 1 509 ? 1.238 -19.798 -33.995 1.00 92.88 509 THR A N 1
ATOM 4017 C CA . THR A 1 509 ? 1.333 -20.232 -35.394 1.00 92.88 509 THR A CA 1
ATOM 4018 C C . THR A 1 509 ? 1.727 -19.105 -36.338 1.00 92.88 509 THR A C 1
ATOM 4020 O O . THR A 1 509 ? 2.453 -19.344 -37.300 1.00 92.88 509 THR A O 1
ATOM 4023 N N . GLU A 1 510 ? 1.267 -17.879 -36.085 1.00 91.19 510 GLU A N 1
ATOM 4024 C CA . GLU A 1 510 ? 1.596 -16.733 -36.935 1.00 91.19 510 GLU A CA 1
ATOM 4025 C C . GLU A 1 510 ? 3.012 -16.233 -36.674 1.00 91.19 510 GLU A C 1
ATOM 4027 O O . GLU A 1 510 ? 3.731 -15.910 -37.619 1.00 91.19 510 GLU A O 1
ATOM 4032 N N . TYR A 1 511 ? 3.442 -16.251 -35.412 1.00 95.19 511 TYR A N 1
ATOM 4033 C CA . TYR A 1 511 ? 4.834 -16.045 -35.043 1.00 95.19 511 TYR A CA 1
ATOM 4034 C C . TYR A 1 511 ? 5.734 -17.054 -35.754 1.00 95.19 511 TYR A C 1
ATOM 4036 O O . TYR A 1 511 ? 6.704 -16.664 -36.401 1.00 95.19 511 TYR A O 1
ATOM 4044 N N . GLY A 1 512 ? 5.388 -18.344 -35.681 1.00 89.31 512 GLY A N 1
ATOM 4045 C CA . GLY A 1 512 ? 6.129 -19.407 -36.351 1.00 89.31 512 GLY A CA 1
ATOM 4046 C C . GLY A 1 512 ? 6.211 -19.205 -37.864 1.00 89.31 512 GLY A C 1
ATOM 4047 O O . GLY A 1 512 ? 7.281 -19.377 -38.422 1.00 89.31 512 GLY A O 1
ATOM 4048 N N . ALA A 1 513 ? 5.125 -18.785 -38.514 1.00 91.62 513 ALA A N 1
ATOM 4049 C CA . ALA A 1 513 ? 5.095 -18.569 -39.961 1.00 91.62 513 ALA A CA 1
ATOM 4050 C C . ALA A 1 513 ? 5.919 -17.361 -40.444 1.00 91.62 513 ALA A C 1
ATOM 4052 O O . ALA A 1 513 ? 6.205 -17.261 -41.636 1.00 91.62 513 ALA A O 1
ATOM 4053 N N . TYR A 1 514 ? 6.237 -16.412 -39.559 1.00 94.06 514 TYR A N 1
ATOM 4054 C CA . TYR A 1 514 ? 6.915 -15.168 -39.929 1.00 94.06 514 TYR A CA 1
ATOM 4055 C C . TYR A 1 514 ? 8.353 -15.055 -39.398 1.00 94.06 514 TYR A C 1
ATOM 4057 O O . TYR A 1 514 ? 9.193 -14.412 -40.031 1.00 94.06 514 TYR A O 1
ATOM 4065 N N . TRP A 1 515 ? 8.649 -15.640 -38.234 1.00 91.69 515 TRP A N 1
ATOM 4066 C CA . TRP A 1 515 ? 9.958 -15.538 -37.579 1.00 91.69 515 TRP A CA 1
ATOM 4067 C C . TRP A 1 515 ? 10.813 -16.807 -37.656 1.00 91.69 515 TRP A C 1
ATOM 4069 O O . TRP A 1 515 ? 12.007 -16.713 -37.368 1.00 91.69 515 TRP A O 1
ATOM 4079 N N . LYS A 1 516 ? 10.236 -17.959 -38.017 1.00 84.19 516 LYS A N 1
ATOM 4080 C CA . LYS A 1 516 ? 10.966 -19.205 -38.305 1.00 84.19 516 LYS A CA 1
ATOM 4081 C C . LYS A 1 516 ? 10.957 -19.457 -39.805 1.00 84.19 516 LYS A C 1
ATOM 4083 O O . LYS A 1 516 ? 11.973 -20.004 -40.282 1.00 84.19 516 LYS A O 1
#

Mean predicted aligned error: 15.69 Å

Secondary structure (DSSP, 8-state):
--EE--HHHHHHS-TTT---HHHHHHHHHHHTTTB-TTT-PBP-TTT--EEEEESS-GGGT---SGGGEEEEEHHHHHHHTTS-HHHHHHHHHHHHHHHHTTS---HHHHGGGGT-----EEEEEPSSEEEEE-TTS-EEEEE-EEEEETTEEEEEEEEEEEGGGEEE-TTT--PPP-HHHHHHHHHHHTT----PPPEEEEPPP-TTSEE-EEEEE-HHHHHHHHHTT-SEEEEEEESS--HHHHHHHHHHHHHTS----HHHHHHHHTS-HHHHHHHHHHHHHHHTTT---BHHHHHHHSPTTHHHHHHHHHHHHHHHHHHHT-TT-GGGGG-STT-SS---HHHIIIIIIHHHS--SPP-SBHHHHHHHHHHHHHHHHHHHHHHHHHHTS--TTSS--HHHHHHHHHHTSHHHHHHHHHHHHHHHHHHTT-TT-----S---HHHHHHHHHHHHHHHT-GGGTS-TTSSHHHHHHHHHHHHT--HHHHHHHTT-SHHHHHHGGG-HHHHHHH-